Protein 4KK7 (pdb70)

Organism: Mycobacterium tuberculosis (strain ATCC 25618 / H37Rv) (NCBI:txid83332)

Radius of gyration: 29.16 Å; Cα contacts (8 Å, |Δi|>4): 869; chains: 1; bounding box: 42×58×94 Å

Solvent-accessible surface area: 19386 Å² total; per-residue (Å²): 75,8,39,19,6,135,79,90,116,65,6,30,0,49,42,124,45,77,2,26,26,2,115,5,20,1,0,0,29,2,8,45,43,74,61,25,117,43,51,72,26,140,54,81,80,12,96,150,73,78,96,13,149,60,10,9,10,96,45,11,14,129,28,13,77,71,24,113,53,76,43,4,30,2,0,0,1,0,42,7,47,159,12,86,50,139,67,43,72,43,131,18,8,0,0,1,39,79,40,99,78,76,101,41,0,40,54,6,100,94,31,34,0,2,4,0,32,39,153,85,107,27,22,0,0,14,41,138,0,24,9,39,15,96,34,121,76,61,76,82,4,54,29,5,24,0,63,100,112,14,142,45,9,34,7,22,131,8,0,45,67,3,1,52,88,102,23,70,10,80,28,27,108,26,94,59,59,38,35,110,24,93,35,66,11,54,134,95,1,26,10,5,2,3,0,42,10,144,49,158,206,18,78,52,46,18,0,0,17,50,79,0,0,0,90,10,41,62,33,0,5,62,0,13,53,73,80,96,35,40,82,24,151,54,21,34,81,30,96,62,60,63,6,117,185,20,48,103,110,128,18,94,30,42,13,23,114,102,102,25,118,33,18,57,8,75,117,32,25,0,1,0,18,12,22,78,57,38,84,87,64,170,64,55,150,59,41,0,4,13,2,151,67,22,0,6,27,108,85,8,70,133,138,31,57,107,12,134,176,24,97,0,33,0,22,26,70,24,1,16,6,0,16,0,56,0,84,72,104,192,163,54,138,28,35,34,0,0,12,49,100,0,33,29,12,10,4,72,70,59,149,15,3,142,8,4,42,8,94,104,46,34,51,4,6,61,36,0,0,73,41,2,48,93,24,52,83,0,22,100,119,36,0,80,161

InterPro domains:
  IPR007795 Type VII secretion system EccB [PF05108] (4-464)
  IPR007795 Type VII secretion system EccB [PTHR40765] (1-475)
  IPR007795 Type VII secretion system EccB [TIGR03919] (6-452)
  IPR042485 Type VII secretion system EccB, repeat 3 domain [G3DSA:2.40.50.910] (244-326)
  IPR044857 Type VII secretion system EccB, repeat 1 domain [G3DSA:3.30.2390.20] (66-141)

GO terms:
  GO:0052167 symbiont-mediated perturbation of host innate immune response (P, IDA)
  GO:0005576 extracellular region (C, HDA)

CATH classification: 3.30.2390.20 (+1 more: 2.40.50.910)

B-factor: mean 30.01, std 9.56, range [15.1, 77.65]

Nearest PDB structures (foldseek):
  4kk7-assembly1_A  TM=1.003E+00  e=5.514E-88  Mycobacterium tuberculosis H37Rv
  3x3n-assembly1_A  TM=9.485E-01  e=4.336E-75  Mycobacterium tuberculosis H37Rv
  5cyu-assembly1_A  TM=9.111E-01  e=7.184E-58  Mycolicibacterium smegmatis MC2 155
  7nps-assembly1_B3  TM=8.846E-01  e=1.519E-39  Mycobacterium tuberculosis H37Rv
  7npr-assembly1_B1  TM=8.775E-01  e=9.563E-40  Mycobacterium tuberculosis H37Rv

Sequence (385 aa):
SLFTDRATNQLYVLLSGQLHPVYNLTSARLVLGNPANPATVKSSELSKLPMGQTVGIPGAPYATPVSAGSTSIWTLCDTVARADSTSPVVQTAVIAMPLEIDASIDPLQSHEAVLVSYQGETWIVTTKGRHAIDLTDRALTSSMGIPVTARPTPISEGMFNALPDMGPWQLPPIPAAGAPNSLGLPDDLVIGSVFQIHTDKGPQYYVVLPDGIAQVNATTAAALRATQAHGLVAPPAMVPSLVVRIAERVYPSPLPDEPLKIVSRPQDPALCWSWQRSAGDQSPQSTVLSGRHLPISPSAMNMGIKQIHGTATVYLDGGKFVALQSPDPRYTESMYYIDPQGVRYGVPNAETAKSLGLSSPQNAPWEIVRLLVDGPVLSKDAALL

Secondary structure (DSSP, 8-state):
-EEEETTT--EEEEETTEEEEES-HHHHHHHHTS---PEEE-GGGGGGS-B---BS-TTS-S-----S--SEEEEEEEEEESTTSSS-EEEEEEEES----BTTEEEPPTTEEEEEEETTEEEEEETTEEEEE--S-HHHHHHTT--TT---EE--HHHHHHS-B---SSPPP-TTTTSPPSSS--TT--TT-EEEEEETTEEEEEEEETTEEEEE-HHHHHHHHHH--TT-SSPPEE-HHHHTTSPEE-------SSPPEE--TTT--EEEEEEEE-TT-SS-EEEEEEESS-SS-TGGGG--EE-TTSS-EEEESS-EEEEEEEESSSEEEEEEEE-TTS-EEEE-SHHHHHHTT--SPEE--HHHHTTSPB-----HHHHT-

Foldseek 3Di:
DKAAAPVPRWIWAQDPQETATEQAQLLNLQQVLANDDHDYDHNVVNVVTHHDYHFFDNQDDRAFDADDDFKWKWKKKWFWDPQVDPDIDIAMEIETDDFADDPQKFFADLQEWAWADDPHFIWIQHFQFTAGDDCPDVLLVVLLQAHPPDDHGYDDPLRNLLGDHPYHSHFDDAPPALAAEPFPDDRLQRQLAKAWEQDPVGTWIWGGGNQWIETDAPSVNSSSCSVPNSPDPDHHYDYCVSRVVTDYDHGDNSRDNDRHHYDDCVQWRMKMKMWIDGVPDPDIDITIMIRDDGRHDPVQVPVWADDPVARHTYRDDAKAKEWEWQCPPNTDIWIWIAGPNGETATEHDPSSCNSSVHPDHYYDYCSSSVRTHYDYHSHSVNRGD

Structure (mmCIF, N/CA/C/O backbone):
data_4KK7
#
_entry.id   4KK7
#
_cell.length_a   31.700
_cell.length_b   110.630
_cell.length_c   110.510
_cell.angle_alpha   90.000
_cell.angle_beta   90.000
_cell.angle_gamma   90.000
#
_symmetry.space_group_name_H-M   'P 21 21 21'
#
loop_
_entity.id
_entity.type
_entity.pdbx_description
1 polymer 'ESX-1 secretion system protein eccB1'
2 non-polymer 'NICKEL (II) ION'
3 non-polymer 2-AMINO-2-HYDROXYMETHYL-PROPANE-1,3-DIOL
4 non-polymer GLYCEROL
5 water water
#
loop_
_atom_site.group_PDB
_atom_site.id
_atom_site.type_symbol
_atom_site.label_atom_id
_atom_site.label_alt_id
_atom_site.label_comp_id
_atom_site.label_asym_id
_atom_site.label_entity_id
_atom_site.label_seq_id
_atom_site.pdbx_PDB_ins_code
_atom_site.Cartn_x
_atom_site.Cartn_y
_atom_site.Cartn_z
_atom_site.occupancy
_atom_site.B_iso_or_equiv
_atom_site.auth_seq_id
_atom_site.auth_comp_id
_atom_site.auth_asym_id
_atom_site.auth_atom_id
_atom_site.pdbx_PDB_model_num
ATOM 1 N N . SER A 1 6 ? 26.669 -2.235 111.858 1.00 38.67 74 SER A N 1
ATOM 2 C CA . SER A 1 6 ? 25.334 -1.973 112.470 1.00 36.38 74 SER A CA 1
ATOM 3 C C . SER A 1 6 ? 25.146 -0.500 112.825 1.00 33.25 74 SER A C 1
ATOM 4 O O . SER A 1 6 ? 26.110 0.244 112.981 1.00 32.37 74 SER A O 1
ATOM 7 N N . LEU A 1 7 ? 23.883 -0.122 112.977 1.00 31.44 75 LEU A N 1
ATOM 8 C CA . LEU A 1 7 ? 23.476 1.244 113.228 1.00 30.17 75 LEU A CA 1
ATOM 9 C C . LEU A 1 7 ? 22.437 1.228 114.340 1.00 29.94 75 LEU A C 1
ATOM 10 O O . LEU A 1 7 ? 21.428 0.528 114.238 1.00 29.03 75 LEU A O 1
ATOM 15 N N . PHE A 1 8 ? 22.698 1.997 115.395 1.00 29.44 76 PHE A N 1
ATOM 16 C CA . PHE A 1 8 ? 21.852 2.027 116.578 1.00 29.24 76 PHE A CA 1
ATOM 17 C C . PHE A 1 8 ? 21.348 3.420 116.887 1.00 30.42 76 PHE A C 1
ATOM 18 O O . PHE A 1 8 ? 22.003 4.410 116.584 1.00 28.60 76 PHE A O 1
ATOM 26 N N . THR A 1 9 ? 20.166 3.491 117.483 1.00 31.75 77 THR A N 1
ATOM 27 C CA . THR A 1 9 ? 19.643 4.754 117.994 1.00 32.40 77 THR A CA 1
ATOM 28 C C . THR A 1 9 ? 19.358 4.570 119.484 1.00 32.76 77 THR A C 1
ATOM 29 O O . THR A 1 9 ? 18.769 3.559 119.895 1.00 31.96 77 THR A O 1
ATOM 33 N N . ASP A 1 10 ? 19.840 5.520 120.286 1.00 32.78 78 ASP A N 1
ATOM 34 C CA . ASP A 1 10 ? 19.636 5.528 121.720 1.00 34.20 78 ASP A CA 1
ATOM 35 C C . ASP A 1 10 ? 18.197 5.953 121.988 1.00 36.50 78 ASP A C 1
ATOM 36 O O . ASP A 1 10 ? 17.797 7.057 121.607 1.00 36.40 78 ASP A O 1
ATOM 41 N N . ARG A 1 11 ? 17.428 5.075 122.631 1.00 39.21 79 ARG A N 1
ATOM 42 C CA . ARG A 1 11 ? 16.017 5.337 122.924 1.00 42.87 79 ARG A CA 1
ATOM 43 C C . ARG A 1 11 ? 15.833 6.596 123.782 1.00 43.67 79 ARG A C 1
ATOM 44 O O . ARG A 1 11 ? 14.853 7.318 123.620 1.00 44.84 79 ARG A O 1
ATOM 52 N N . ALA A 1 12 ? 16.770 6.849 124.687 1.00 42.31 80 ALA A N 1
ATOM 53 C CA . ALA A 1 12 ? 16.655 7.990 125.603 1.00 43.52 80 ALA A CA 1
ATOM 54 C C . ALA A 1 12 ? 16.917 9.343 124.953 1.00 43.04 80 ALA A C 1
ATOM 55 O O . ALA A 1 12 ? 16.399 10.342 125.432 1.00 44.61 80 ALA A O 1
ATOM 57 N N . THR A 1 13 ? 17.715 9.379 123.886 1.00 41.93 81 THR A N 1
ATOM 58 C CA . THR A 1 13 ? 18.210 10.642 123.321 1.00 41.42 81 THR A CA 1
ATOM 59 C C . THR A 1 13 ? 17.993 10.822 121.821 1.00 41.77 81 THR A C 1
ATOM 60 O O . THR A 1 13 ? 18.185 11.930 121.292 1.00 40.22 81 THR A O 1
ATOM 64 N N . ASN A 1 14 ? 17.632 9.733 121.140 1.00 39.44 82 ASN A N 1
ATOM 65 C CA . ASN A 1 14 ? 17.539 9.682 119.690 1.00 38.46 82 ASN A CA 1
ATOM 66 C C . ASN A 1 14 ? 18.875 9.922 118.970 1.00 36.15 82 ASN A C 1
ATOM 67 O O . ASN A 1 14 ? 18.903 10.196 117.776 1.00 36.80 82 ASN A O 1
ATOM 72 N N . GLN A 1 15 ? 19.983 9.786 119.689 1.00 33.64 83 GLN A N 1
ATOM 73 C CA . GLN A 1 15 ? 21.302 9.915 119.075 1.00 33.13 83 GLN A CA 1
ATOM 74 C C . GLN A 1 15 ? 21.668 8.632 118.319 1.00 31.85 83 GLN A C 1
ATOM 75 O O . GLN A 1 15 ? 21.361 7.530 118.778 1.00 30.68 83 GLN A O 1
ATOM 81 N N . LEU A 1 16 ? 22.330 8.784 117.169 1.00 29.12 84 LEU A N 1
ATOM 82 C CA . LEU A 1 16 ? 22.780 7.643 116.346 1.00 28.17 84 LEU A CA 1
ATOM 83 C C . LEU A 1 16 ? 24.211 7.219 116.643 1.00 27.97 84 LEU A C 1
ATOM 84 O O . LEU A 1 16 ? 25.074 8.057 116.902 1.00 28.92 84 LEU A O 1
ATOM 89 N N . TYR A 1 17 ? 24.449 5.911 116.564 1.00 28.12 85 TYR A N 1
ATOM 90 C CA . TYR A 1 17 ? 25.782 5.341 116.714 1.00 28.59 85 TYR A CA 1
ATOM 91 C C . TYR A 1 17 ? 25.968 4.274 115.648 1.00 29.80 85 TYR A C 1
ATOM 92 O O . TYR A 1 17 ? 25.069 3.457 115.421 1.00 31.72 85 TYR A O 1
ATOM 101 N N . VAL A 1 18 ? 27.124 4.283 114.996 1.00 29.74 86 VAL A N 1
ATOM 102 C CA . VAL A 1 18 ? 27.445 3.279 113.998 1.00 31.90 86 VAL A CA 1
ATOM 103 C C . VAL A 1 18 ? 28.603 2.412 114.520 1.00 32.78 86 VAL A C 1
ATOM 104 O O . VAL A 1 18 ? 29.588 2.926 115.073 1.00 31.43 86 VAL A O 1
ATOM 108 N N . LEU A 1 19 ? 28.454 1.093 114.379 1.00 33.92 87 LEU A N 1
ATOM 109 C CA . LEU A 1 19 ? 29.470 0.147 114.815 1.00 37.22 87 LEU A CA 1
ATOM 110 C C . LEU A 1 19 ? 30.456 -0.052 113.676 1.00 39.74 87 LEU A C 1
ATOM 111 O O . LEU A 1 19 ? 30.075 -0.535 112.606 1.00 41.05 87 LEU A O 1
ATOM 116 N N . LEU A 1 20 ? 31.707 0.340 113.900 1.00 41.75 88 LEU A N 1
ATOM 117 C CA . LEU A 1 20 ? 32.770 0.216 112.901 1.00 44.94 88 LEU A CA 1
ATOM 118 C C . LEU A 1 20 ? 33.999 -0.422 113.524 1.00 48.01 88 LEU A C 1
ATOM 119 O O . LEU A 1 20 ? 34.626 0.164 114.409 1.00 47.58 88 LEU A O 1
ATOM 124 N N . SER A 1 21 ? 34.327 -1.624 113.056 1.00 50.18 89 SER A N 1
ATOM 125 C CA . SER A 1 21 ? 35.506 -2.355 113.507 1.00 53.33 89 SER A CA 1
ATOM 126 C C . SER A 1 21 ? 35.500 -2.517 115.023 1.00 51.44 89 SER A C 1
ATOM 127 O O . SER A 1 21 ? 36.495 -2.254 115.688 1.00 55.45 89 SER A O 1
ATOM 130 N N . GLY A 1 22 ? 34.360 -2.933 115.564 1.00 48.93 90 GLY A N 1
ATOM 131 C CA . GLY A 1 22 ? 34.237 -3.221 116.986 1.00 46.94 90 GLY A CA 1
ATOM 132 C C . GLY A 1 22 ? 34.067 -2.015 117.892 1.00 45.33 90 GLY A C 1
ATOM 133 O O . GLY A 1 22 ? 33.924 -2.177 119.102 1.00 44.61 90 GLY A O 1
ATOM 134 N N . GLN A 1 23 ? 34.079 -0.810 117.325 1.00 43.21 91 GLN A N 1
ATOM 135 C CA . GLN A 1 23 ? 33.870 0.397 118.107 1.00 41.63 91 GLN A CA 1
ATOM 136 C C . GLN A 1 23 ? 32.578 1.089 117.675 1.00 38.21 91 GLN A C 1
ATOM 137 O O . GLN A 1 23 ? 32.271 1.163 116.482 1.00 36.97 91 GLN A O 1
ATOM 143 N N . LEU A 1 24 ? 31.844 1.593 118.660 1.00 35.61 92 LEU A N 1
ATOM 144 C CA . LEU A 1 24 ? 30.679 2.429 118.430 1.00 33.89 92 LEU A CA 1
ATOM 145 C C . LEU A 1 24 ? 31.147 3.861 118.204 1.00 33.14 92 LEU A C 1
ATOM 146 O O . LEU A 1 24 ? 31.867 4.422 119.038 1.00 33.99 92 LEU A O 1
ATOM 151 N N . HIS A 1 25 ? 30.738 4.449 117.086 1.00 31.43 93 HIS A N 1
ATOM 152 C CA . HIS A 1 25 ? 31.053 5.831 116.775 1.00 30.99 93 HIS A CA 1
ATOM 153 C C . HIS A 1 25 ? 29.769 6.647 116.791 1.00 29.64 93 HIS A C 1
ATOM 154 O O . HIS A 1 25 ? 28.808 6.299 116.087 1.00 30.29 93 HIS A O 1
ATOM 161 N N . PRO A 1 26 ? 29.733 7.739 117.577 1.00 29.38 94 PRO A N 1
ATOM 162 C CA . PRO A 1 26 ? 28.596 8.633 117.383 1.00 29.22 94 PRO A CA 1
ATOM 163 C C . PRO A 1 26 ? 28.617 9.141 115.928 1.00 28.66 94 PRO A C 1
ATOM 164 O O . PRO A 1 26 ? 29.694 9.401 115.382 1.00 28.90 94 PRO A O 1
ATOM 168 N N . VAL A 1 27 ? 27.451 9.274 115.306 1.00 28.18 95 VAL A N 1
ATOM 169 C CA . VAL A 1 27 ? 27.373 9.823 113.934 1.00 28.08 95 VAL A CA 1
ATOM 170 C C . VAL A 1 27 ? 26.309 10.932 113.830 1.00 28.69 95 VAL A C 1
ATOM 171 O O . VAL A 1 27 ? 25.203 10.803 114.365 1.00 27.61 95 VAL A O 1
ATOM 175 N N . TYR A 1 28 ? 26.645 12.005 113.111 1.00 28.12 96 TYR A N 1
ATOM 176 C CA . TYR A 1 28 ? 25.834 13.225 113.113 1.00 28.56 96 TYR A CA 1
ATOM 177 C C . TYR A 1 28 ? 24.435 13.042 112.548 1.00 27.75 96 TYR A C 1
ATOM 178 O O . TYR A 1 28 ? 23.492 13.699 112.996 1.00 29.22 96 TYR A O 1
ATOM 187 N N . ASN A 1 29 ? 24.293 12.171 111.555 1.00 25.70 97 ASN A N 1
ATOM 188 C CA . ASN A 1 29 ? 23.019 12.048 110.888 1.00 24.51 97 ASN A CA 1
ATOM 189 C C . ASN A 1 29 ? 22.895 10.719 110.174 1.00 23.60 97 ASN A C 1
ATOM 190 O O . ASN A 1 29 ? 23.875 9.990 110.000 1.00 22.96 97 ASN A O 1
ATOM 195 N N . LEU A 1 30 ? 21.671 10.418 109.763 1.00 23.46 98 LEU A N 1
ATOM 196 C CA . LEU A 1 30 ? 21.364 9.169 109.107 1.00 23.86 98 LEU A CA 1
ATOM 197 C C . LEU A 1 30 ? 22.014 9.117 107.725 1.00 23.43 98 LEU A C 1
ATOM 198 O O . LEU A 1 30 ? 22.600 8.119 107.356 1.00 23.53 98 LEU A O 1
ATOM 203 N N . THR A 1 31 ? 21.944 10.217 106.981 1.00 22.95 99 THR A N 1
ATOM 204 C CA . THR A 1 31 ? 22.708 10.358 105.730 1.00 22.00 99 THR A CA 1
ATOM 205 C C . THR A 1 31 ? 24.169 9.897 105.886 1.00 21.80 99 THR A C 1
ATOM 206 O O . THR A 1 31 ? 24.652 9.036 105.134 1.00 23.29 99 THR A O 1
ATOM 210 N N . SER A 1 32 ? 24.863 10.422 106.883 1.00 21.44 100 SER A N 1
ATOM 211 C CA . SER A 1 32 ? 26.259 10.036 107.100 1.00 22.63 100 SER A CA 1
ATOM 212 C C . SER A 1 32 ? 26.436 8.562 107.442 1.00 23.16 100 SER A C 1
ATOM 213 O O . SER A 1 32 ? 27.353 7.919 106.951 1.00 25.26 100 SER A O 1
ATOM 216 N N . ALA A 1 33 ? 25.561 8.048 108.298 1.00 23.89 101 ALA A N 1
ATOM 217 C CA . ALA A 1 33 ? 25.563 6.628 108.673 1.00 24.24 101 ALA A CA 1
ATOM 218 C C . ALA A 1 33 ? 25.448 5.723 107.443 1.00 24.05 101 ALA A C 1
ATOM 219 O O . ALA A 1 33 ? 26.176 4.735 107.313 1.00 24.04 101 ALA A O 1
ATOM 221 N N . ARG A 1 34 ? 24.551 6.071 106.523 1.00 23.36 102 ARG A N 1
ATOM 222 C CA . ARG A 1 34 ? 24.344 5.269 105.335 1.00 24.00 102 ARG A CA 1
ATOM 223 C C . ARG A 1 34 ? 25.532 5.337 104.382 1.00 24.87 102 ARG A C 1
ATOM 224 O O . ARG A 1 34 ? 25.859 4.344 103.727 1.00 25.07 102 ARG A O 1
ATOM 232 N N . LEU A 1 35 ? 26.169 6.500 104.301 1.00 25.27 103 LEU A N 1
ATOM 233 C CA . LEU A 1 35 ? 27.404 6.645 103.520 1.00 25.77 103 LEU A CA 1
ATOM 234 C C . LEU A 1 35 ? 28.511 5.725 104.040 1.00 26.75 103 LEU A C 1
ATOM 235 O O . LEU A 1 35 ? 29.207 5.093 103.265 1.00 26.53 103 LEU A O 1
ATOM 240 N N . VAL A 1 36 ? 28.673 5.666 105.355 1.00 26.58 104 VAL A N 1
ATOM 241 C CA . VAL A 1 36 ? 29.716 4.809 105.940 1.00 28.49 104 VAL A CA 1
ATOM 242 C C . VAL A 1 36 ? 29.373 3.306 105.874 1.00 29.38 104 VAL A C 1
ATOM 243 O O . VAL A 1 36 ? 30.268 2.484 105.687 1.00 30.44 104 VAL A O 1
ATOM 247 N N . LEU A 1 37 ? 28.093 2.953 105.986 1.00 28.16 105 LEU A N 1
ATOM 248 C CA . LEU A 1 37 ? 27.672 1.541 105.921 1.00 29.59 105 LEU A CA 1
ATOM 249 C C . LEU A 1 37 ? 27.552 0.998 104.498 1.00 29.56 105 LEU A C 1
ATOM 250 O O . LEU A 1 37 ? 27.629 -0.226 104.296 1.00 30.04 105 LEU A O 1
ATOM 255 N N . GLY A 1 38 ? 27.341 1.888 103.530 1.00 27.73 106 GLY A N 1
ATOM 256 C CA . GLY A 1 38 ? 27.196 1.514 102.130 1.00 28.19 106 GLY A CA 1
ATOM 257 C C . GLY A 1 38 ? 25.808 1.008 101.730 1.00 28.09 106 GLY A C 1
ATOM 258 O O . GLY A 1 38 ? 25.640 0.456 100.632 1.00 28.86 106 GLY A O 1
ATOM 259 N N . ASN A 1 39 ? 24.815 1.176 102.597 1.00 26.87 107 ASN A N 1
ATOM 260 C CA . ASN A 1 39 ? 23.434 0.798 102.258 1.00 27.17 107 ASN A CA 1
ATOM 261 C C . ASN A 1 39 ? 22.456 1.610 103.102 1.00 25.70 107 ASN A C 1
ATOM 262 O O . ASN A 1 39 ? 22.862 2.155 104.130 1.00 24.66 107 ASN A O 1
ATOM 267 N N . PRO A 1 40 ? 21.189 1.742 102.652 1.00 25.52 108 PRO A N 1
ATOM 268 C CA . PRO A 1 40 ? 20.261 2.704 103.302 1.00 25.51 108 PRO A CA 1
ATOM 269 C C . PRO A 1 40 ? 19.623 2.158 104.584 1.00 26.04 108 PRO A C 1
ATOM 270 O O . PRO A 1 40 ? 18.407 2.031 104.693 1.00 27.01 108 PRO A O 1
ATOM 274 N N . ALA A 1 41 ? 20.464 1.849 105.558 1.00 27.31 109 ALA A N 1
ATOM 275 C CA . ALA A 1 41 ? 20.015 1.204 106.775 1.00 27.92 109 ALA A CA 1
ATOM 276 C C . ALA A 1 41 ? 19.090 2.092 107.593 1.00 28.01 109 ALA A C 1
ATOM 277 O O . ALA A 1 41 ? 19.159 3.327 107.519 1.00 25.16 109 ALA A O 1
ATOM 279 N N . ASN A 1 42 ? 18.213 1.455 108.363 1.00 29.91 110 ASN A N 1
ATOM 280 C CA . ASN A 1 42 ? 17.461 2.140 109.408 1.00 31.07 110 ASN A CA 1
ATOM 281 C C . ASN A 1 42 ? 17.998 1.723 110.785 1.00 29.92 110 ASN A C 1
ATOM 282 O O . ASN A 1 42 ? 18.380 0.578 110.971 1.00 29.63 110 ASN A O 1
ATOM 287 N N . PRO A 1 43 ? 18.034 2.653 111.751 1.00 29.74 111 PRO A N 1
ATOM 288 C CA . PRO A 1 43 ? 18.629 2.296 113.056 1.00 29.73 111 PRO A CA 1
ATOM 289 C C . PRO A 1 43 ? 17.858 1.276 113.895 1.00 31.22 111 PRO A C 1
ATOM 290 O O . PRO A 1 43 ? 16.627 1.239 113.862 1.00 33.23 111 PRO A O 1
ATOM 294 N N . ALA A 1 44 ? 18.596 0.449 114.628 1.00 30.36 112 ALA A N 1
ATOM 295 C CA . ALA A 1 44 ? 18.020 -0.419 115.643 1.00 32.00 112 ALA A CA 1
ATOM 296 C C . ALA A 1 44 ? 17.959 0.355 116.953 1.00 31.29 112 ALA A C 1
ATOM 297 O O . ALA A 1 44 ? 18.976 0.853 117.426 1.00 30.34 112 ALA A O 1
ATOM 299 N N . THR A 1 45 ? 16.767 0.459 117.531 1.00 32.38 113 THR A N 1
ATOM 300 C CA . THR A 1 45 ? 16.597 1.122 118.824 1.00 32.23 113 THR A CA 1
ATOM 301 C C . THR A 1 45 ? 17.092 0.239 119.969 1.00 32.22 113 THR A C 1
ATOM 302 O O . THR A 1 45 ? 16.738 -0.934 120.053 1.00 32.36 113 THR A O 1
ATOM 306 N N . VAL A 1 46 ? 17.923 0.804 120.837 1.00 31.32 114 VAL A N 1
ATOM 307 C CA . VAL A 1 46 ? 18.388 0.096 122.031 1.00 32.23 114 VAL A CA 1
ATOM 308 C C . VAL A 1 46 ? 18.299 1.034 123.229 1.00 32.88 114 VAL A C 1
ATOM 309 O O . VAL A 1 46 ? 18.316 2.259 123.072 1.00 32.86 114 VAL A O 1
ATOM 313 N N . LYS A 1 47 ? 18.187 0.453 124.418 1.00 34.76 115 LYS A N 1
ATOM 314 C CA . LYS A 1 47 ? 18.219 1.230 125.653 1.00 36.31 115 LYS A CA 1
ATOM 315 C C . LYS A 1 47 ? 19.589 1.871 125.789 1.00 35.11 115 LYS A C 1
ATOM 316 O O . LYS A 1 47 ? 20.582 1.321 125.325 1.00 33.01 115 LYS A O 1
ATOM 322 N N . SER A 1 48 ? 19.633 3.031 126.438 1.00 35.11 116 SER A N 1
ATOM 323 C CA . SER A 1 48 ? 20.853 3.805 126.541 1.00 34.53 116 SER A CA 1
ATOM 324 C C . SER A 1 48 ? 21.996 3.002 127.151 1.00 34.46 116 SER A C 1
ATOM 325 O O . SER A 1 48 ? 23.107 3.006 126.639 1.00 33.93 116 SER A O 1
ATOM 328 N N . SER A 1 49 ? 21.709 2.265 128.218 1.00 35.59 117 SER A N 1
ATOM 329 C CA . SER A 1 49 ? 22.737 1.484 128.905 1.00 36.64 117 SER A CA 1
ATOM 330 C C . SER A 1 49 ? 23.351 0.363 128.048 1.00 36.40 117 SER A C 1
ATOM 331 O O . SER A 1 49 ? 24.495 -0.024 128.275 1.00 35.83 117 SER A O 1
ATOM 334 N N . GLU A 1 50 ? 22.595 -0.165 127.082 1.00 34.43 118 GLU A N 1
ATOM 335 C CA . GLU A 1 50 ? 23.114 -1.213 126.192 1.00 34.03 118 GLU A CA 1
ATOM 336 C C . GLU A 1 50 ? 24.359 -0.730 125.439 1.00 32.22 118 GLU A C 1
ATOM 337 O O . GLU A 1 50 ? 25.269 -1.511 125.169 1.00 31.79 118 GLU A O 1
ATOM 343 N N . LEU A 1 51 ? 24.407 0.566 125.128 1.00 31.02 119 LEU A N 1
ATOM 344 C CA . LEU A 1 51 ? 25.522 1.133 124.367 1.00 31.08 119 LEU A CA 1
ATOM 345 C C . LEU A 1 51 ? 26.844 1.132 125.167 1.00 32.33 119 LEU A C 1
ATOM 346 O O . LEU A 1 51 ? 27.914 1.218 124.584 1.00 32.40 119 LEU A O 1
ATOM 351 N N . SER A 1 52 ? 26.762 0.978 126.492 1.00 32.95 120 SER A N 1
ATOM 352 C CA . SER A 1 52 ? 27.956 0.866 127.342 1.00 34.92 120 SER A CA 1
ATOM 353 C C . SER A 1 52 ? 28.711 -0.453 127.142 1.00 35.32 120 SER A C 1
ATOM 354 O O . SER A 1 52 ? 29.866 -0.573 127.559 1.00 36.90 120 SER A O 1
ATOM 357 N N . LYS A 1 53 ? 28.071 -1.429 126.493 1.00 34.52 121 LYS A N 1
ATOM 358 C CA . LYS A 1 53 ? 28.660 -2.768 126.325 1.00 35.79 121 LYS A CA 1
ATOM 359 C C . LYS A 1 53 ? 29.738 -2.873 125.245 1.00 35.78 121 LYS A C 1
ATOM 360 O O . LYS A 1 53 ? 30.387 -3.909 125.128 1.00 37.32 121 LYS A O 1
ATOM 366 N N . LEU A 1 54 ? 29.920 -1.825 124.446 1.00 34.98 122 LEU A N 1
ATOM 367 C CA . LEU A 1 54 ? 30.984 -1.802 123.441 1.00 35.90 122 LEU A CA 1
ATOM 368 C C . LEU A 1 54 ? 31.816 -0.539 123.656 1.00 36.44 122 LEU A C 1
ATOM 369 O O . LEU A 1 54 ? 31.314 0.432 124.230 1.00 35.21 122 LEU A O 1
ATOM 374 N N . PRO A 1 55 ? 33.082 -0.544 123.202 1.00 37.43 123 PRO A N 1
ATOM 375 C CA . PRO A 1 55 ? 33.906 0.663 123.368 1.00 37.76 123 PRO A CA 1
ATOM 376 C C . PRO A 1 55 ? 33.463 1.790 122.437 1.00 37.18 123 PRO A C 1
ATOM 377 O O . PRO A 1 55 ? 33.110 1.532 121.279 1.00 35.50 123 PRO A O 1
ATOM 381 N N . MET A 1 56 ? 33.469 3.018 122.957 1.00 37.10 124 MET A N 1
ATOM 382 C CA . MET A 1 56 ? 33.020 4.193 122.217 1.00 37.77 124 MET A CA 1
ATOM 383 C C . MET A 1 56 ? 34.204 4.849 121.517 1.00 38.70 124 MET A C 1
ATOM 384 O O . MET A 1 56 ? 35.213 5.148 122.151 1.00 40.22 124 MET A O 1
ATOM 389 N N . GLY A 1 57 ? 34.077 5.056 120.211 1.00 37.28 125 GLY A N 1
ATOM 390 C CA . GLY A 1 57 ? 35.092 5.736 119.416 1.00 38.77 125 GLY A CA 1
ATOM 391 C C . GLY A 1 57 ? 34.716 7.172 119.113 1.00 38.24 125 GLY A C 1
ATOM 392 O O . GLY A 1 57 ? 33.764 7.705 119.677 1.00 38.22 125 GLY A O 1
ATOM 393 N N . GLN A 1 58 ? 35.455 7.797 118.202 1.00 39.18 126 GLN A N 1
ATOM 394 C CA . GLN A 1 58 ? 35.264 9.208 117.886 1.00 39.43 126 GLN A CA 1
ATOM 395 C C . GLN A 1 58 ? 34.024 9.431 117.025 1.00 36.75 126 GLN A C 1
ATOM 396 O O . GLN A 1 58 ? 33.518 8.506 116.398 1.00 34.20 126 GLN A O 1
ATOM 402 N N . THR A 1 59 ? 33.537 10.665 117.019 1.00 35.83 127 THR A N 1
ATOM 403 C CA . THR A 1 59 ? 32.372 11.027 116.221 1.00 34.61 127 THR A CA 1
ATOM 404 C C . THR A 1 59 ? 32.733 10.988 114.737 1.00 33.85 127 THR A C 1
ATOM 405 O O . THR A 1 59 ? 33.840 11.362 114.354 1.00 35.32 127 THR A O 1
ATOM 409 N N . VAL A 1 60 ? 31.801 10.517 113.913 1.00 31.70 128 VAL A N 1
ATOM 410 C CA . VAL A 1 60 ? 32.004 10.499 112.481 1.00 31.39 128 VAL A CA 1
ATOM 411 C C . VAL A 1 60 ? 30.839 11.170 111.754 1.00 30.02 128 VAL A C 1
ATOM 412 O O . VAL A 1 60 ? 29.750 11.387 112.314 1.00 27.28 128 VAL A O 1
ATOM 416 N N . GLY A 1 61 ? 31.103 11.497 110.499 1.00 29.52 129 GLY A N 1
ATOM 417 C CA . GLY A 1 61 ? 30.074 11.947 109.575 1.00 28.49 129 GLY A CA 1
ATOM 418 C C . GLY A 1 61 ? 30.304 13.364 109.094 1.00 29.21 129 GLY A C 1
ATOM 419 O O . GLY A 1 61 ? 31.343 14.001 109.382 1.00 29.30 129 GLY A O 1
ATOM 420 N N . ILE A 1 62 ? 29.310 13.839 108.357 1.00 28.22 130 ILE A N 1
ATOM 421 C CA . ILE A 1 62 ? 29.298 15.145 107.722 1.00 28.46 130 ILE A CA 1
ATOM 422 C C . ILE A 1 62 ? 28.234 15.986 108.443 1.00 29.57 130 ILE A C 1
ATOM 423 O O . ILE A 1 62 ? 27.043 15.796 108.213 1.00 26.81 130 ILE A O 1
ATOM 428 N N . PRO A 1 63 ? 28.664 16.931 109.299 1.00 32.79 131 PRO A N 1
ATOM 429 C CA 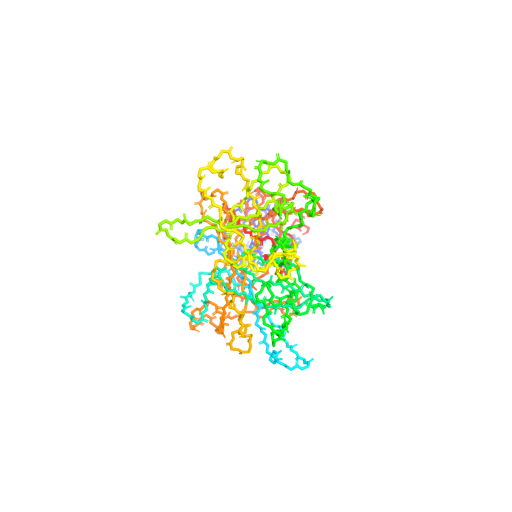. PRO A 1 63 ? 27.721 17.701 110.130 1.00 33.53 131 PRO A CA 1
ATOM 430 C C . PRO A 1 63 ? 26.673 18.524 109.355 1.00 32.80 131 PRO A C 1
ATOM 431 O O . PRO A 1 63 ? 25.523 18.646 109.812 1.00 32.68 131 PRO A O 1
ATOM 435 N N . GLY A 1 64 ? 27.069 19.072 108.208 1.00 31.09 132 GLY A N 1
ATOM 436 C CA . GLY A 1 64 ? 26.187 19.893 107.392 1.00 29.84 132 GLY A CA 1
ATOM 437 C C . GLY A 1 64 ? 25.346 19.126 106.377 1.00 28.44 132 GLY A C 1
ATOM 438 O O . GLY A 1 64 ? 24.609 19.731 105.610 1.00 27.41 132 GLY A O 1
ATOM 439 N N . ALA A 1 65 ? 25.447 17.799 106.360 1.00 26.55 133 ALA A N 1
ATOM 440 C CA . ALA A 1 65 ? 24.541 16.988 105.538 1.00 25.24 133 ALA A CA 1
ATOM 441 C C . ALA A 1 65 ? 23.096 17.111 106.035 1.00 25.93 133 ALA A C 1
ATOM 442 O O . ALA A 1 65 ? 22.857 17.407 107.215 1.00 27.92 133 ALA A O 1
ATOM 444 N N . PRO A 1 66 ? 22.116 16.872 105.144 1.00 25.94 134 PRO A N 1
ATOM 445 C CA . PRO A 1 66 ? 20.733 16.759 105.619 1.00 26.34 134 PRO A CA 1
ATOM 446 C C . PRO A 1 66 ? 20.571 15.548 106.555 1.00 26.05 134 PRO A C 1
ATOM 447 O O . PRO A 1 66 ? 21.333 14.581 106.465 1.00 25.91 134 PRO A O 1
ATOM 451 N N . TYR A 1 67 ? 19.585 15.579 107.440 1.00 26.64 135 TYR A N 1
ATOM 452 C CA . TYR A 1 67 ? 19.429 14.450 108.363 1.00 26.78 135 TYR A CA 1
ATOM 453 C C . TYR A 1 67 ? 19.250 13.137 107.629 1.00 24.94 135 TYR A C 1
ATOM 454 O O . TYR A 1 67 ? 19.908 12.157 107.944 1.00 24.91 135 TYR A O 1
ATOM 463 N N . ALA A 1 68 ? 18.340 13.134 106.661 1.00 24.37 136 ALA A N 1
ATOM 464 C CA . ALA A 1 68 ? 18.132 12.008 105.764 1.00 24.19 136 ALA A CA 1
ATOM 465 C C . ALA A 1 68 ? 17.937 12.549 104.350 1.00 23.18 136 ALA A C 1
ATOM 466 O O . ALA A 1 68 ? 18.096 13.752 104.124 1.00 24.34 136 ALA A O 1
ATOM 468 N N . THR A 1 69 ? 17.603 11.682 103.403 1.00 23.08 137 THR A N 1
ATOM 469 C CA . THR A 1 69 ? 17.434 12.112 102.017 1.00 23.12 137 THR A CA 1
ATOM 470 C C . THR A 1 69 ? 16.068 11.700 101.413 1.00 23.34 137 THR A C 1
ATOM 471 O O . THR A 1 69 ? 16.019 11.041 100.394 1.00 23.83 137 THR A O 1
ATOM 475 N N . PRO A 1 70 ? 14.948 12.135 102.020 1.00 23.28 138 PRO A N 1
ATOM 476 C CA . PRO A 1 70 ? 13.640 11.857 101.423 1.00 24.34 138 PRO A CA 1
ATOM 477 C C . PRO A 1 70 ? 13.460 12.530 100.055 1.00 24.28 138 PRO A C 1
ATOM 478 O O . PRO A 1 70 ? 14.019 13.596 99.814 1.00 23.06 138 PRO A O 1
ATOM 482 N N . VAL A 1 71 ? 12.696 11.896 99.170 1.00 25.72 139 VAL A N 1
ATOM 483 C CA . VAL A 1 71 ? 12.406 12.423 97.849 1.00 26.93 139 VAL A CA 1
ATOM 484 C C . VAL A 1 71 ? 10.907 12.331 97.558 1.00 29.73 139 VAL A C 1
ATOM 485 O O . VAL A 1 71 ? 10.269 11.350 97.924 1.00 30.49 139 VAL A O 1
ATOM 489 N N . SER A 1 72 ? 10.365 13.338 96.881 1.00 31.91 140 SER A N 1
ATOM 490 C CA . SER A 1 72 ? 8.944 13.395 96.538 1.00 36.18 140 SER A CA 1
ATOM 491 C C . SER A 1 72 ? 8.550 12.476 95.385 1.00 39.86 140 SER A C 1
ATOM 492 O O . SER A 1 72 ? 9.193 12.475 94.342 1.00 37.25 140 SER A O 1
ATOM 495 N N . ALA A 1 73 ? 7.406 11.802 95.541 1.00 46.20 141 ALA A N 1
ATOM 496 C CA . ALA A 1 73 ? 6.955 10.734 94.625 1.00 50.74 141 ALA A CA 1
ATOM 497 C C . ALA A 1 73 ? 6.963 11.041 93.120 1.00 54.12 141 ALA A C 1
ATOM 498 O O . ALA A 1 73 ? 7.239 10.145 92.320 1.00 58.85 141 ALA A O 1
ATOM 500 N N . GLY A 1 74 ? 6.649 12.278 92.736 1.00 54.86 142 GLY A N 1
ATOM 501 C CA . GLY A 1 74 ? 6.414 12.625 91.321 1.00 57.20 142 GLY A CA 1
ATOM 502 C C . GLY A 1 74 ? 7.544 12.228 90.388 1.00 56.38 142 GLY A C 1
ATOM 503 O O . GLY A 1 74 ? 8.709 12.479 90.698 1.00 59.01 142 GLY A O 1
ATOM 504 N N . SER A 1 75 ? 7.197 11.621 89.249 1.00 54.55 143 SER A N 1
ATOM 505 C CA . SER A 1 75 ? 8.182 11.092 88.287 1.00 51.54 143 SER A CA 1
ATOM 506 C C . SER A 1 75 ? 8.581 12.086 87.187 1.00 47.77 143 SER A C 1
ATOM 507 O O . SER A 1 75 ? 9.779 12.158 86.831 1.00 47.66 143 SER A O 1
ATOM 510 N N . THR A 1 76 ? 7.596 12.813 86.630 1.00 43.48 144 THR A N 1
ATOM 511 C CA . THR A 1 76 ? 7.875 13.926 85.700 1.00 38.64 144 THR A CA 1
ATOM 512 C C . THR A 1 76 ? 8.800 14.937 86.400 1.00 33.41 144 THR A C 1
ATOM 513 O O . THR A 1 76 ? 8.607 15.276 87.556 1.00 31.92 144 THR A O 1
ATOM 517 N N . SER A 1 77 ? 9.835 15.373 85.701 1.00 24.40 145 SER A N 1
ATOM 518 C CA . SER A 1 77 ? 10.783 16.321 86.273 1.00 22.26 145 SER A CA 1
ATOM 519 C C . SER A 1 77 ? 10.373 17.715 85.803 1.00 21.19 145 SER A C 1
ATOM 520 O O . SER A 1 77 ? 10.387 17.989 84.598 1.00 20.78 145 SER A O 1
ATOM 523 N N . ILE A 1 78 ? 9.997 18.593 86.736 1.00 20.52 146 ILE A N 1
ATOM 524 C CA . ILE A 1 78 ? 9.516 19.931 86.384 1.00 20.79 146 ILE A CA 1
ATOM 525 C C . ILE A 1 78 ? 10.297 20.994 87.155 1.00 18.92 146 ILE A C 1
ATOM 526 O O . ILE A 1 78 ? 10.289 21.006 88.386 1.00 19.83 146 ILE A O 1
ATOM 531 N N . TRP A 1 79 ? 10.958 21.894 86.425 1.00 18.53 147 TRP A N 1
ATOM 532 C CA . TRP A 1 79 ? 11.778 22.969 87.035 1.00 18.27 147 TRP A CA 1
ATOM 533 C C . TRP A 1 79 ? 11.468 24.286 86.333 1.00 17.91 147 TRP A C 1
ATOM 534 O O . TRP A 1 79 ? 11.568 24.373 85.107 1.00 17.82 147 TRP A O 1
ATOM 545 N N . THR A 1 80 ? 11.122 25.310 87.107 1.00 17.57 148 THR A N 1
ATOM 546 C CA . THR A 1 80 ? 10.726 26.584 86.539 1.00 17.16 148 THR A CA 1
ATOM 547 C C . THR A 1 80 ? 11.449 27.692 87.289 1.00 18.22 148 THR A C 1
ATOM 548 O O . THR A 1 80 ? 11.535 27.668 88.527 1.00 19.52 148 THR A O 1
ATOM 552 N N . LEU A 1 81 ? 11.957 28.655 86.532 1.00 17.95 149 LEU A N 1
ATOM 553 C CA . LEU A 1 81 ? 12.581 29.842 87.073 1.00 18.11 149 LEU A CA 1
ATOM 554 C C . LEU A 1 81 ? 11.730 31.044 86.702 1.00 18.82 149 LEU A C 1
ATOM 555 O O . LEU A 1 81 ? 11.396 31.223 85.524 1.00 19.15 149 LEU A O 1
ATOM 560 N N . CYS A 1 82 ? 11.397 31.870 87.690 1.00 19.37 150 CYS A N 1
ATOM 561 C CA . CYS A 1 82 ? 10.562 33.050 87.458 1.00 20.12 150 CYS A CA 1
ATOM 562 C C . CYS A 1 82 ? 11.194 34.310 87.999 1.00 19.93 150 CYS A C 1
ATOM 563 O O . CYS A 1 82 ? 11.607 34.366 89.160 1.00 22.41 150 CYS A O 1
ATOM 566 N N . ASP A 1 83 ? 11.215 35.325 87.152 1.00 19.68 151 ASP A N 1
ATOM 567 C CA . ASP A 1 83 ? 11.528 36.692 87.557 1.00 20.42 151 ASP A CA 1
ATOM 568 C C . ASP A 1 83 ? 10.246 37.454 87.796 1.00 21.11 151 ASP A C 1
ATOM 569 O O . ASP A 1 83 ? 9.340 37.384 86.975 1.00 22.18 151 ASP A O 1
ATOM 574 N N . THR A 1 84 ? 10.179 38.222 88.881 1.00 21.27 152 THR A N 1
ATOM 575 C CA . THR A 1 84 ? 9.098 39.185 89.063 1.00 22.73 152 THR A CA 1
ATOM 576 C C . THR A 1 84 ? 9.715 40.563 89.276 1.00 23.40 152 THR A C 1
ATOM 577 O O . THR A 1 84 ? 10.618 40.718 90.106 1.00 24.55 152 THR A O 1
ATOM 581 N N . VAL A 1 85 ? 9.253 41.547 88.522 1.00 24.01 153 VAL A N 1
ATOM 582 C CA . VAL A 1 85 ? 9.775 42.905 88.639 1.00 25.19 153 VAL A CA 1
ATOM 583 C C . VAL A 1 85 ? 8.760 43.842 89.314 1.00 26.56 153 VAL A C 1
ATOM 584 O O . VAL A 1 85 ? 7.572 43.816 89.016 1.00 24.23 153 VAL A O 1
ATOM 588 N N . ALA A 1 86 ? 9.252 44.658 90.241 1.00 27.04 154 ALA A N 1
ATOM 589 C CA . ALA A 1 86 ? 8.435 45.697 90.870 1.00 28.28 154 ALA A CA 1
ATOM 590 C C . ALA A 1 86 ? 8.977 47.044 90.415 1.00 29.42 154 ALA A C 1
ATOM 591 O O . ALA A 1 86 ? 10.182 47.181 90.145 1.00 27.64 154 ALA A O 1
ATOM 593 N N . ARG A 1 87 ? 8.099 48.044 90.341 1.00 30.73 155 ARG A N 1
ATOM 594 C CA . ARG A 1 87 ? 8.473 49.402 89.920 1.00 32.78 155 ARG A CA 1
ATOM 595 C C . ARG A 1 87 ? 9.104 49.411 88.536 1.00 33.07 155 ARG A C 1
ATOM 596 O O . ARG A 1 87 ? 10.123 50.067 88.315 1.00 32.35 155 ARG A O 1
ATOM 604 N N . ALA A 1 88 ? 8.473 48.684 87.613 1.00 34.88 156 ALA A N 1
ATOM 605 C CA . ALA A 1 88 ? 9.036 48.430 86.282 1.00 37.42 156 ALA A CA 1
ATOM 606 C C . ALA A 1 88 ? 9.224 49.701 85.457 1.00 41.07 156 ALA A C 1
ATOM 607 O O . ALA A 1 88 ? 10.200 49.811 84.726 1.00 46.65 156 ALA A O 1
ATOM 609 N N . ASP A 1 89 ? 8.308 50.655 85.583 1.00 44.90 157 ASP A N 1
ATOM 610 C CA . ASP A 1 89 ? 8.425 51.934 84.863 1.00 47.94 157 ASP A CA 1
ATOM 611 C C . ASP A 1 89 ? 9.418 52.909 85.507 1.00 48.21 157 ASP A C 1
ATOM 612 O O . ASP A 1 89 ? 9.842 53.875 84.865 1.00 50.10 157 ASP A O 1
ATOM 617 N N . SER A 1 90 ? 9.782 52.669 86.767 1.00 46.20 158 SER A N 1
ATOM 618 C CA . SER A 1 90 ? 10.585 53.626 87.531 1.00 45.63 158 SER A CA 1
ATOM 619 C C . SER A 1 90 ? 12.055 53.585 87.152 1.00 44.97 158 SER A C 1
ATOM 620 O O . SER A 1 90 ? 12.512 52.687 86.433 1.00 44.43 158 SER A O 1
ATOM 623 N N . THR A 1 91 ? 12.777 54.572 87.673 1.00 45.26 159 THR A N 1
ATOM 624 C CA . THR A 1 91 ? 14.235 54.631 87.614 1.00 45.78 159 THR A CA 1
ATOM 625 C C . THR A 1 91 ? 14.944 53.504 88.374 1.00 43.27 159 THR A C 1
ATOM 626 O O . THR A 1 91 ? 16.135 53.288 88.175 1.00 43.07 159 THR A O 1
ATOM 630 N N . SER A 1 92 ? 14.227 52.821 89.266 1.00 40.24 160 SER A N 1
ATOM 631 C CA . SER A 1 92 ? 14.823 51.779 90.106 1.00 38.82 160 SER A CA 1
ATOM 632 C C . SER A 1 92 ? 13.941 50.544 90.211 1.00 35.42 160 SER A C 1
ATOM 633 O O . SER A 1 92 ? 13.414 50.247 91.277 1.00 34.02 160 SER A O 1
ATOM 636 N N . PRO A 1 93 ? 13.804 49.792 89.112 1.00 34.59 161 PRO A N 1
ATOM 637 C CA . PRO A 1 93 ? 13.053 48.551 89.228 1.00 33.11 161 PRO A CA 1
ATOM 638 C C . PRO A 1 93 ? 13.796 47.548 90.097 1.00 32.00 161 PRO A C 1
ATOM 639 O O . PRO A 1 93 ? 15.019 47.584 90.160 1.00 33.52 161 PRO A O 1
ATOM 643 N N . VAL A 1 94 ? 13.055 46.668 90.762 1.00 29.63 162 VAL A N 1
ATOM 644 C CA . VAL A 1 94 ? 13.638 45.643 91.604 1.00 29.10 162 VAL A CA 1
ATOM 645 C C . VAL A 1 94 ? 13.178 44.285 91.099 1.00 27.49 162 VAL A C 1
ATOM 646 O O . VAL A 1 94 ? 11.978 44.078 90.901 1.00 26.75 162 VAL A O 1
ATOM 650 N N . VAL A 1 95 ? 14.118 43.369 90.887 1.00 25.66 163 VAL A N 1
ATOM 651 C CA . VAL A 1 95 ? 13.772 42.040 90.427 1.00 25.63 163 VAL A CA 1
ATOM 652 C C . VAL A 1 95 ? 13.968 41.005 91.520 1.00 26.53 163 VAL A C 1
ATOM 653 O O . VAL A 1 95 ? 14.993 41.020 92.214 1.00 25.70 163 VAL A O 1
ATOM 657 N N . GLN A 1 96 ? 12.976 40.128 91.649 1.00 26.68 164 GLN A N 1
ATOM 658 C CA . GLN A 1 96 ? 13.003 38.983 92.562 1.00 27.33 164 GLN A CA 1
ATOM 659 C C . GLN A 1 96 ? 12.946 37.721 91.716 1.00 25.55 164 GLN A C 1
ATOM 660 O O . GLN A 1 96 ? 12.318 37.714 90.667 1.00 24.12 164 GLN A O 1
ATOM 666 N N . THR A 1 97 ? 13.570 36.645 92.188 1.00 24.28 165 THR A N 1
ATOM 667 C CA . THR A 1 97 ? 13.651 35.407 91.411 1.00 22.85 165 THR A CA 1
ATOM 668 C C . THR A 1 97 ? 13.158 34.232 92.248 1.00 21.61 165 THR A C 1
ATOM 669 O O . THR A 1 97 ? 13.416 34.186 93.440 1.00 21.05 165 THR A O 1
ATOM 673 N N . ALA A 1 98 ? 12.383 33.345 91.619 1.00 20.12 166 ALA A N 1
ATOM 674 C CA . ALA A 1 98 ? 11.801 32.158 92.246 1.00 19.64 166 ALA A CA 1
ATOM 675 C C . ALA A 1 98 ? 12.237 30.900 91.503 1.00 18.58 166 ALA A C 1
ATOM 676 O O . ALA A 1 98 ? 12.213 30.860 90.281 1.00 17.88 166 ALA A O 1
ATOM 678 N N . VAL A 1 99 ? 12.587 29.862 92.250 1.00 18.22 167 VAL A N 1
ATOM 679 C CA . VAL A 1 99 ? 12.845 28.547 91.688 1.00 17.98 167 VAL A CA 1
ATOM 680 C C . VAL A 1 99 ? 11.670 27.671 92.143 1.00 17.97 167 VAL A C 1
ATOM 681 O O . VAL A 1 99 ? 11.392 27.563 93.345 1.00 18.17 167 VAL A O 1
ATOM 685 N N . ILE A 1 100 ? 10.992 27.051 91.177 1.00 17.79 168 ILE A N 1
ATOM 686 C CA . ILE A 1 100 ? 9.798 26.255 91.430 1.00 17.90 168 ILE A CA 1
ATOM 687 C C . ILE A 1 100 ? 10.032 24.832 90.927 1.00 18.58 168 ILE A C 1
ATOM 688 O O . ILE A 1 100 ? 10.277 24.619 89.747 1.00 18.40 168 ILE A O 1
ATOM 693 N N . ALA A 1 101 ? 9.980 23.865 91.830 1.00 19.28 169 ALA A N 1
ATOM 694 C CA . ALA A 1 101 ? 10.192 22.455 91.483 1.00 20.62 169 ALA A CA 1
ATOM 695 C C . ALA A 1 101 ? 8.990 21.658 91.982 1.00 21.80 169 ALA A C 1
ATOM 696 O O . ALA A 1 101 ? 9.051 20.934 92.977 1.00 21.83 169 ALA A O 1
ATOM 698 N N . MET A 1 102 ? 7.891 21.816 91.262 1.00 21.95 170 MET A N 1
ATOM 699 C CA . MET A 1 102 ? 6.605 21.266 91.626 1.00 23.10 170 MET A CA 1
ATOM 700 C C . MET A 1 102 ? 5.693 21.558 90.441 1.00 21.91 170 MET A C 1
ATOM 701 O O . MET A 1 102 ? 6.023 22.406 89.598 1.00 20.85 170 MET A O 1
ATOM 706 N N . PRO A 1 103 ? 4.584 20.830 90.343 1.00 22.62 171 PRO A N 1
ATOM 707 C CA . PRO A 1 103 ? 3.658 21.075 89.236 1.00 21.84 171 PRO A CA 1
ATOM 708 C C . PRO A 1 103 ? 3.102 22.505 89.273 1.00 20.60 171 PRO A C 1
ATOM 709 O O . PRO A 1 103 ? 2.898 23.079 90.364 1.00 20.55 171 PRO A O 1
ATOM 713 N N . LEU A 1 104 ? 2.869 23.063 88.098 1.00 18.46 172 LEU A N 1
ATOM 714 C CA . LEU A 1 104 ? 2.373 24.432 87.981 1.00 17.84 172 LEU A CA 1
ATOM 715 C C . LEU A 1 104 ? 0.868 24.427 87.811 1.00 18.17 172 LEU A C 1
ATOM 716 O O . LEU A 1 104 ? 0.276 23.399 87.455 1.00 19.53 172 LEU A O 1
ATOM 721 N N . GLU A 1 105 ? 0.258 25.584 88.059 1.00 17.15 173 GLU A N 1
ATOM 722 C CA . GLU A 1 105 ? -1.136 25.837 87.684 1.00 17.85 173 GLU A CA 1
ATOM 723 C C . GLU A 1 105 ? -1.131 27.046 86.770 1.00 17.95 173 GLU A C 1
ATOM 724 O O . GLU A 1 105 ? -0.981 28.196 87.205 1.00 18.58 173 GLU A O 1
ATOM 730 N N . ILE A 1 106 ? -1.219 26.752 85.484 1.00 17.74 174 ILE A N 1
ATOM 731 C CA . ILE A 1 106 ? -1.233 27.739 84.412 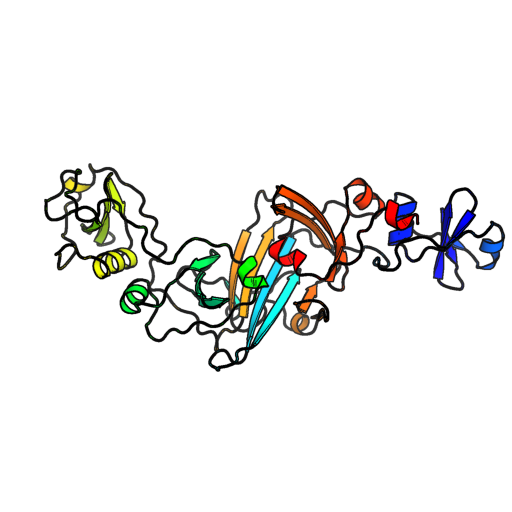1.00 17.76 174 ILE A CA 1
ATOM 732 C C . ILE A 1 106 ? -2.673 28.161 84.123 1.00 17.94 174 ILE A C 1
ATOM 733 O O . ILE A 1 106 ? -3.610 27.333 84.160 1.00 18.62 174 ILE A O 1
ATOM 738 N N . ASP A 1 107 ? -2.864 29.451 83.844 1.00 17.67 175 ASP A N 1
ATOM 739 C CA . ASP A 1 107 ? -4.202 29.965 83.485 1.00 18.20 175 ASP A CA 1
ATOM 740 C C . ASP A 1 107 ? -4.012 31.224 82.642 1.00 17.84 175 ASP A C 1
ATOM 741 O O . ASP A 1 107 ? -2.880 31.582 82.359 1.00 17.77 175 ASP A O 1
ATOM 746 N N . ALA A 1 108 ? -5.085 31.870 82.196 1.00 18.61 176 ALA A N 1
ATOM 747 C CA . ALA A 1 108 ? -4.925 33.032 81.281 1.00 19.17 176 ALA A CA 1
ATOM 748 C C . ALA A 1 108 ? -4.105 34.188 81.871 1.00 19.26 176 ALA A C 1
ATOM 749 O O . ALA A 1 108 ? -3.589 35.028 81.113 1.00 19.83 176 ALA A O 1
ATOM 751 N N . SER A 1 109 ? -3.974 34.222 83.191 1.00 18.82 177 SER A N 1
ATOM 752 C CA . SER A 1 109 ? -3.220 35.278 83.867 1.00 18.70 177 SER A CA 1
ATOM 753 C C . SER A 1 109 ? -1.733 34.985 83.971 1.00 18.05 177 SER A C 1
ATOM 754 O O . SER A 1 109 ? -0.943 35.883 84.239 1.00 19.26 177 SER A O 1
ATOM 757 N N . ILE A 1 110 ? -1.353 33.730 83.750 1.00 17.33 178 ILE A N 1
ATOM 758 C CA . ILE A 1 110 ? 0.080 33.335 83.727 1.00 16.96 178 ILE A CA 1
ATOM 759 C C . ILE A 1 110 ? 0.258 32.103 82.851 1.00 16.35 178 ILE A C 1
ATOM 760 O O . ILE A 1 110 ? -0.047 30.982 83.245 1.00 16.62 178 ILE A O 1
ATOM 765 N N . ASP A 1 111 ? 0.691 32.325 81.621 1.00 17.04 179 ASP A N 1
ATOM 766 C CA . ASP A 1 111 ? 0.726 31.256 80.626 1.00 17.34 179 ASP A CA 1
ATOM 767 C C . ASP A 1 111 ? 1.870 31.434 79.605 1.00 17.13 179 ASP A C 1
ATOM 768 O O . ASP A 1 111 ? 2.566 32.458 79.592 1.00 16.17 179 ASP A O 1
ATOM 773 N N . PRO A 1 112 ? 2.087 30.429 78.758 1.00 17.68 180 PRO A N 1
ATOM 774 C CA . PRO A 1 112 ? 3.154 30.620 77.768 1.00 16.75 180 PRO A CA 1
ATOM 775 C C . PRO A 1 112 ? 2.916 31.795 76.834 1.00 17.54 180 PRO A C 1
ATOM 776 O O . PRO A 1 112 ? 1.789 32.007 76.384 1.00 16.85 180 PRO A O 1
ATOM 780 N N . LEU A 1 113 ? 3.981 32.519 76.507 1.00 17.85 181 LEU A N 1
ATOM 781 C CA . LEU A 1 113 ? 3.937 33.514 75.448 1.00 19.32 181 LEU A CA 1
ATOM 782 C C . LEU A 1 113 ? 3.418 32.857 74.177 1.00 20.74 181 LEU A C 1
ATOM 783 O O . LEU A 1 113 ? 3.836 31.758 73.833 1.00 21.32 181 LEU A O 1
ATOM 788 N N . GLN A 1 114 ? 2.520 33.532 73.468 1.00 22.33 182 GLN A N 1
ATOM 789 C CA . GLN A 1 114 ? 2.060 33.026 72.192 1.00 24.98 182 GLN A CA 1
ATOM 790 C C . GLN A 1 114 ? 3.111 33.355 71.150 1.00 24.85 182 GLN A C 1
ATOM 791 O O . GLN A 1 114 ? 4.044 34.101 71.425 1.00 22.54 182 GLN A O 1
ATOM 797 N N . SER A 1 115 ? 2.962 32.803 69.951 1.00 26.20 183 SER A N 1
ATOM 798 C CA . SER A 1 115 ? 4.040 32.862 68.961 1.00 28.34 183 SER A CA 1
ATOM 799 C C . SER A 1 115 ? 4.330 34.272 68.450 1.00 29.10 183 SER A C 1
ATOM 800 O O . SER A 1 115 ? 5.421 34.509 67.937 1.00 30.47 183 SER A O 1
ATOM 803 N N . HIS A 1 116 ? 3.386 35.200 68.635 1.00 28.81 184 HIS A N 1
ATOM 804 C CA . HIS A 1 116 ? 3.544 36.597 68.241 1.00 29.96 184 HIS A CA 1
ATOM 805 C C . HIS A 1 116 ? 3.719 37.543 69.440 1.00 27.25 184 HIS A C 1
ATOM 806 O O . HIS A 1 116 ? 3.718 38.751 69.261 1.00 27.31 184 HIS A O 1
ATOM 813 N N . GLU A 1 117 ? 3.872 37.010 70.655 1.00 25.20 185 GLU A N 1
ATOM 814 C CA . GLU A 1 117 ? 4.078 37.853 71.826 1.00 24.02 185 GLU A CA 1
ATOM 815 C C . GLU A 1 117 ? 5.541 37.903 72.177 1.00 23.99 185 GLU A C 1
ATOM 816 O O . GLU A 1 117 ? 6.258 36.910 72.032 1.00 24.11 185 GLU A O 1
ATOM 822 N N . ALA A 1 118 ? 5.994 39.045 72.668 1.00 22.34 186 ALA A N 1
ATOM 823 C CA . ALA A 1 118 ? 7.395 39.147 73.070 1.00 21.68 186 ALA A CA 1
ATOM 824 C C . ALA A 1 118 ? 7.578 40.147 74.170 1.00 21.75 186 ALA A C 1
ATOM 825 O O . ALA A 1 118 ? 6.720 41.001 74.389 1.00 22.40 186 ALA A O 1
ATOM 827 N N . VAL A 1 119 ? 8.690 40.013 74.888 1.00 21.84 187 VAL A N 1
ATOM 828 C CA . VAL A 1 119 ? 9.005 40.890 75.988 1.00 21.11 187 VAL A CA 1
ATOM 829 C C . VAL A 1 119 ? 10.359 41.570 75.728 1.00 20.89 187 VAL A C 1
ATOM 830 O O . VAL A 1 119 ? 11.336 40.919 75.374 1.00 20.82 187 VAL A O 1
ATOM 834 N N . LEU A 1 120 ? 10.420 42.885 75.917 1.00 20.57 188 LEU A N 1
ATOM 835 C CA . LEU A 1 120 ? 11.675 43.624 75.704 1.00 20.45 188 LEU A CA 1
ATOM 836 C C . LEU A 1 120 ? 12.351 43.802 77.056 1.00 19.79 188 LEU A C 1
ATOM 837 O O . LEU A 1 120 ? 11.774 44.411 77.952 1.00 20.29 188 LEU A O 1
ATOM 842 N N . VAL A 1 121 ? 13.585 43.314 77.192 1.00 18.62 189 VAL A N 1
ATOM 843 C CA . VAL A 1 121 ? 14.273 43.333 78.481 1.00 18.58 189 VAL A CA 1
ATOM 844 C C . VAL A 1 121 ? 15.682 43.887 78.364 1.00 19.13 189 VAL A C 1
ATOM 845 O O . VAL A 1 121 ? 16.227 44.020 77.265 1.00 19.38 189 VAL A O 1
ATOM 849 N N . SER A 1 122 ? 16.255 44.211 79.520 1.00 19.36 190 SER A N 1
ATOM 850 C CA . SER A 1 122 ? 17.617 44.700 79.615 1.00 21.04 190 SER A CA 1
ATOM 851 C C . SER A 1 122 ? 18.427 43.850 80.585 1.00 21.11 190 SER A C 1
ATOM 852 O O . SER A 1 122 ? 17.885 43.289 81.534 1.00 20.40 190 SER A O 1
ATOM 855 N N . TYR A 1 123 ? 19.729 43.733 80.309 1.00 21.85 191 TYR A N 1
ATOM 856 C CA . TYR A 1 123 ? 20.654 43.049 81.192 1.00 22.64 191 TYR A CA 1
ATOM 857 C C . TYR A 1 123 ? 22.063 43.627 80.945 1.00 24.49 191 TYR A C 1
ATOM 858 O O . TYR A 1 123 ? 22.532 43.595 79.832 1.00 23.65 191 TYR A O 1
ATOM 867 N N . GLN A 1 124 ? 22.721 44.150 81.977 1.00 26.04 192 GLN A N 1
ATOM 868 C CA . GLN A 1 124 ? 24.100 44.647 81.854 1.00 29.94 192 GLN A CA 1
ATOM 869 C C . GLN A 1 124 ? 24.311 45.632 80.690 1.00 30.39 192 GLN A C 1
ATOM 870 O O . GLN A 1 124 ? 25.322 45.566 79.946 1.00 29.94 192 GLN A O 1
ATOM 876 N N . GLY A 1 125 ? 23.365 46.557 80.566 1.00 28.61 193 GLY A N 1
ATOM 877 C CA . GLY A 1 125 ? 23.434 47.647 79.601 1.00 29.83 193 GLY A CA 1
ATOM 878 C C . GLY A 1 125 ? 23.034 47.316 78.169 1.00 29.58 193 GLY A C 1
ATOM 879 O O . GLY A 1 125 ? 23.152 48.176 77.297 1.00 29.75 193 GLY A O 1
ATOM 880 N N . GLU A 1 126 ? 22.592 46.088 77.912 1.00 28.17 194 GLU A N 1
ATOM 881 C CA . GLU A 1 126 ? 22.200 45.677 76.572 1.00 28.22 194 GLU A CA 1
ATOM 882 C C . GLU A 1 126 ? 20.744 45.212 76.574 1.00 25.89 194 GLU A C 1
ATOM 883 O O . GLU A 1 126 ? 20.194 44.844 77.625 1.00 24.17 194 GLU A O 1
ATOM 889 N N . THR A 1 127 ? 20.155 45.193 75.388 1.00 24.15 195 THR A N 1
ATOM 890 C CA . THR A 1 127 ? 18.738 44.863 75.236 1.00 23.27 195 THR A CA 1
ATOM 891 C C . THR A 1 127 ? 18.533 43.579 74.426 1.00 22.60 195 THR A C 1
ATOM 892 O O . THR A 1 127 ? 19.345 43.225 73.531 1.00 22.33 195 THR A O 1
ATOM 896 N N . TRP A 1 128 ? 17.478 42.868 74.815 1.00 22.35 196 TRP A N 1
ATOM 897 C CA . TRP A 1 128 ? 17.104 41.565 74.281 1.00 21.98 196 TRP A CA 1
ATOM 898 C C . TRP A 1 128 ? 15.590 41.503 74.093 1.00 21.40 196 TRP A C 1
ATOM 899 O O . TRP A 1 128 ? 14.831 42.070 74.894 1.00 21.24 196 TRP A O 1
ATOM 910 N N . ILE A 1 129 ? 15.169 40.765 73.075 1.00 20.73 197 ILE A N 1
ATOM 911 C CA . ILE A 1 129 ? 13.772 40.412 72.866 1.00 21.64 197 ILE A CA 1
ATOM 912 C C . ILE A 1 129 ? 13.620 38.994 73.356 1.00 19.82 197 ILE A C 1
ATOM 913 O O . ILE A 1 129 ? 14.405 38.134 72.980 1.00 19.93 197 ILE A O 1
ATOM 918 N N . VAL A 1 130 ? 12.640 38.764 74.220 1.00 19.40 198 VAL A N 1
ATOM 919 C CA . VAL A 1 130 ? 12.324 37.414 74.713 1.00 19.28 198 VAL A CA 1
ATOM 920 C C . VAL A 1 130 ? 11.039 36.879 74.068 1.00 20.10 198 VAL A C 1
ATOM 921 O O . VAL A 1 130 ? 9.985 37.534 74.116 1.00 20.18 198 VAL A O 1
ATOM 925 N N . THR A 1 131 ? 11.138 35.691 73.476 1.00 21.80 199 THR A N 1
ATOM 926 C CA . THR A 1 131 ? 10.019 34.984 72.836 1.00 23.63 199 THR A CA 1
ATOM 927 C C . THR A 1 131 ? 9.914 33.609 73.474 1.00 25.50 199 THR A C 1
ATOM 928 O O . THR A 1 131 ? 10.710 33.295 74.354 1.00 24.54 199 THR A O 1
ATOM 932 N N . THR A 1 132 ? 8.973 32.780 72.994 1.00 29.11 200 THR A N 1
ATOM 933 C CA . THR A 1 132 ? 8.834 31.383 73.470 1.00 32.52 200 THR A CA 1
ATOM 934 C C . THR A 1 132 ? 10.152 30.616 73.412 1.00 32.34 200 THR A C 1
ATOM 935 O O . THR A 1 132 ? 10.409 29.740 74.234 1.00 34.91 200 THR A O 1
ATOM 939 N N . LYS A 1 133 ? 10.996 30.955 72.444 1.00 31.84 201 LYS A N 1
ATOM 940 C CA . LYS A 1 133 ? 12.216 30.174 72.191 1.00 32.50 201 LYS A CA 1
ATOM 941 C C . LYS A 1 133 ? 13.403 30.549 73.057 1.00 29.17 201 LYS A C 1
ATOM 942 O O . LYS A 1 133 ? 14.329 29.746 73.208 1.00 30.02 201 LYS A O 1
ATOM 948 N N . GLY A 1 134 ? 13.394 31.760 73.607 1.00 25.50 202 GLY A N 1
ATOM 949 C CA . GLY A 1 134 ? 14.521 32.266 74.348 1.00 22.97 202 GLY A CA 1
ATOM 950 C C . GLY A 1 134 ? 14.727 33.751 74.093 1.00 21.64 202 GLY A C 1
ATOM 951 O O . GLY A 1 134 ? 13.764 34.480 73.835 1.00 21.38 202 GLY A O 1
ATOM 952 N N . ARG A 1 135 ? 15.981 34.183 74.135 1.00 20.25 203 ARG A N 1
ATOM 953 C CA . ARG A 1 135 ? 16.317 35.592 74.040 1.00 20.30 203 ARG A CA 1
ATOM 954 C C . ARG A 1 135 ? 17.089 35.876 72.764 1.00 21.16 203 ARG A C 1
ATOM 955 O O . ARG A 1 135 ? 17.847 35.033 72.275 1.00 22.76 203 ARG A O 1
ATOM 963 N N . HIS A 1 136 ? 16.899 37.086 72.257 1.00 20.74 204 HIS A N 1
ATOM 964 C CA . HIS A 1 136 ? 17.393 37.517 70.952 1.00 21.38 204 HIS A CA 1
ATOM 965 C C . HIS A 1 136 ? 17.955 38.930 71.067 1.00 21.11 204 HIS A C 1
ATOM 966 O O . HIS A 1 136 ? 17.235 39.845 71.459 1.00 21.08 204 HIS A O 1
ATOM 973 N N . ALA A 1 137 ? 19.228 39.135 70.718 1.00 22.21 205 ALA A N 1
ATOM 974 C CA . ALA A 1 137 ? 19.822 40.464 70.890 1.00 22.44 205 ALA A CA 1
ATOM 975 C C . ALA A 1 137 ? 19.149 41.497 70.011 1.00 23.54 205 ALA A C 1
ATOM 976 O O . ALA A 1 137 ? 18.802 41.217 68.865 1.00 23.23 205 ALA A O 1
ATOM 978 N N . ILE A 1 138 ? 18.972 42.694 70.549 1.00 23.68 206 ILE A N 1
ATOM 979 C CA . ILE A 1 138 ? 18.432 43.778 69.759 1.00 24.63 206 ILE A CA 1
ATOM 980 C C . ILE A 1 138 ? 19.095 45.102 70.094 1.00 26.14 206 ILE A C 1
ATOM 981 O O . ILE A 1 138 ? 19.425 45.387 71.243 1.00 25.83 206 ILE A O 1
ATOM 986 N N . ASP A 1 139 ? 19.286 45.912 69.068 1.00 28.92 207 ASP A N 1
ATOM 987 C CA . ASP A 1 139 ? 19.949 47.188 69.205 1.00 30.94 207 ASP A CA 1
ATOM 988 C C . ASP A 1 139 ? 18.880 48.237 68.936 1.00 30.86 207 ASP A C 1
ATOM 989 O O . ASP A 1 139 ? 18.325 48.300 67.830 1.00 30.98 207 ASP A O 1
ATOM 994 N N . LEU A 1 140 ? 18.566 49.032 69.955 1.00 31.30 208 LEU A N 1
ATOM 995 C CA . LEU A 1 140 ? 17.487 50.014 69.862 1.00 31.38 208 LEU A CA 1
ATOM 996 C C . LEU A 1 140 ? 17.967 51.358 69.314 1.00 33.35 208 LEU A C 1
ATOM 997 O O . LEU A 1 140 ? 17.234 52.342 69.332 1.00 33.25 208 LEU A O 1
ATOM 1002 N N . THR A 1 141 ? 19.193 51.396 68.806 1.00 34.34 209 THR A N 1
ATOM 1003 C CA . THR A 1 141 ? 19.745 52.631 68.263 1.00 36.01 209 THR A CA 1
ATOM 1004 C C . THR A 1 141 ? 18.850 53.271 67.211 1.00 36.39 209 THR A C 1
ATOM 1005 O O . THR A 1 141 ? 18.551 54.465 67.315 1.00 36.76 209 THR A O 1
ATOM 1009 N N . ASP A 1 142 ? 18.446 52.497 66.202 1.00 35.49 210 ASP A N 1
ATOM 1010 C CA . ASP A 1 142 ? 17.571 52.989 65.131 1.00 35.84 210 ASP A CA 1
ATOM 1011 C C . ASP A 1 142 ? 16.172 52.434 65.332 1.00 33.59 210 ASP A C 1
ATOM 1012 O O . ASP A 1 142 ? 15.910 51.265 65.009 1.00 30.74 210 ASP A O 1
ATOM 1017 N N . ARG A 1 143 ? 15.267 53.272 65.841 1.00 32.09 211 ARG A N 1
ATOM 1018 C CA . ARG A 1 143 ? 13.924 52.798 66.189 1.00 30.51 211 ARG A CA 1
ATOM 1019 C C . ARG A 1 143 ? 12.984 52.699 64.995 1.00 29.68 211 ARG A C 1
ATOM 1020 O O . ARG A 1 143 ? 11.892 52.141 65.112 1.00 28.08 211 ARG A O 1
ATOM 1028 N N . ALA A 1 144 ? 13.382 53.251 63.858 1.00 30.76 212 ALA A N 1
ATOM 1029 C CA . ALA A 1 144 ? 12.645 53.001 62.622 1.00 31.66 212 ALA A CA 1
ATOM 1030 C C . ALA A 1 144 ? 12.897 51.554 62.178 1.00 31.78 212 ALA A C 1
ATOM 1031 O O . ALA A 1 144 ? 11.957 50.854 61.794 1.00 32.52 212 ALA A O 1
ATOM 1033 N N . LEU A 1 145 ? 14.158 51.122 62.263 1.00 32.36 213 LEU A N 1
ATOM 1034 C CA . LEU A 1 145 ? 14.552 49.736 61.984 1.00 32.40 213 LEU A CA 1
ATOM 1035 C C . LEU A 1 145 ? 13.855 48.761 62.949 1.00 30.00 213 LEU A C 1
ATOM 1036 O O . LEU A 1 145 ? 13.301 47.752 62.536 1.00 28.68 213 LEU A O 1
ATOM 1041 N N . THR A 1 146 ? 13.893 49.055 64.239 1.00 28.58 214 THR A N 1
ATOM 1042 C CA . THR A 1 146 ? 13.265 48.151 65.199 1.00 27.13 214 THR A CA 1
ATOM 1043 C C . THR A 1 146 ? 11.741 48.187 65.036 1.00 26.55 214 THR A C 1
ATOM 1044 O O . THR A 1 146 ? 11.085 47.173 65.234 1.00 26.15 214 THR A O 1
ATOM 1048 N N . SER A 1 147 ? 11.176 49.320 64.615 1.00 27.27 215 SER A N 1
ATOM 1049 C CA . SER A 1 147 ? 9.737 49.361 64.301 1.00 27.82 215 SER A CA 1
ATOM 1050 C C . SER A 1 147 ? 9.327 48.383 63.200 1.00 27.93 215 SER A C 1
ATOM 1051 O O . SER A 1 147 ? 8.275 47.731 63.294 1.00 26.53 215 SER A O 1
ATOM 1054 N N . SER A 1 148 ? 10.151 48.283 62.160 1.00 28.25 216 SER A N 1
ATOM 1055 C CA . SER A 1 148 ? 9.846 47.389 61.047 1.00 30.49 216 SER A CA 1
ATOM 1056 C C . SER A 1 148 ? 9.989 45.916 61.483 1.00 30.02 216 SER A C 1
ATOM 1057 O O . SER A 1 148 ? 9.479 45.019 60.816 1.00 30.80 216 SER A O 1
ATOM 1060 N N . MET A 1 149 ? 10.691 45.689 62.599 1.00 28.39 217 MET A N 1
ATOM 1061 C CA . MET A 1 149 ? 10.832 44.364 63.226 1.00 28.64 217 MET A CA 1
ATOM 1062 C C . MET A 1 149 ? 9.804 44.152 64.358 1.00 27.38 217 MET A C 1
ATOM 1063 O O . MET A 1 149 ? 9.920 43.216 65.177 1.00 26.86 217 MET A O 1
ATOM 1068 N N . GLY A 1 150 ? 8.807 45.028 64.414 1.00 27.40 218 GLY A N 1
ATOM 1069 C CA . GLY A 1 150 ? 7.665 44.843 65.295 1.00 26.88 218 GLY A CA 1
ATOM 1070 C C . GLY A 1 150 ? 7.727 45.485 66.662 1.00 26.84 218 GLY A C 1
ATOM 1071 O O . GLY A 1 150 ? 6.822 45.271 67.476 1.00 26.82 218 GLY A O 1
ATOM 1072 N N . ILE A 1 151 ? 8.800 46.223 66.946 1.00 26.11 219 ILE A N 1
ATOM 1073 C CA . ILE A 1 151 ? 8.957 46.875 68.242 1.00 27.06 219 ILE A CA 1
ATOM 1074 C C . ILE A 1 151 ? 8.464 48.310 68.131 1.00 27.47 219 ILE A C 1
ATOM 1075 O O . ILE A 1 151 ? 9.094 49.105 67.443 1.00 28.22 219 ILE A O 1
ATOM 1080 N N . PRO A 1 152 ? 7.346 48.650 68.811 1.00 27.16 220 PRO A N 1
ATOM 1081 C CA . PRO A 1 152 ? 6.846 50.011 68.716 1.00 27.89 220 PRO A CA 1
ATOM 1082 C C . PRO A 1 152 ? 7.849 51.000 69.272 1.00 25.60 220 PRO A C 1
ATOM 1083 O O . PRO A 1 152 ? 8.628 50.652 70.139 1.00 23.88 220 PRO A O 1
ATOM 1087 N N . VAL A 1 153 ? 7.811 52.239 68.801 1.00 25.76 221 VAL A N 1
ATOM 1088 C CA . VAL A 1 153 ? 8.744 53.242 69.310 1.00 25.87 221 VAL A CA 1
ATOM 1089 C C . VAL A 1 153 ? 8.537 53.591 70.787 1.00 26.55 221 VAL A C 1
ATOM 1090 O O . VAL A 1 153 ? 9.446 54.120 71.413 1.00 26.12 221 VAL A O 1
ATOM 1094 N N . THR A 1 154 ? 7.351 53.306 71.320 1.00 26.83 222 THR A N 1
ATOM 1095 C CA . THR A 1 154 ? 7.032 53.570 72.716 1.00 29.03 222 THR A CA 1
ATOM 1096 C C . THR A 1 154 ? 7.452 52.440 73.677 1.00 28.14 222 THR A C 1
ATOM 1097 O O . THR A 1 154 ? 7.425 52.626 74.901 1.00 29.51 222 THR A O 1
ATOM 1101 N N . ALA A 1 155 ? 7.866 51.294 73.139 1.00 27.27 223 ALA A N 1
ATOM 1102 C CA . ALA A 1 155 ? 8.249 50.143 73.980 1.00 26.55 223 ALA A CA 1
ATOM 1103 C C . ALA A 1 155 ? 9.555 50.401 74.724 1.00 26.51 223 ALA A C 1
ATOM 1104 O O . ALA A 1 155 ? 10.542 50.843 74.130 1.00 26.86 223 ALA A O 1
ATOM 1106 N N . ARG A 1 156 ? 9.553 50.106 76.023 1.00 27.03 224 ARG A N 1
ATOM 1107 C CA . ARG A 1 156 ? 10.709 50.305 76.872 1.00 27.19 224 ARG A CA 1
ATOM 1108 C C . ARG A 1 156 ? 11.108 48.980 77.526 1.00 24.87 224 ARG A C 1
ATOM 1109 O O . ARG A 1 156 ? 10.237 48.184 77.884 1.00 22.83 224 ARG A O 1
ATOM 1117 N N . PRO A 1 157 ? 12.425 48.725 77.653 1.00 23.12 225 PRO A N 1
ATOM 1118 C CA . PRO A 1 157 ? 12.870 47.486 78.319 1.00 22.22 225 PRO A CA 1
ATOM 1119 C C . PRO A 1 157 ? 12.739 47.519 79.835 1.00 22.03 225 PRO A C 1
ATOM 1120 O O . PRO A 1 157 ? 12.747 48.586 80.454 1.00 22.75 225 PRO A O 1
ATOM 1124 N N . THR A 1 158 ? 12.571 46.348 80.420 1.00 21.51 226 THR A N 1
ATOM 1125 C CA . THR A 1 158 ? 12.639 46.197 81.866 1.00 22.64 226 THR A CA 1
ATOM 1126 C C . THR A 1 158 ? 13.710 45.152 82.166 1.00 20.81 226 THR A C 1
ATOM 1127 O O . THR A 1 158 ? 13.986 44.280 81.336 1.00 19.98 226 THR A O 1
ATOM 1131 N N . PRO A 1 159 ? 14.324 45.221 83.348 1.00 20.83 227 PRO A N 1
ATOM 1132 C CA . PRO A 1 159 ? 15.437 44.322 83.640 1.00 21.13 227 PRO A CA 1
ATOM 1133 C C . PRO A 1 159 ? 15.047 42.867 83.886 1.00 19.97 227 PRO A C 1
ATOM 1134 O O . PRO A 1 159 ? 13.953 42.572 84.412 1.00 19.19 227 PRO A O 1
ATOM 1138 N N . ILE A 1 160 ? 15.953 41.979 83.513 1.00 20.27 228 ILE A N 1
ATOM 1139 C CA . ILE A 1 160 ? 15.901 40.587 83.948 1.00 20.43 228 ILE A CA 1
ATOM 1140 C C . ILE A 1 160 ? 17.091 40.292 84.854 1.00 20.06 228 ILE A C 1
ATOM 1141 O O . ILE A 1 160 ? 18.099 41.000 84.815 1.00 20.42 228 ILE A O 1
ATOM 1146 N N . SER A 1 161 ? 16.940 39.240 85.657 1.00 19.22 229 SER A N 1
ATOM 1147 C CA . SER A 1 161 ? 17.986 38.784 86.576 1.00 19.66 229 SER A CA 1
ATOM 1148 C C . SER A 1 161 ? 19.090 38.053 85.868 1.00 17.75 229 SER A C 1
ATOM 1149 O O . SER A 1 161 ? 18.922 37.573 84.740 1.00 17.93 229 SER A O 1
ATOM 1152 N N . GLU A 1 162 ? 20.221 37.928 86.553 1.00 18.54 230 GLU A N 1
ATOM 1153 C CA . GLU A 1 162 ? 21.327 37.117 86.051 1.00 17.71 230 GLU A CA 1
ATOM 1154 C C . GLU A 1 162 ? 20.877 35.687 85.784 1.00 17.24 230 GLU A C 1
ATOM 1155 O O . GLU A 1 162 ? 21.220 35.074 84.754 1.00 17.65 230 GLU A O 1
ATOM 1161 N N . GLY A 1 163 ? 20.097 35.139 86.719 1.00 17.09 231 GLY A N 1
ATOM 1162 C CA . GLY A 1 163 ? 19.653 33.760 86.590 1.00 16.86 231 GLY A CA 1
ATOM 1163 C C . GLY A 1 163 ? 18.797 33.551 85.363 1.00 16.56 231 GLY A C 1
ATOM 1164 O O . GLY A 1 163 ? 18.935 32.565 84.655 1.00 16.19 231 GLY A O 1
ATOM 1165 N N . MET A 1 164 ? 17.907 34.503 85.111 1.00 16.96 232 MET A N 1
ATOM 1166 C CA . MET A 1 164 ? 17.020 34.423 83.964 1.00 17.84 232 MET A CA 1
ATOM 1167 C C . MET A 1 164 ? 17.785 34.596 82.660 1.00 17.22 232 MET A C 1
ATOM 1168 O O . MET A 1 164 ? 17.548 33.888 81.707 1.00 18.11 232 MET A O 1
ATOM 1173 N N . PHE A 1 165 ? 18.727 35.520 82.621 1.00 17.48 233 PHE A N 1
ATOM 1174 C CA . PHE A 1 165 ? 19.602 35.686 81.460 1.00 17.73 233 PHE A CA 1
ATOM 1175 C C . PHE A 1 165 ? 20.330 34.394 81.109 1.00 18.18 233 PHE A C 1
ATOM 1176 O O . PHE A 1 165 ? 20.412 34.023 79.929 1.00 18.02 233 PHE A O 1
ATOM 1184 N N . ASN A 1 166 ? 20.874 33.719 82.123 1.00 18.23 234 ASN A N 1
ATOM 1185 C CA . ASN A 1 166 ? 21.593 32.464 81.904 1.00 18.42 234 ASN A CA 1
ATOM 1186 C C . ASN A 1 166 ? 20.670 31.322 81.444 1.00 18.42 234 ASN A C 1
ATOM 1187 O O . ASN A 1 166 ? 21.048 30.485 80.618 1.00 18.80 234 ASN A O 1
ATOM 1192 N N . ALA A 1 167 ? 19.458 31.303 81.971 1.00 18.32 235 ALA A N 1
ATOM 1193 C CA . ALA A 1 167 ? 18.467 30.270 81.638 1.00 18.43 235 ALA A CA 1
ATOM 1194 C C . ALA A 1 167 ? 17.876 30.392 80.229 1.00 19.33 235 ALA A C 1
ATOM 1195 O O . ALA A 1 167 ? 17.611 29.389 79.552 1.00 19.81 235 ALA A O 1
ATOM 1197 N N . LEU A 1 168 ? 17.653 31.618 79.786 1.00 19.90 236 LEU A N 1
ATOM 1198 C CA . LEU A 1 168 ? 17.068 31.843 78.465 1.00 21.00 236 LEU A CA 1
ATOM 1199 C C . LEU A 1 168 ? 18.112 31.587 77.387 1.00 21.86 236 LEU A C 1
ATOM 1200 O O . LEU A 1 168 ? 19.155 32.231 77.361 1.00 23.18 236 LEU A O 1
ATOM 1205 N N . PRO A 1 169 ? 17.869 30.602 76.528 1.00 23.54 237 PRO A N 1
ATOM 1206 C CA . PRO A 1 169 ? 18.853 30.366 75.462 1.00 25.22 237 PRO A CA 1
ATOM 1207 C C . PRO A 1 169 ? 19.006 31.535 74.482 1.00 26.18 237 PRO A C 1
ATOM 1208 O O . PRO A 1 169 ? 18.028 32.190 74.144 1.00 25.46 237 PRO A O 1
ATOM 1212 N N . ASP A 1 170 ? 20.238 31.808 74.051 1.00 27.44 238 ASP A N 1
ATOM 1213 C CA . ASP A 1 170 ? 20.495 32.853 73.066 1.00 29.15 238 ASP A CA 1
ATOM 1214 C C . ASP A 1 170 ? 20.157 32.267 71.698 1.00 31.11 238 ASP A C 1
ATOM 1215 O O . ASP A 1 170 ? 20.915 31.442 71.163 1.00 32.69 238 ASP A O 1
ATOM 1220 N N . MET A 1 171 ? 19.023 32.696 71.139 1.00 30.07 239 MET A N 1
ATOM 1221 C CA . MET A 1 171 ? 18.541 32.151 69.868 1.00 32.02 239 MET A CA 1
ATOM 1222 C C . MET A 1 171 ? 18.955 32.977 68.652 1.00 32.95 239 MET A C 1
ATOM 1223 O O . MET A 1 171 ? 18.472 32.730 67.525 1.00 35.48 239 MET A O 1
ATOM 1228 N N . GLY A 1 172 ? 19.835 33.950 68.859 1.00 30.88 240 GLY A N 1
ATOM 1229 C CA . GLY A 1 172 ? 20.313 34.789 67.772 1.00 31.39 240 GLY A CA 1
ATOM 1230 C C . GLY A 1 172 ? 19.595 36.121 67.693 1.00 30.56 240 GLY A C 1
ATOM 1231 O O . GLY A 1 172 ? 18.502 36.276 68.258 1.00 28.14 240 GLY A O 1
ATOM 1232 N N . PRO A 1 173 ? 20.187 37.092 66.966 1.00 31.13 241 PRO A N 1
ATOM 1233 C CA . PRO A 1 173 ? 19.691 38.473 66.998 1.00 29.66 241 PRO A CA 1
ATOM 1234 C C . PRO A 1 173 ? 18.294 38.671 66.415 1.00 28.92 241 PRO A C 1
ATOM 1235 O O . PRO A 1 173 ? 17.894 37.958 65.501 1.00 28.93 241 PRO A O 1
ATOM 1239 N N . TRP A 1 174 ? 17.565 39.636 66.972 1.00 26.98 242 TRP A N 1
ATOM 1240 C CA . TRP A 1 174 ? 16.254 40.020 66.463 1.00 26.30 242 TRP A CA 1
ATOM 1241 C C . TRP A 1 174 ? 16.492 40.920 65.255 1.00 26.99 242 TRP A C 1
ATOM 1242 O O . TRP A 1 174 ? 16.336 42.152 65.322 1.00 26.16 242 TRP A O 1
ATOM 1253 N N . GLN A 1 175 ? 16.871 40.291 64.154 1.00 34.58 243 GLN A N 1
ATOM 1254 C CA . GLN A 1 175 ? 17.159 41.003 62.935 1.00 34.18 243 GLN A CA 1
ATOM 1255 C C . GLN A 1 175 ? 16.894 40.098 61.736 1.00 33.00 243 GLN A C 1
ATOM 1256 O O . GLN A 1 175 ? 16.774 38.878 61.874 1.00 34.24 243 GLN A O 1
ATOM 1262 N N . LEU A 1 176 ? 16.822 40.715 60.566 1.00 31.02 244 LEU A N 1
ATOM 1263 C CA . LEU A 1 176 ? 16.731 39.991 59.307 1.00 30.47 244 LEU A CA 1
ATOM 1264 C C . LEU A 1 176 ? 18.070 39.346 59.016 1.00 30.87 244 LEU A C 1
ATOM 1265 O O . LEU A 1 176 ? 19.106 39.992 59.167 1.00 31.37 244 LEU A O 1
ATOM 1270 N N . PRO A 1 177 ? 18.059 38.061 58.635 1.00 31.31 245 PRO A N 1
ATOM 1271 C CA . PRO A 1 177 ? 19.318 37.421 58.270 1.00 32.71 245 PRO A CA 1
ATOM 1272 C C . PRO A 1 177 ? 19.987 38.212 57.145 1.00 32.61 245 PRO A C 1
ATOM 1273 O O . PRO A 1 177 ? 19.295 38.616 56.192 1.00 29.90 245 PRO A O 1
ATOM 1277 N N . PRO A 1 178 ? 21.301 38.473 57.256 1.00 34.87 246 PRO A N 1
ATOM 1278 C CA . PRO A 1 178 ? 21.959 39.207 56.169 1.00 34.43 246 PRO A CA 1
ATOM 1279 C C . PRO A 1 178 ? 21.861 38.448 54.852 1.00 33.56 246 PRO A C 1
ATOM 1280 O O . PRO A 1 178 ? 21.898 37.218 54.850 1.00 33.52 246 PRO A O 1
ATOM 1284 N N . ILE A 1 179 ? 21.717 39.180 53.753 1.00 32.21 247 ILE A N 1
ATOM 1285 C CA . ILE A 1 179 ? 21.619 38.569 52.441 1.00 32.22 247 ILE A CA 1
ATOM 1286 C C . ILE A 1 179 ? 22.909 38.918 51.724 1.00 33.50 247 ILE A C 1
ATOM 1287 O O . ILE A 1 179 ? 23.158 40.097 51.409 1.00 32.16 247 ILE A O 1
ATOM 1292 N N . PRO A 1 180 ? 23.758 37.902 51.505 1.00 35.83 248 PRO A N 1
ATOM 1293 C CA . PRO A 1 180 ? 24.985 38.131 50.755 1.00 36.83 248 PRO A CA 1
ATOM 1294 C C . PRO A 1 180 ? 24.705 38.579 49.328 1.00 35.07 248 PRO A C 1
ATOM 1295 O O . PRO A 1 180 ? 23.773 38.073 48.684 1.00 34.96 248 PRO A O 1
ATOM 1299 N N . ALA A 1 181 ? 25.497 39.542 48.855 1.00 35.18 249 ALA A N 1
ATOM 1300 C CA . ALA A 1 181 ? 25.380 40.078 47.499 1.00 33.34 249 ALA A CA 1
ATOM 1301 C C . ALA A 1 181 ? 24.076 40.863 47.259 1.00 30.63 249 ALA A C 1
ATOM 1302 O O . ALA A 1 181 ? 23.663 41.037 46.122 1.00 28.99 249 ALA A O 1
ATOM 1304 N N . ALA A 1 182 ? 23.453 41.372 48.328 1.00 29.12 250 ALA A N 1
ATOM 1305 C CA . ALA A 1 182 ? 22.250 42.212 48.194 1.00 28.04 250 ALA A CA 1
ATOM 1306 C C . ALA A 1 182 ? 22.537 43.344 47.202 1.00 28.22 250 ALA A C 1
ATOM 1307 O O . ALA A 1 182 ? 23.609 43.974 47.258 1.00 29.13 250 ALA A O 1
ATOM 1309 N N . GLY A 1 183 ? 21.611 43.556 46.271 1.00 27.01 251 GLY A N 1
ATOM 1310 C CA . GLY A 1 183 ? 21.765 44.574 45.234 1.00 27.34 251 GLY A CA 1
ATOM 1311 C C . GLY A 1 183 ? 22.345 44.051 43.931 1.00 27.99 251 GLY A C 1
ATOM 1312 O O . GLY A 1 183 ? 22.194 44.689 42.886 1.00 29.50 251 GLY A O 1
ATOM 1313 N N . ALA A 1 184 ? 23.002 42.893 43.962 1.00 27.49 252 ALA A N 1
ATOM 1314 C CA . ALA A 1 184 ? 23.602 42.343 42.738 1.00 27.55 252 ALA A CA 1
ATOM 1315 C C . ALA A 1 184 ? 22.529 41.751 41.820 1.00 26.58 252 ALA A C 1
ATOM 1316 O O . ALA A 1 184 ? 21.464 41.345 42.301 1.00 24.75 252 ALA A O 1
ATOM 1318 N N . PRO A 1 185 ? 22.809 41.680 40.501 1.00 26.63 253 PRO A N 1
ATOM 1319 C CA . PRO A 1 185 ? 21.834 41.088 39.579 1.00 25.86 253 PRO A CA 1
ATOM 1320 C C . PRO A 1 185 ? 21.481 39.664 39.956 1.00 25.12 253 PRO A C 1
ATOM 1321 O O . PRO A 1 185 ? 22.338 38.929 40.447 1.00 25.32 253 PRO A O 1
ATOM 1325 N N . ASN A 1 186 ? 20.214 39.285 39.794 1.00 23.41 254 ASN A N 1
ATOM 1326 C CA . ASN A 1 186 ? 19.829 37.887 40.066 1.00 22.78 254 ASN A CA 1
ATOM 1327 C C . ASN A 1 186 ? 20.357 36.946 38.973 1.00 23.08 254 ASN A C 1
ATOM 1328 O O . ASN A 1 186 ? 20.584 37.348 37.822 1.00 23.96 254 ASN A O 1
ATOM 1333 N N . SER A 1 187 ? 20.594 35.694 39.359 1.00 23.79 255 SER A N 1
ATOM 1334 C CA . SER A 1 187 ? 21.072 34.676 38.438 1.00 25.65 255 SER A CA 1
ATOM 1335 C C . SER A 1 187 ? 20.016 33.597 38.234 1.00 25.46 255 SER A C 1
ATOM 1336 O O . SER A 1 187 ? 20.328 32.452 37.898 1.00 26.78 255 SER A O 1
ATOM 1339 N N . LEU A 1 188 ? 18.755 33.981 38.359 1.00 23.65 256 LEU A N 1
ATOM 1340 C CA . LEU A 1 188 ? 17.647 33.029 38.376 1.00 24.74 256 LEU A CA 1
ATOM 1341 C C . LEU A 1 188 ? 16.727 33.141 37.185 1.00 24.53 256 LEU A C 1
ATOM 1342 O O . LEU A 1 188 ? 15.708 32.455 37.132 1.00 25.20 256 LEU A O 1
ATOM 1347 N N . GLY A 1 189 ? 17.014 34.064 36.273 1.00 24.37 257 GLY A N 1
ATOM 1348 C CA . GLY A 1 189 ? 16.146 34.283 35.114 1.00 24.67 257 GLY A CA 1
ATOM 1349 C C . GLY A 1 189 ? 14.971 35.217 35.377 1.00 24.19 257 GLY A C 1
ATOM 1350 O O . GLY A 1 189 ? 14.061 35.311 34.557 1.00 24.14 257 GLY A O 1
ATOM 1351 N N . LEU A 1 190 ? 14.996 35.909 36.512 1.00 23.37 258 LEU A N 1
ATOM 1352 C CA . LEU A 1 190 ? 13.972 36.889 36.870 1.00 23.90 258 LEU A CA 1
ATOM 1353 C C . LEU A 1 190 ? 14.285 38.242 36.238 1.00 23.81 258 LEU A C 1
ATOM 1354 O O . LEU A 1 190 ? 15.428 38.509 35.869 1.00 23.11 258 LEU A O 1
ATOM 1359 N N . PRO A 1 191 ? 13.278 39.112 36.122 1.00 23.92 259 PRO A N 1
ATOM 1360 C CA . PRO A 1 191 ? 13.487 40.447 35.549 1.00 24.91 259 PRO A CA 1
ATOM 1361 C C . PRO A 1 191 ? 14.596 41.238 36.244 1.00 25.09 259 PRO A C 1
ATOM 1362 O O . PRO A 1 191 ? 14.804 41.066 37.441 1.00 24.22 259 PRO A O 1
ATOM 1366 N N . ASP A 1 192 ? 15.261 42.131 35.513 1.00 27.61 260 ASP A N 1
ATOM 1367 C CA . ASP A 1 192 ? 16.442 42.843 36.024 1.00 28.50 260 ASP A CA 1
ATOM 1368 C C . ASP A 1 192 ? 16.176 43.635 37.294 1.00 28.07 260 ASP A C 1
ATOM 1369 O O . ASP A 1 192 ? 17.058 43.747 38.136 1.00 27.02 260 ASP A O 1
ATOM 1374 N N . ASP A 1 193 ? 14.969 44.177 37.436 1.00 27.93 261 ASP A N 1
ATOM 1375 C CA . ASP A 1 193 ? 14.598 44.899 38.664 1.00 28.31 261 ASP A CA 1
ATOM 1376 C C . ASP A 1 193 ? 14.678 44.018 39.901 1.00 25.04 261 ASP A C 1
ATOM 1377 O O . ASP A 1 193 ? 14.856 44.538 41.017 1.00 25.81 261 ASP A O 1
ATOM 1382 N N . LEU A 1 194 ? 14.512 42.704 39.754 1.00 22.65 262 LEU A N 1
ATOM 1383 C CA . LEU A 1 194 ? 14.511 41.836 40.932 1.00 21.93 262 LEU A CA 1
ATOM 1384 C C . LEU A 1 194 ? 15.921 41.378 41.302 1.00 21.60 262 LEU A C 1
ATOM 1385 O O . LEU A 1 194 ? 16.287 40.216 41.119 1.00 22.76 262 LEU A O 1
ATOM 1390 N N . VAL A 1 195 ? 16.688 42.309 41.850 1.00 21.44 263 VAL A N 1
ATOM 1391 C CA . VAL A 1 195 ? 18.063 42.068 42.276 1.00 22.09 263 VAL A CA 1
ATOM 1392 C C . VAL A 1 195 ? 18.078 41.239 43.550 1.00 21.52 263 VAL A C 1
ATOM 1393 O O . VAL A 1 195 ? 17.048 41.054 44.211 1.00 20.17 263 VAL A O 1
ATOM 1397 N N . ILE A 1 196 ? 19.255 40.759 43.916 1.00 22.41 264 ILE A N 1
ATOM 1398 C CA . ILE A 1 196 ? 19.385 39.965 45.126 1.00 22.01 264 ILE A CA 1
ATOM 1399 C C . ILE A 1 196 ? 18.956 40.826 46.307 1.00 22.23 264 ILE A C 1
ATOM 1400 O O . ILE A 1 196 ? 19.373 41.977 46.415 1.00 22.29 264 ILE A O 1
ATOM 1405 N N . GLY A 1 197 ? 18.061 40.287 47.129 1.00 22.12 265 GLY A N 1
ATOM 1406 C CA . GLY A 1 197 ? 17.569 40.974 48.317 1.00 22.10 265 GLY A CA 1
ATOM 1407 C C . GLY A 1 197 ? 16.258 41.718 48.114 1.00 22.68 265 GLY A C 1
ATOM 1408 O O . GLY A 1 197 ? 15.706 42.270 49.083 1.00 22.20 265 GLY A O 1
ATOM 1409 N N . SER A 1 198 ? 15.767 41.741 46.871 1.00 21.61 266 SER A N 1
ATOM 1410 C CA . SER A 1 198 ? 14.463 42.316 46.535 1.00 21.25 266 SER A CA 1
ATOM 1411 C C . SER A 1 198 ? 13.316 41.373 46.857 1.00 19.99 266 SER A C 1
ATOM 1412 O O . SER A 1 198 ? 13.541 40.178 47.044 1.00 20.74 266 SER A O 1
ATOM 1415 N N . VAL A 1 199 ? 12.105 41.921 46.948 1.00 19.57 267 VAL A N 1
ATOM 1416 C CA . VAL A 1 199 ? 10.907 41.180 47.275 1.00 19.38 267 VAL A CA 1
ATOM 1417 C C . VAL A 1 199 ? 9.930 41.266 46.099 1.00 20.09 267 VAL A C 1
ATOM 1418 O O . VAL A 1 199 ? 9.775 42.331 45.493 1.00 21.07 267 VAL A O 1
ATOM 1422 N N . PHE A 1 200 ? 9.326 40.129 45.753 1.00 20.46 268 PHE A N 1
ATOM 1423 C CA . PHE A 1 200 ? 8.243 40.093 44.771 1.00 21.09 268 PHE A CA 1
ATOM 1424 C C . PHE A 1 200 ? 7.088 39.289 45.325 1.00 22.25 268 PHE A C 1
ATOM 1425 O O . PHE A 1 200 ? 7.185 38.737 46.415 1.00 21.11 268 PHE A O 1
ATOM 1433 N N . GLN A 1 201 ? 5.979 39.254 44.597 1.00 23.47 269 GLN A N 1
ATOM 1434 C CA . GLN A 1 201 ? 4.840 38.454 45.011 1.00 25.08 269 GLN A CA 1
ATOM 1435 C C . GLN A 1 201 ? 4.290 37.647 43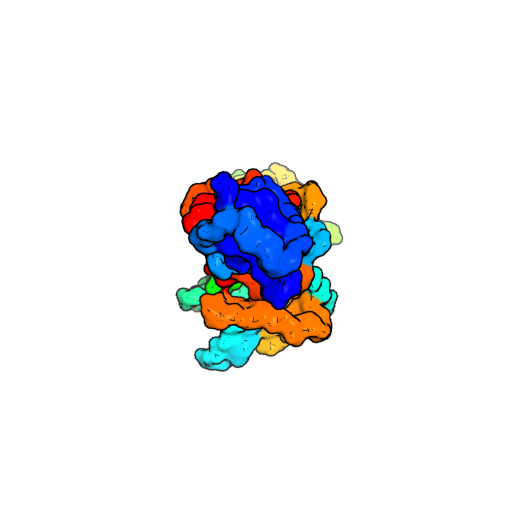.851 1.00 26.61 269 GLN A C 1
ATOM 1436 O O . GLN A 1 201 ? 4.506 37.994 42.695 1.00 26.65 269 GLN A O 1
ATOM 1442 N N . ILE A 1 202 ? 3.589 36.572 44.198 1.00 27.98 270 ILE A N 1
ATOM 1443 C CA . ILE A 1 202 ? 2.802 35.763 43.275 1.00 30.22 270 ILE A CA 1
ATOM 1444 C C . ILE A 1 202 ? 1.396 35.650 43.855 1.00 31.46 270 ILE A C 1
ATOM 1445 O O . ILE A 1 202 ? 1.249 35.462 45.058 1.00 30.93 270 ILE A O 1
ATOM 1450 N N . HIS A 1 203 ? 0.365 35.750 43.017 1.00 34.07 271 HIS A N 1
ATOM 1451 C CA . HIS A 1 203 ? -1.019 35.590 43.507 1.00 36.58 271 HIS A CA 1
ATOM 1452 C C . HIS A 1 203 ? -1.359 34.108 43.683 1.00 37.93 271 HIS A C 1
ATOM 1453 O O . HIS A 1 203 ? -1.095 33.306 42.800 1.00 40.56 271 HIS A O 1
ATOM 1460 N N . THR A 1 204 ? -1.946 33.765 44.827 1.00 39.10 272 THR A N 1
ATOM 1461 C CA . THR A 1 204 ? -2.387 32.405 45.106 1.00 40.34 272 THR A CA 1
ATOM 1462 C C . THR A 1 204 ? -3.862 32.451 45.510 1.00 44.25 272 THR A C 1
ATOM 1463 O O . THR A 1 204 ? -4.393 33.522 45.820 1.00 43.92 272 THR A O 1
ATOM 1467 N N . ASP A 1 205 ? -4.497 31.285 45.537 1.00 47.36 273 ASP A N 1
ATOM 1468 C CA . ASP A 1 205 ? -5.874 31.144 46.024 1.00 52.15 273 ASP A CA 1
ATOM 1469 C C . ASP A 1 205 ? -6.025 31.534 47.492 1.00 52.31 273 ASP A C 1
ATOM 1470 O O . ASP A 1 205 ? -7.146 31.738 47.964 1.00 53.75 273 ASP A O 1
ATOM 1475 N N . LYS A 1 206 ? -4.909 31.600 48.215 1.00 50.48 274 LYS A N 1
ATOM 1476 C CA . LYS A 1 206 ? -4.898 32.109 49.585 1.00 51.76 274 LYS A CA 1
ATOM 1477 C C . LYS A 1 206 ? -4.385 33.548 49.646 1.00 48.64 274 LYS A C 1
ATOM 1478 O O . LYS A 1 206 ? -4.105 34.057 50.735 1.00 48.75 274 LYS A O 1
ATOM 1484 N N . GLY A 1 207 ? -4.264 34.194 48.485 1.00 46.26 275 GLY A N 1
ATOM 1485 C CA . GLY A 1 207 ? -3.803 35.574 48.411 1.00 42.65 275 GLY A CA 1
ATOM 1486 C C . GLY A 1 207 ? -2.362 35.688 47.949 1.00 39.24 275 GLY A C 1
ATOM 1487 O O . GLY A 1 207 ? -1.806 34.736 47.402 1.00 37.89 275 GLY A O 1
ATOM 1488 N N . PRO A 1 208 ? -1.752 36.867 48.148 1.00 36.91 276 PRO A N 1
ATOM 1489 C CA . PRO A 1 208 ? -0.341 37.066 47.770 1.00 34.54 276 PRO A CA 1
ATOM 1490 C C . PRO A 1 208 ? 0.601 36.196 48.591 1.00 32.77 276 PRO A C 1
ATOM 1491 O O . PRO A 1 208 ? 0.405 36.067 49.808 1.00 34.36 276 PRO A O 1
ATOM 1495 N N . GLN A 1 209 ? 1.578 35.581 47.927 1.00 30.46 277 GLN A N 1
ATOM 1496 C CA . GLN A 1 209 ? 2.704 34.936 48.591 1.00 29.45 277 GLN A CA 1
ATOM 1497 C C . GLN A 1 209 ? 3.936 35.736 48.251 1.00 27.50 277 GLN A C 1
ATOM 1498 O O . GLN A 1 209 ? 4.302 35.840 47.077 1.00 25.27 277 GLN A O 1
ATOM 1504 N N . TYR A 1 210 ? 4.580 36.295 49.273 1.00 26.24 278 TYR A N 1
ATOM 1505 C CA . TYR A 1 210 ? 5.796 37.070 49.052 1.00 25.00 278 TYR A CA 1
ATOM 1506 C C . TYR A 1 210 ? 7.021 36.176 49.015 1.00 24.10 278 TYR A C 1
ATOM 1507 O O . TYR A 1 210 ? 7.050 35.104 49.644 1.00 23.12 278 TYR A O 1
ATOM 1516 N N . TYR A 1 211 ? 8.021 36.615 48.250 1.00 22.90 279 TYR A N 1
ATOM 1517 C CA . TYR A 1 211 ? 9.309 35.940 48.113 1.00 22.71 279 TYR A CA 1
ATOM 1518 C C . TYR A 1 211 ? 10.444 36.936 48.200 1.00 22.21 279 TYR A C 1
ATOM 1519 O O . TYR A 1 211 ? 10.293 38.095 47.773 1.00 22.24 279 TYR A O 1
ATOM 1528 N N . VAL A 1 212 ? 11.585 36.486 48.720 1.00 21.54 280 VAL A N 1
ATOM 1529 C CA . VAL A 1 212 ? 12.830 37.233 48.639 1.00 20.70 280 VAL A CA 1
ATOM 1530 C C . VAL A 1 212 ? 13.784 36.523 47.662 1.00 21.78 280 VAL A C 1
ATOM 1531 O O . VAL A 1 212 ? 13.815 35.298 47.580 1.00 21.88 280 VAL A O 1
ATOM 1535 N N . VAL A 1 213 ? 14.533 37.322 46.915 1.00 21.11 281 VAL A N 1
ATOM 1536 C CA . VAL A 1 213 ? 15.524 36.855 45.969 1.00 22.26 281 VAL A CA 1
ATOM 1537 C C . VAL A 1 213 ? 16.864 36.694 46.684 1.00 22.75 281 VAL A C 1
ATOM 1538 O O . VAL A 1 213 ? 17.402 37.659 47.213 1.00 23.24 281 VAL A O 1
ATOM 1542 N N . LEU A 1 214 ? 17.401 35.478 46.662 1.00 23.33 282 LEU A N 1
ATOM 1543 C CA . LEU A 1 214 ? 18.679 35.148 47.285 1.00 25.30 282 LEU A CA 1
ATOM 1544 C C . LEU A 1 214 ? 19.680 34.809 46.163 1.00 26.44 282 LEU A C 1
ATOM 1545 O O . LEU A 1 214 ? 19.296 34.648 45.007 1.00 26.71 282 LEU A O 1
ATOM 1550 N N . PRO A 1 215 ? 20.970 34.708 46.498 1.00 29.32 283 PRO A N 1
ATOM 1551 C CA . PRO A 1 215 ? 21.944 34.344 45.465 1.00 30.38 283 PRO A CA 1
ATOM 1552 C C . PRO A 1 215 ? 21.665 32.988 44.793 1.00 31.47 283 PRO A C 1
ATOM 1553 O O . PRO A 1 215 ? 21.903 32.831 43.588 1.00 32.54 283 PRO A O 1
ATOM 1557 N N . ASP A 1 216 ? 21.121 32.044 45.555 1.00 31.19 284 ASP A N 1
ATOM 1558 C CA . ASP A 1 216 ? 20.969 30.657 45.106 1.00 32.65 284 ASP A CA 1
ATOM 1559 C C . ASP A 1 216 ? 19.521 30.192 44.887 1.00 31.00 284 ASP A C 1
ATOM 1560 O O . ASP A 1 216 ? 19.259 28.996 44.732 1.00 31.29 284 ASP A O 1
ATOM 1565 N N . GLY A 1 217 ? 18.575 31.121 44.886 1.00 28.51 285 GLY A N 1
ATOM 1566 C CA . GLY A 1 217 ? 17.186 30.742 44.730 1.00 27.43 285 GLY A CA 1
ATOM 1567 C C . GLY A 1 217 ? 16.249 31.797 45.258 1.00 25.37 285 GLY A C 1
ATOM 1568 O O . GLY A 1 217 ? 16.660 32.931 45.548 1.00 24.64 285 GLY A O 1
ATOM 1569 N N . ILE A 1 218 ? 14.982 31.420 45.382 1.00 25.81 286 ILE A N 1
ATOM 1570 C CA . ILE A 1 218 ? 13.972 32.293 46.017 1.00 24.89 286 ILE A CA 1
ATOM 1571 C C . ILE A 1 218 ? 13.443 31.647 47.295 1.00 26.12 286 ILE A C 1
ATOM 1572 O O . ILE A 1 218 ? 13.434 30.422 47.424 1.00 27.58 286 ILE A O 1
ATOM 1577 N N . ALA A 1 219 ? 13.024 32.472 48.244 1.00 25.74 287 ALA A N 1
ATOM 1578 C CA . ALA A 1 219 ? 12.530 31.953 49.518 1.00 26.65 287 ALA A CA 1
ATOM 1579 C C . ALA A 1 219 ? 11.229 32.645 49.912 1.00 26.31 287 ALA A C 1
ATOM 1580 O O . ALA A 1 219 ? 11.102 33.861 49.802 1.00 24.85 287 ALA A O 1
ATOM 1582 N N . GLN A 1 220 ? 10.246 31.858 50.325 1.00 27.71 288 GLN A N 1
ATOM 1583 C CA . GLN A 1 220 ? 8.984 32.408 50.794 1.00 28.84 288 GLN A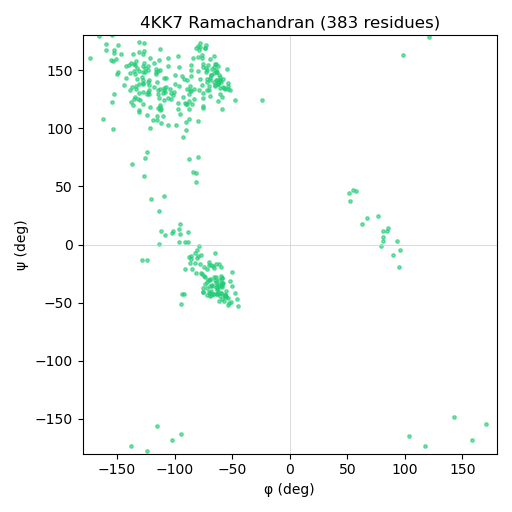 CA 1
ATOM 1584 C C . GLN A 1 220 ? 9.220 33.189 52.079 1.00 28.37 288 GLN A C 1
ATOM 1585 O O . GLN A 1 220 ? 10.004 32.765 52.941 1.00 28.44 288 GLN A O 1
ATOM 1591 N N . VAL A 1 221 ? 8.553 34.328 52.192 1.00 27.10 289 VAL A N 1
ATOM 1592 C CA . VAL A 1 221 ? 8.598 35.154 53.398 1.00 26.62 289 VAL A CA 1
ATOM 1593 C C . VAL A 1 221 ? 7.172 35.567 53.723 1.00 26.73 289 VAL A C 1
ATOM 1594 O O . VAL A 1 221 ? 6.364 35.737 52.818 1.00 26.19 289 VAL A O 1
ATOM 1598 N N . ASN A 1 222 ? 6.858 35.707 55.014 1.00 27.28 290 ASN A N 1
ATOM 1599 C CA . ASN A 1 222 ? 5.555 36.196 55.427 1.00 26.23 290 ASN A CA 1
ATOM 1600 C C . ASN A 1 222 ? 5.432 37.699 55.137 1.00 24.84 290 ASN A C 1
ATOM 1601 O O . ASN A 1 222 ? 6.415 38.340 54.731 1.00 22.89 290 ASN A O 1
ATOM 1606 N N . ALA A 1 223 ? 4.229 38.250 55.297 1.00 25.73 291 ALA A N 1
ATOM 1607 C CA . ALA A 1 223 ? 4.000 39.669 55.012 1.00 25.84 291 ALA A CA 1
ATOM 1608 C C . ALA A 1 223 ? 4.836 40.574 55.920 1.00 25.40 291 ALA A C 1
ATOM 1609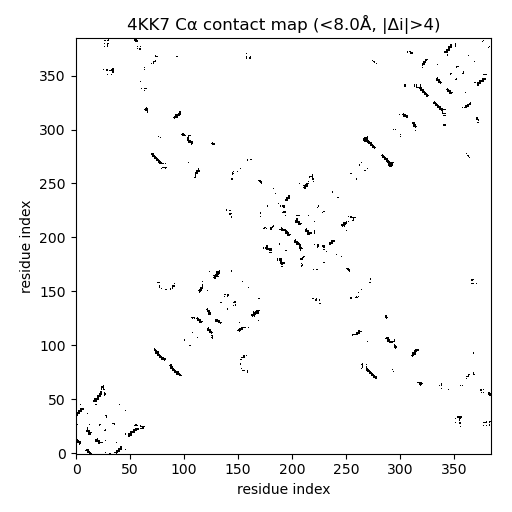 O O . ALA A 1 223 ? 5.320 41.621 55.492 1.00 24.43 291 ALA A O 1
ATOM 1611 N N . THR A 1 224 ? 4.979 40.182 57.180 1.00 25.82 292 THR A N 1
ATOM 1612 C CA . THR A 1 224 ? 5.741 40.996 58.131 1.00 26.24 292 THR A CA 1
ATOM 1613 C C . THR A 1 224 ? 7.207 41.110 57.724 1.00 25.24 292 THR A C 1
ATOM 1614 O O . THR A 1 224 ? 7.803 42.195 57.788 1.00 24.41 292 THR A O 1
ATOM 1618 N N . THR A 1 225 ? 7.771 39.987 57.291 1.00 25.07 293 THR A N 1
ATOM 1619 C CA . THR A 1 225 ? 9.157 39.932 56.822 1.00 23.37 293 THR A CA 1
ATOM 1620 C C . THR A 1 225 ? 9.306 40.671 55.488 1.00 22.27 293 THR A C 1
ATOM 1621 O O . THR A 1 225 ? 10.267 41.386 55.298 1.00 21.18 293 THR A O 1
ATOM 1625 N N . ALA A 1 226 ? 8.347 40.529 54.575 1.00 22.85 294 ALA A N 1
ATOM 1626 C CA . ALA A 1 226 ? 8.388 41.306 53.312 1.00 23.37 294 ALA A CA 1
ATOM 1627 C C . ALA A 1 226 ? 8.466 42.806 53.613 1.00 23.99 294 ALA A C 1
ATOM 1628 O O . ALA A 1 226 ? 9.221 43.551 52.985 1.00 24.31 294 ALA A O 1
ATOM 1630 N N . ALA A 1 227 ? 7.675 43.253 54.579 1.00 24.94 295 ALA A N 1
ATOM 1631 C CA . ALA A 1 227 ? 7.646 44.671 54.929 1.00 25.37 295 ALA A CA 1
ATOM 1632 C C . ALA A 1 227 ? 8.978 45.120 55.549 1.00 25.49 295 ALA A C 1
ATOM 1633 O O . ALA A 1 227 ? 9.514 46.184 55.213 1.00 27.32 295 ALA A O 1
ATOM 1635 N N . ALA A 1 228 ? 9.532 44.289 56.430 1.00 24.40 296 ALA A N 1
ATOM 1636 C CA . ALA A 1 228 ? 10.806 44.592 57.085 1.00 23.94 296 ALA A CA 1
ATOM 1637 C C . ALA A 1 228 ? 11.973 44.626 56.092 1.00 23.79 296 ALA A C 1
ATOM 1638 O O . ALA A 1 228 ? 12.854 45.498 56.180 1.00 23.99 296 ALA A O 1
ATOM 1640 N N . LEU A 1 229 ? 12.004 43.660 55.177 1.00 22.51 297 LEU A N 1
ATOM 1641 C CA . LEU A 1 229 ? 12.992 43.669 54.080 1.00 22.59 297 LEU A CA 1
ATOM 1642 C C . LEU A 1 229 ? 12.962 44.996 53.323 1.00 23.82 297 LEU A C 1
ATOM 1643 O O . LEU A 1 229 ? 13.989 45.644 53.119 1.00 23.72 297 LEU A O 1
ATOM 1648 N N . ARG A 1 230 ? 11.769 45.401 52.926 1.00 23.71 298 ARG A N 1
ATOM 1649 C CA . ARG A 1 230 ? 11.617 46.575 52.083 1.00 25.16 298 ARG A CA 1
ATOM 1650 C C . ARG A 1 230 ? 11.900 47.852 52.875 1.00 26.51 298 ARG A C 1
ATOM 1651 O O . ARG A 1 230 ? 12.435 48.829 52.325 1.00 27.47 298 ARG A O 1
ATOM 1659 N N . ALA A 1 231 ? 11.578 47.849 54.168 1.00 27.71 299 ALA A N 1
ATOM 1660 C CA . ALA A 1 231 ? 11.859 49.011 55.008 1.00 29.94 299 ALA A CA 1
ATOM 1661 C C . ALA A 1 231 ? 13.369 49.280 55.111 1.00 32.19 299 ALA A C 1
ATOM 1662 O O . ALA A 1 231 ? 13.799 50.444 55.092 1.00 35.52 299 ALA A O 1
ATOM 1664 N N . THR A 1 232 ? 14.163 48.214 55.204 1.00 31.83 300 THR A N 1
ATOM 1665 C CA . THR A 1 232 ? 15.624 48.326 55.297 1.00 33.53 300 THR A CA 1
ATOM 1666 C C . THR A 1 232 ? 16.271 48.675 53.956 1.00 32.15 300 THR A C 1
ATOM 1667 O O . THR A 1 232 ? 17.21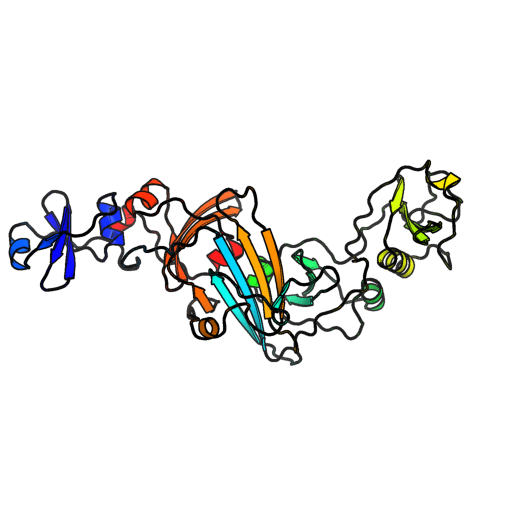2 49.459 53.900 1.00 32.46 300 THR A O 1
ATOM 1671 N N . GLN A 1 233 ? 15.777 48.069 52.884 1.00 29.53 301 GLN A N 1
ATOM 1672 C CA . GLN A 1 233 ? 16.319 48.303 51.552 1.00 29.85 301 GLN A CA 1
ATOM 1673 C C . GLN A 1 233 ? 15.293 47.842 50.521 1.00 28.35 301 GLN A C 1
ATOM 1674 O O . GLN A 1 233 ? 15.031 46.645 50.376 1.00 26.79 301 GLN A O 1
ATOM 1680 N N . ALA A 1 234 ? 14.684 48.814 49.856 1.00 25.55 302 ALA A N 1
ATOM 1681 C CA . ALA A 1 234 ? 13.638 48.570 48.877 1.00 24.53 302 ALA A CA 1
ATOM 1682 C C . ALA A 1 234 ? 14.182 48.271 47.480 1.00 24.88 302 ALA A C 1
ATOM 1683 O O . ALA A 1 234 ? 13.426 47.860 46.618 1.00 25.02 302 ALA A O 1
ATOM 1685 N N . HIS A 1 235 ? 15.471 48.511 47.257 1.00 25.28 303 HIS A N 1
ATOM 1686 C CA . HIS A 1 235 ? 16.105 48.319 45.951 1.00 24.84 303 HIS A CA 1
ATOM 1687 C C . HIS A 1 235 ? 15.352 49.036 44.824 1.00 25.29 303 HIS A C 1
ATOM 1688 O O . HIS A 1 235 ? 15.251 48.520 43.706 1.00 25.48 303 HIS A O 1
ATOM 1695 N N . GLY A 1 236 ? 14.833 50.226 45.134 1.00 25.20 304 GLY A N 1
ATOM 1696 C CA . GLY A 1 236 ? 14.227 51.093 44.133 1.00 26.68 304 GLY A CA 1
ATOM 1697 C C . GLY A 1 236 ? 12.798 50.777 43.751 1.00 26.30 304 GLY A C 1
ATOM 1698 O O . GLY A 1 236 ? 12.252 51.392 42.829 1.00 30.20 304 GLY A O 1
ATOM 1699 N N . LEU A 1 237 ? 12.188 49.834 44.458 1.00 26.03 305 LEU A N 1
ATOM 1700 C CA . LEU A 1 237 ? 10.852 49.358 44.146 1.00 26.55 305 LEU A CA 1
ATOM 1701 C C . LEU A 1 237 ? 9.821 49.933 45.099 1.00 27.43 305 LEU A C 1
ATOM 1702 O O . LEU A 1 237 ? 9.956 49.776 46.325 1.00 27.41 305 LEU A O 1
ATOM 1707 N N . VAL A 1 238 ? 8.790 50.567 44.540 1.00 27.27 306 VAL A N 1
ATOM 1708 C CA . VAL A 1 238 ? 7.710 51.179 45.322 1.00 29.37 306 VAL A CA 1
ATOM 1709 C C . VAL A 1 238 ? 6.724 50.135 45.862 1.00 29.71 306 VAL A C 1
ATOM 1710 O O . VAL A 1 238 ? 6.032 50.372 46.858 1.00 28.32 306 VAL A O 1
ATOM 1714 N N . ALA A 1 239 ? 6.649 48.981 45.194 1.00 30.03 307 ALA A N 1
ATOM 1715 C CA . ALA A 1 239 ? 5.928 47.828 45.730 1.00 29.81 307 ALA A CA 1
ATOM 1716 C C . ALA A 1 239 ? 6.525 46.537 45.137 1.00 28.77 307 ALA A C 1
ATOM 1717 O O . ALA A 1 239 ? 7.128 46.583 44.075 1.00 28.68 307 ALA A O 1
ATOM 1719 N N . PRO A 1 240 ? 6.333 45.386 45.820 1.00 28.51 308 PRO A N 1
ATOM 1720 C CA . PRO A 1 240 ? 6.725 44.077 45.282 1.00 26.52 308 PRO A CA 1
ATOM 1721 C C . PRO A 1 240 ? 6.031 43.777 43.953 1.00 27.11 308 PRO A C 1
ATOM 1722 O O . PRO A 1 240 ? 4.794 43.684 43.917 1.00 27.32 308 PRO A O 1
ATOM 1726 N N . PRO A 1 241 ? 6.809 43.637 42.868 1.00 26.95 309 PRO A N 1
ATOM 1727 C CA . PRO A 1 241 ? 6.251 43.320 41.566 1.00 28.77 309 PRO A CA 1
ATOM 1728 C C . PRO A 1 241 ? 5.541 41.980 41.605 1.00 29.11 309 PRO A C 1
ATOM 1729 O O . PRO A 1 241 ? 6.037 41.062 42.265 1.00 27.63 309 PRO A O 1
ATOM 1733 N N . ALA A 1 242 ? 4.397 41.886 40.922 1.00 31.99 310 ALA A N 1
ATOM 1734 C CA . ALA A 1 242 ? 3.614 40.647 40.836 1.00 33.81 310 ALA A CA 1
ATOM 1735 C C . ALA A 1 242 ? 4.176 39.799 39.706 1.00 35.21 310 ALA A C 1
ATOM 1736 O O . ALA A 1 242 ? 4.218 40.257 38.570 1.00 34.55 310 ALA A O 1
ATOM 1738 N N . MET A 1 243 ? 4.617 38.584 40.021 1.00 36.49 311 MET A N 1
ATOM 1739 C CA . MET A 1 243 ? 5.135 37.648 39.007 1.00 40.30 311 MET A CA 1
ATOM 1740 C C . MET A 1 243 ? 4.103 36.559 38.762 1.00 43.11 311 MET A C 1
ATOM 1741 O O . MET A 1 243 ? 3.232 36.328 39.596 1.00 42.97 311 MET A O 1
ATOM 1746 N N . VAL A 1 244 ? 4.211 35.865 37.631 1.00 47.56 312 VAL A N 1
ATOM 1747 C CA . VAL A 1 244 ? 3.291 34.766 37.335 1.00 50.36 312 VAL A CA 1
ATOM 1748 C C . VAL A 1 244 ? 3.880 33.454 37.846 1.00 48.40 312 VAL A C 1
ATOM 1749 O O . VAL A 1 244 ? 5.086 33.267 37.740 1.00 45.84 312 VAL A O 1
ATOM 1753 N N . PRO A 1 245 ? 3.037 32.544 38.394 1.00 50.03 313 PRO A N 1
ATOM 1754 C CA . PRO A 1 245 ? 3.533 31.236 38.860 1.00 49.95 313 PRO A CA 1
ATOM 1755 C C . PRO A 1 245 ? 4.436 30.523 37.855 1.00 50.80 313 PRO A C 1
ATOM 1756 O O . PRO A 1 245 ? 5.454 29.962 38.248 1.00 49.84 313 PRO A O 1
ATOM 1760 N N . SER A 1 246 ? 4.062 30.564 36.578 1.00 53.71 314 SER A N 1
ATOM 1761 C CA . SER A 1 246 ? 4.843 29.969 35.483 1.00 55.51 314 SER A CA 1
ATOM 1762 C C . SER A 1 246 ? 6.339 30.282 35.543 1.00 52.77 314 SER A C 1
ATOM 1763 O O . SER A 1 246 ? 7.178 29.403 35.359 1.00 53.57 314 SER A O 1
ATOM 1766 N N . LEU A 1 247 ? 6.667 31.545 35.772 1.00 50.97 315 LEU A N 1
ATOM 1767 C CA . LEU A 1 247 ? 8.060 31.972 35.792 1.00 49.35 315 LEU A CA 1
ATOM 1768 C C . LEU A 1 247 ? 8.770 31.565 37.081 1.00 47.64 315 LEU A C 1
ATOM 1769 O O . LEU A 1 247 ? 9.982 31.422 37.108 1.00 48.45 315 LEU A O 1
ATOM 1774 N N . VAL A 1 248 ? 8.020 31.386 38.157 1.00 48.09 316 VAL A N 1
ATOM 1775 C CA . VAL A 1 248 ? 8.635 31.170 39.455 1.00 47.78 316 VAL A CA 1
ATOM 1776 C C . VAL A 1 248 ? 8.804 29.686 39.807 1.00 48.26 316 VAL A C 1
ATOM 1777 O O . VAL A 1 248 ? 9.864 29.274 40.289 1.00 47.05 316 VAL A O 1
ATOM 1781 N N . VAL A 1 249 ? 7.794 28.868 39.532 1.00 49.66 317 VAL A N 1
ATOM 1782 C CA . VAL A 1 249 ? 7.853 27.443 39.908 1.00 50.37 317 VAL A CA 1
ATOM 1783 C C . VAL A 1 249 ? 9.133 26.715 39.474 1.00 50.78 317 VAL A C 1
ATOM 1784 O O . VAL A 1 249 ? 9.502 25.698 40.064 1.00 51.91 317 VAL A O 1
ATOM 1788 N N . ARG A 1 250 ? 9.809 27.231 38.449 1.00 50.16 318 ARG A N 1
ATOM 1789 C CA . ARG A 1 250 ? 11.006 26.580 37.904 1.00 50.26 318 ARG A CA 1
ATOM 1790 C C . ARG A 1 250 ? 12.286 26.888 38.705 1.00 46.31 318 ARG A C 1
ATOM 1791 O O . ARG A 1 250 ? 13.306 26.200 38.574 1.00 46.91 318 ARG A O 1
ATOM 1799 N N . ILE A 1 251 ? 12.218 27.922 39.538 1.00 40.88 319 ILE A N 1
ATOM 1800 C CA . ILE A 1 251 ? 13.373 28.409 40.286 1.00 38.46 319 ILE A CA 1
ATOM 1801 C C . ILE A 1 251 ? 13.530 27.630 41.591 1.00 38.04 319 ILE A C 1
ATOM 1802 O O . ILE A 1 251 ? 12.541 27.249 42.216 1.00 38.34 319 ILE A O 1
ATOM 1807 N N . ALA A 1 252 ? 14.781 27.407 41.994 1.00 37.35 320 ALA A N 1
ATOM 1808 C CA . ALA A 1 252 ? 15.087 26.734 43.251 1.00 38.71 320 ALA A CA 1
ATOM 1809 C C . ALA A 1 252 ? 14.504 27.466 44.452 1.00 37.48 320 ALA A C 1
ATOM 1810 O O . ALA A 1 252 ? 14.748 28.652 44.644 1.00 34.31 320 ALA A O 1
ATOM 1812 N N . GLU A 1 253 ? 13.749 26.737 45.263 1.00 40.17 321 GLU A N 1
ATOM 1813 C CA . GLU A 1 253 ? 13.220 27.276 46.499 1.00 41.32 321 GLU A CA 1
ATOM 1814 C C . GLU A 1 253 ? 14.237 27.103 47.624 1.00 40.18 321 GLU A C 1
ATOM 1815 O O . GLU A 1 253 ? 14.839 26.045 47.751 1.00 39.78 321 GLU A O 1
ATOM 1821 N N . ARG A 1 254 ? 14.411 28.147 48.432 1.00 42.80 322 ARG A N 1
ATOM 1822 C CA . ARG A 1 254 ? 15.315 28.122 49.575 1.00 40.76 322 ARG A CA 1
ATOM 1823 C C . ARG A 1 254 ? 14.564 28.548 50.823 1.00 38.81 322 ARG A C 1
ATOM 1824 O O . ARG A 1 254 ? 13.409 28.949 50.744 1.00 38.56 322 ARG A O 1
ATOM 1832 N N . VAL A 1 255 ? 15.228 28.449 51.968 1.00 37.24 323 VAL A N 1
ATOM 1833 C CA . VAL A 1 255 ? 14.689 28.943 53.240 1.00 35.90 323 VAL A CA 1
ATOM 1834 C C . VAL A 1 255 ? 15.368 30.251 53.627 1.00 34.84 323 VAL A C 1
ATOM 1835 O O . VAL A 1 255 ? 16.589 30.378 53.543 1.00 35.38 323 VAL A O 1
ATOM 1839 N N . TYR A 1 256 ? 14.569 31.232 54.036 1.00 33.36 324 TYR A N 1
ATOM 1840 C CA . TYR A 1 256 ? 15.088 32.493 54.557 1.00 31.71 324 TYR A CA 1
ATOM 1841 C C . TYR A 1 256 ? 14.659 32.565 56.016 1.00 31.58 324 TYR A C 1
ATOM 1842 O O . TYR A 1 256 ? 13.482 32.738 56.296 1.00 31.32 324 TYR A O 1
ATOM 1851 N N . PRO A 1 257 ? 15.605 32.390 56.959 1.00 32.21 325 PRO A N 1
ATOM 1852 C CA . PRO A 1 257 ? 15.215 32.195 58.367 1.00 31.76 325 PRO A CA 1
ATOM 1853 C C . PRO A 1 257 ? 14.939 33.468 59.181 1.00 31.19 325 PRO A C 1
ATOM 1854 O O . PRO A 1 257 ? 15.605 33.755 60.182 1.00 31.90 325 PRO A O 1
ATOM 1858 N N . SER A 1 258 ? 13.928 34.216 58.760 1.00 30.88 326 SER A N 1
ATOM 1859 C CA . SER A 1 258 ? 13.492 35.413 59.471 1.00 30.21 326 SER A CA 1
ATOM 1860 C C . SER A 1 258 ? 12.830 35.036 60.793 1.00 29.22 326 SER A C 1
ATOM 1861 O O . SER A 1 258 ? 12.002 34.127 60.818 1.00 29.26 326 SER A O 1
ATOM 1864 N N . PRO A 1 259 ? 13.154 35.756 61.886 1.00 28.99 327 PRO A N 1
ATOM 1865 C CA . PRO A 1 259 ? 12.524 35.438 63.174 1.00 28.43 327 PRO A CA 1
ATOM 1866 C C . PRO A 1 259 ? 11.117 36.004 63.341 1.00 27.94 327 PRO A C 1
ATOM 1867 O O . PRO A 1 259 ? 10.415 35.636 64.279 1.00 28.26 327 PRO A O 1
ATOM 1871 N N . LEU A 1 260 ? 10.693 36.870 62.433 1.00 28.38 328 LEU A N 1
ATOM 1872 C CA . LEU A 1 260 ? 9.428 37.575 62.582 1.00 28.24 328 LEU A CA 1
ATOM 1873 C C . LEU A 1 260 ? 8.210 36.673 62.441 1.00 28.32 328 LEU A C 1
ATOM 1874 O O . LEU A 1 260 ? 8.073 35.971 61.449 1.00 28.13 328 LEU A O 1
ATOM 1879 N N . PRO A 1 261 ? 7.293 36.720 63.420 1.00 28.76 329 PRO A N 1
ATOM 1880 C CA . PRO A 1 261 ? 6.038 35.956 63.326 1.00 29.94 329 PRO A CA 1
ATOM 1881 C C . PRO A 1 261 ? 5.066 36.456 62.256 1.00 31.22 329 PRO A C 1
ATOM 1882 O O . PRO A 1 261 ? 5.146 37.601 61.830 1.00 30.53 329 PRO A O 1
ATOM 1886 N N . ASP A 1 262 ? 4.140 35.595 61.840 1.00 33.08 330 ASP A N 1
ATOM 1887 C CA . ASP A 1 262 ? 3.118 35.984 60.858 1.00 35.15 330 ASP A CA 1
ATOM 1888 C C . ASP A 1 262 ? 2.269 37.152 61.338 1.00 36.13 330 ASP A C 1
ATOM 1889 O O . ASP A 1 262 ? 2.032 38.109 60.603 1.00 37.14 330 ASP A O 1
ATOM 1894 N N . GLU A 1 263 ? 1.797 37.067 62.581 1.00 36.90 331 GLU A N 1
ATOM 1895 C CA . GLU A 1 263 ? 0.953 38.124 63.146 1.00 38.28 331 GLU A CA 1
ATOM 1896 C C . GLU A 1 263 ? 1.828 39.264 63.606 1.00 37.16 331 GLU A C 1
ATOM 1897 O O . GLU A 1 263 ? 2.952 39.023 64.031 1.00 37.86 331 GLU A O 1
ATOM 1903 N N . PRO A 1 264 ? 1.306 40.505 63.561 1.00 37.57 332 PRO A N 1
ATOM 1904 C CA . PRO A 1 264 ? 2.067 41.620 64.122 1.00 35.84 332 PRO A CA 1
ATOM 1905 C C . PRO A 1 264 ? 2.469 41.315 65.564 1.00 32.65 332 PRO A C 1
ATOM 1906 O O . PRO A 1 264 ? 1.677 40.759 66.341 1.00 29.87 332 PRO A O 1
ATOM 1910 N N . LEU A 1 265 ? 3.700 41.669 65.898 1.00 31.99 333 LEU A N 1
ATOM 1911 C CA . LEU A 1 265 ? 4.231 41.414 67.216 1.00 30.38 333 LEU A CA 1
ATOM 1912 C C . LEU A 1 265 ? 3.423 42.168 68.271 1.00 30.01 333 LEU A C 1
ATOM 1913 O O . LEU A 1 265 ? 3.070 43.334 68.078 1.00 29.60 333 LEU A O 1
ATOM 1918 N N . LYS A 1 266 ? 3.146 41.502 69.385 1.00 29.04 334 LYS A N 1
ATOM 1919 C CA . LYS A 1 266 ? 2.514 42.132 70.546 1.00 29.74 334 LYS A CA 1
ATOM 1920 C C . LYS A 1 266 ? 3.541 42.180 71.690 1.00 28.41 334 LYS A C 1
ATOM 1921 O O . LYS A 1 266 ? 4.005 41.135 72.146 1.00 26.35 334 LYS A O 1
ATOM 1927 N N . ILE A 1 267 ? 3.922 43.386 72.122 1.00 27.48 335 ILE A N 1
ATOM 1928 C CA . ILE A 1 267 ? 4.915 43.542 73.182 1.00 26.64 335 ILE A CA 1
ATOM 1929 C C . ILE A 1 267 ? 4.214 43.588 74.545 1.00 25.62 335 ILE A C 1
ATOM 1930 O O . ILE A 1 267 ? 3.366 44.438 74.800 1.00 25.56 335 ILE A O 1
ATOM 1935 N N . VAL A 1 268 ? 4.577 42.650 75.408 1.00 24.59 336 VAL A N 1
ATOM 1936 C CA . VAL A 1 268 ? 4.039 42.554 76.758 1.00 23.92 336 VAL A CA 1
ATOM 1937 C C . VAL A 1 268 ? 4.331 43.788 77.606 1.00 25.20 336 VAL A C 1
ATOM 1938 O O . VAL A 1 268 ? 5.464 44.292 77.624 1.00 24.52 336 VAL A O 1
ATOM 1942 N N . SER A 1 269 ? 3.306 44.266 78.316 1.00 24.90 337 SER A N 1
ATOM 1943 C CA . SER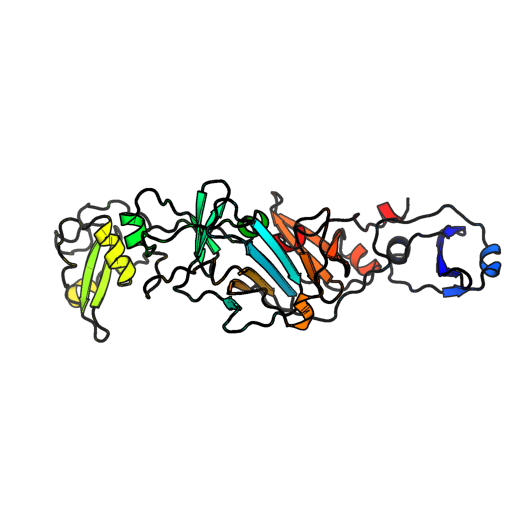 A 1 269 ? 3.454 45.402 79.233 1.00 26.03 337 SER A CA 1
ATOM 1944 C C . SER A 1 269 ? 3.891 44.822 80.569 1.00 25.06 337 SER A C 1
ATOM 1945 O O . SER A 1 269 ? 3.099 44.175 81.241 1.00 24.44 337 SER A O 1
ATOM 1948 N N . ARG A 1 270 ? 5.157 45.024 80.943 1.00 24.15 338 ARG A N 1
ATOM 1949 C CA . ARG A 1 270 ? 5.656 44.489 82.207 1.00 24.33 338 ARG A CA 1
ATOM 1950 C C . ARG A 1 270 ? 4.970 45.009 83.479 1.00 24.98 338 ARG A C 1
ATOM 1951 O O . ARG A 1 270 ? 4.806 44.258 84.433 1.00 24.19 338 ARG A O 1
ATOM 1959 N N . PRO A 1 271 ? 4.555 46.289 83.505 1.00 26.69 339 PRO A N 1
ATOM 1960 C CA . PRO A 1 271 ? 3.798 46.731 84.683 1.00 28.47 339 PRO A CA 1
ATOM 1961 C C . PRO A 1 271 ? 2.525 45.920 84.889 1.00 28.31 339 PRO A C 1
ATOM 1962 O O . PRO A 1 271 ? 2.148 45.609 86.031 1.00 29.10 339 PRO A O 1
ATOM 1966 N N . GLN A 1 272 ? 1.874 45.552 83.789 1.00 27.78 340 GLN A N 1
ATOM 1967 C CA . GLN A 1 272 ? 0.684 44.709 83.858 1.00 29.50 340 GLN A CA 1
ATOM 1968 C C . GLN A 1 272 ? 1.036 43.245 84.147 1.00 27.06 340 GLN A C 1
ATOM 1969 O O . GLN A 1 272 ? 0.351 42.583 84.923 1.00 25.53 340 GLN A O 1
ATOM 1975 N N . ASP A 1 273 ? 2.105 42.764 83.510 1.00 25.29 341 ASP A N 1
ATOM 1976 C CA . ASP A 1 273 ? 2.508 41.360 83.575 1.00 24.07 341 ASP A CA 1
ATOM 1977 C C . ASP A 1 273 ? 3.952 41.254 84.081 1.00 22.18 341 ASP A C 1
ATOM 1978 O O . ASP A 1 273 ? 4.896 41.099 83.288 1.00 21.20 341 ASP A O 1
ATOM 1983 N N . PRO A 1 274 ? 4.132 41.369 85.407 1.00 21.51 342 PRO A N 1
ATOM 1984 C CA . PRO A 1 274 ? 5.495 41.476 85.965 1.00 21.86 342 PRO A CA 1
ATOM 1985 C C . PRO A 1 274 ? 6.285 40.176 85.977 1.00 20.81 342 PRO A C 1
ATOM 1986 O O . PRO A 1 274 ? 7.513 40.213 86.082 1.00 21.44 342 PRO A O 1
ATOM 1990 N N . ALA A 1 275 ? 5.583 39.045 85.883 1.00 19.69 343 ALA A N 1
ATOM 1991 C CA . ALA A 1 275 ? 6.207 37.731 85.931 1.00 19.01 343 ALA A CA 1
ATOM 1992 C C . ALA A 1 275 ? 6.660 37.266 84.570 1.00 18.77 343 ALA A C 1
ATOM 1993 O O . ALA A 1 275 ? 5.899 37.291 83.610 1.00 18.93 343 ALA A O 1
ATOM 1995 N N . LEU A 1 276 ? 7.923 36.849 84.517 1.00 18.94 344 LEU A N 1
ATOM 1996 C CA . LEU A 1 276 ? 8.530 36.229 83.336 1.00 18.42 344 LEU A CA 1
ATOM 1997 C C . LEU A 1 276 ? 9.251 34.953 83.778 1.00 18.55 344 LEU A C 1
ATOM 1998 O O . LEU A 1 276 ? 10.113 35.007 84.669 1.00 18.30 344 LEU A O 1
ATOM 2003 N N . CYS A 1 277 ? 8.924 33.819 83.165 1.00 18.82 345 CYS A N 1
ATOM 2004 C CA . CYS A 1 277 ? 9.418 32.525 83.620 1.00 19.01 345 CYS A CA 1
ATOM 2005 C C . CYS A 1 277 ? 9.987 31.708 82.468 1.00 18.96 345 CYS A C 1
ATOM 2006 O O . CYS A 1 277 ? 9.505 31.793 81.363 1.00 18.31 345 CYS A O 1
ATOM 2009 N N . TRP A 1 278 ? 10.986 30.877 82.766 1.00 17.92 346 TRP A N 1
ATOM 2010 C CA . TRP A 1 278 ? 11.455 29.853 81.829 1.00 18.31 346 TRP A CA 1
ATOM 2011 C C . TRP A 1 278 ? 11.108 28.537 82.498 1.00 18.50 346 TRP A C 1
ATOM 2012 O O . TRP A 1 278 ? 11.579 28.279 83.611 1.00 17.12 346 TRP A O 1
ATOM 2023 N N . SER A 1 279 ? 10.236 27.757 81.847 1.00 18.22 347 SER A N 1
ATOM 2024 C CA . SER A 1 279 ? 9.749 26.484 82.367 1.00 19.60 347 SER A CA 1
ATOM 2025 C C . SER A 1 279 ? 10.301 25.299 81.576 1.00 19.14 347 SER A C 1
ATOM 2026 O O . SER A 1 279 ? 10.204 25.237 80.338 1.00 19.44 347 SER A O 1
ATOM 2029 N N . TRP A 1 280 ? 10.820 24.330 82.322 1.00 18.99 348 TRP A N 1
ATOM 2030 C CA . TRP A 1 280 ? 11.449 23.144 81.749 1.00 18.59 348 TRP A CA 1
ATOM 2031 C C . TRP A 1 280 ? 10.830 21.884 82.341 1.00 19.17 348 TRP A C 1
ATOM 2032 O O . TRP A 1 280 ? 10.556 21.836 83.531 1.00 18.87 348 TRP A O 1
ATOM 2043 N N . GLN A 1 281 ? 10.643 20.865 81.512 1.00 20.56 349 GLN A N 1
ATOM 2044 C CA . GLN A 1 281 ? 10.048 19.622 81.931 1.00 22.27 349 GLN A CA 1
ATOM 2045 C C . GLN A 1 281 ? 10.570 18.434 81.120 1.00 22.55 349 GLN A C 1
ATOM 2046 O O . GLN A 1 281 ? 10.857 18.561 79.933 1.00 22.88 349 GLN A O 1
ATOM 2052 N N . ARG A 1 282 ? 10.662 17.280 81.771 1.00 22.59 350 ARG A N 1
ATOM 2053 C CA . ARG A 1 282 ? 11.003 16.038 81.108 1.00 24.38 350 ARG A CA 1
ATOM 2054 C C . ARG A 1 282 ? 10.389 14.885 81.877 1.00 26.38 350 ARG A C 1
ATOM 2055 O O . ARG A 1 282 ? 10.567 14.796 83.072 1.00 25.54 350 ARG A O 1
ATOM 2063 N N . SER A 1 283 ? 9.676 13.999 81.185 1.00 30.44 351 SER A N 1
ATOM 2064 C CA . SER A 1 283 ? 9.046 12.843 81.837 1.00 33.44 351 SER A CA 1
ATOM 2065 C C . SER A 1 283 ? 9.932 11.615 81.703 1.00 35.15 351 SER A C 1
ATOM 2066 O O . SER A 1 283 ? 10.741 11.525 80.779 1.00 33.13 351 SER A O 1
ATOM 2069 N N . ALA A 1 284 ? 9.802 10.692 82.656 1.00 36.83 352 ALA A N 1
ATOM 2070 C CA . ALA A 1 284 ? 10.506 9.405 82.587 1.00 39.25 352 ALA A CA 1
ATOM 2071 C C . ALA A 1 284 ? 10.329 8.798 81.192 1.00 40.03 352 ALA A C 1
ATOM 2072 O O . ALA A 1 284 ? 9.198 8.653 80.705 1.00 41.07 352 ALA A O 1
ATOM 2074 N N . GLY A 1 285 ? 11.446 8.498 80.535 1.00 41.07 353 GLY A N 1
ATOM 2075 C CA . GLY A 1 285 ? 11.422 7.860 79.227 1.00 41.37 353 GLY A CA 1
ATOM 2076 C C . GLY A 1 285 ? 11.388 8.788 78.022 1.00 41.45 353 GLY A C 1
ATOM 2077 O O . GLY A 1 285 ? 11.529 8.317 76.892 1.00 42.03 353 GLY A O 1
ATOM 2078 N N . ASP A 1 286 ? 11.198 10.093 78.240 1.00 38.58 354 ASP A N 1
ATOM 2079 C CA . ASP A 1 286 ? 11.269 11.071 77.154 1.00 37.44 354 ASP A CA 1
ATOM 2080 C C . ASP A 1 286 ? 12.700 11.184 76.675 1.00 37.16 354 ASP A C 1
ATOM 2081 O O . ASP A 1 286 ? 13.635 11.142 77.481 1.00 37.05 354 ASP A O 1
ATOM 2086 N N . GLN A 1 287 ? 12.859 11.363 75.371 1.00 37.48 355 GLN A N 1
ATOM 2087 C CA . GLN A 1 287 ? 14.174 11.473 74.746 1.00 38.94 355 GLN A CA 1
ATOM 2088 C C . GLN A 1 287 ? 14.772 12.849 75.022 1.00 36.72 355 GLN A C 1
ATOM 2089 O O . GLN A 1 287 ? 15.991 12.981 75.207 1.00 35.81 355 GLN A O 1
ATOM 2095 N N . SER A 1 288 ? 13.923 13.876 75.016 1.00 33.07 356 SER A N 1
ATOM 2096 C CA . SER A 1 288 ? 14.387 15.254 75.224 1.00 31.02 356 SER A CA 1
ATOM 2097 C C . SER A 1 288 ? 13.436 16.000 76.135 1.00 28.07 356 SER A C 1
ATOM 2098 O O . SER A 1 288 ? 12.263 15.666 76.205 1.00 27.78 356 SER A O 1
ATOM 2101 N N . PRO A 1 289 ? 13.929 17.049 76.806 1.00 26.53 357 PRO A N 1
ATOM 2102 C CA . PRO A 1 289 ? 13.017 17.913 77.560 1.00 24.71 357 PRO A CA 1
ATOM 2103 C C . PRO A 1 289 ? 12.278 18.901 76.651 1.00 24.43 357 PRO A C 1
ATOM 2104 O O . PRO A 1 289 ? 12.637 19.063 75.478 1.00 24.12 357 PRO A O 1
ATOM 2108 N N . GLN A 1 290 ? 11.251 19.548 77.203 1.00 22.77 358 GLN A N 1
ATOM 2109 C CA . GLN A 1 290 ? 10.566 20.640 76.548 1.00 22.49 358 GLN A CA 1
ATOM 2110 C C . GLN A 1 290 ? 10.637 21.838 77.459 1.00 21.55 358 GLN A C 1
ATOM 2111 O O . GLN A 1 290 ? 10.519 21.705 78.684 1.00 20.61 358 GLN A O 1
ATOM 2117 N N . SER A 1 291 ? 10.859 23.000 76.866 1.00 21.10 359 SER A N 1
ATOM 2118 C CA . SER A 1 291 ? 10.869 24.236 77.625 1.00 20.86 359 SER A CA 1
ATOM 2119 C C . SER A 1 291 ? 10.067 25.313 76.922 1.00 21.14 359 SER A C 1
ATOM 2120 O O . SER A 1 291 ? 9.921 25.307 75.698 1.00 20.73 359 SER A O 1
ATOM 2123 N N . THR A 1 292 ? 9.564 26.261 77.699 1.00 20.93 360 THR A N 1
ATOM 2124 C CA . THR A 1 292 ? 8.846 27.399 77.135 1.00 21.75 360 THR A CA 1
ATOM 2125 C C . THR A 1 292 ? 8.971 28.597 78.070 1.00 20.83 360 THR A C 1
ATOM 2126 O O . THR A 1 292 ? 9.382 28.459 79.218 1.00 21.77 360 THR A O 1
ATOM 2130 N N . VAL A 1 293 ? 8.598 29.769 77.589 1.00 19.36 361 VAL A N 1
ATOM 2131 C CA . VAL A 1 293 ? 8.665 30.984 78.388 1.00 18.21 361 VAL A CA 1
ATOM 2132 C C . VAL A 1 293 ? 7.241 31.371 78.737 1.00 17.95 361 VAL A C 1
ATOM 2133 O O . VAL A 1 293 ? 6.348 31.370 77.871 1.00 18.61 361 VAL A O 1
ATOM 2137 N N . LEU A 1 294 ? 7.012 31.659 80.021 1.00 17.82 362 LEU A N 1
ATOM 2138 C CA . LEU A 1 294 ? 5.723 32.112 80.497 1.00 17.87 362 LEU A CA 1
ATOM 2139 C C . LEU A 1 294 ? 5.787 33.605 80.811 1.00 17.27 362 LEU A C 1
ATOM 2140 O O . LEU A 1 294 ? 6.829 34.138 81.181 1.00 17.59 362 LEU A O 1
ATOM 2145 N N . SER A 1 295 ? 4.624 34.239 80.714 1.00 17.98 363 SER A N 1
ATOM 2146 C CA . SER A 1 295 ? 4.457 35.650 81.036 1.00 18.02 363 SER A CA 1
ATOM 2147 C C . SER A 1 295 ? 3.109 35.882 81.672 1.00 18.22 363 SER A C 1
ATOM 2148 O O . SER A 1 295 ? 2.072 35.342 81.224 1.00 18.39 363 SER A O 1
ATOM 2151 N N . GLY A 1 296 ? 3.089 36.701 82.715 1.00 18.40 364 GLY A N 1
ATOM 2152 C CA . GLY A 1 296 ? 1.806 37.025 83.339 1.00 18.51 364 GLY A CA 1
ATOM 2153 C C . GLY A 1 296 ? 1.897 37.788 84.647 1.00 18.81 364 GLY A C 1
ATOM 2154 O O . GLY A 1 296 ? 2.879 38.470 84.918 1.00 19.32 364 GLY A O 1
ATOM 2155 N N . ARG A 1 297 ? 0.864 37.637 85.485 1.00 19.99 365 ARG A N 1
ATOM 2156 C CA . ARG A 1 297 ? 0.613 38.555 86.602 1.00 20.89 365 ARG A CA 1
ATOM 2157 C C . ARG A 1 297 ? 1.278 38.149 87.908 1.00 19.83 365 ARG A C 1
ATOM 2158 O O . ARG A 1 297 ? 1.434 38.974 88.800 1.00 20.84 365 ARG A O 1
ATOM 2166 N N . HIS A 1 298 ? 1.621 36.878 88.024 1.00 18.94 366 HIS A N 1
ATOM 2167 C CA . HIS A 1 298 ? 2.160 36.294 89.243 1.00 19.09 366 HIS A CA 1
ATOM 2168 C C . HIS A 1 298 ? 2.770 34.911 88.943 1.00 19.08 366 HIS A C 1
ATOM 2169 O O . HIS A 1 298 ? 2.775 34.432 87.791 1.00 17.32 366 HIS A O 1
ATOM 2176 N N . LEU A 1 299 ? 3.310 34.261 89.967 1.00 19.26 367 LEU A N 1
ATOM 2177 C CA . LEU A 1 299 ? 3.878 32.926 89.765 1.00 19.09 367 LEU A CA 1
ATOM 2178 C C . LEU A 1 299 ? 2.818 31.917 89.324 1.00 18.69 367 LEU A C 1
ATOM 2179 O O . LEU A 1 299 ? 1.663 32.004 89.724 1.00 18.06 367 LEU A O 1
ATOM 2184 N N . PRO A 1 300 ? 3.220 30.929 88.509 1.00 18.86 368 PRO A N 1
ATOM 2185 C CA . PRO A 1 300 ? 2.324 29.917 87.958 1.00 19.33 368 PRO A CA 1
ATOM 2186 C C . PRO A 1 300 ? 2.051 28.782 88.976 1.00 20.03 368 PRO A C 1
ATOM 2187 O O . PRO A 1 300 ? 2.207 27.606 88.674 1.00 19.18 368 PRO A O 1
ATOM 2191 N N . ILE A 1 301 ? 1.601 29.138 90.170 1.00 20.78 369 ILE A N 1
ATOM 2192 C CA . ILE A 1 301 ? 1.385 28.150 91.215 1.00 21.53 369 ILE A CA 1
ATOM 2193 C C . ILE A 1 301 ? 0.061 28.412 91.902 1.00 22.72 369 ILE A C 1
ATOM 2194 O O . ILE A 1 301 ? -0.514 29.493 91.782 1.00 22.95 369 ILE A O 1
ATOM 2199 N N . SER A 1 302 ? -0.402 27.405 92.626 1.00 24.17 370 SER A N 1
ATOM 2200 C CA . SER A 1 302 ? -1.722 27.448 93.202 1.00 26.17 370 SER A CA 1
ATOM 2201 C C . SER A 1 302 ? -1.826 28.541 94.252 1.00 26.74 370 SER A C 1
ATOM 2202 O O . SER A 1 302 ? -0.799 29.032 94.784 1.00 25.72 370 SER A O 1
ATOM 2205 N N . PRO A 1 303 ? -3.070 28.910 94.577 1.00 29.63 371 PRO A N 1
ATOM 2206 C CA . PRO A 1 303 ? -3.306 29.937 95.583 1.00 30.55 371 PRO A CA 1
ATOM 2207 C C . PRO A 1 303 ? -2.538 29.667 96.886 1.00 30.13 371 PRO A C 1
ATOM 2208 O O . PRO A 1 303 ? -1.829 30.535 97.374 1.00 30.51 371 PRO A O 1
ATOM 2212 N N . SER A 1 304 ? -2.639 28.454 97.411 1.00 29.65 372 SER A N 1
ATOM 2213 C CA . SER A 1 304 ? -2.012 28.128 98.686 1.00 29.35 372 SER A CA 1
ATOM 2214 C C . SER A 1 304 ? -0.481 27.975 98.608 1.00 29.14 372 SER A C 1
ATOM 2215 O O . SER A 1 304 ? 0.211 28.216 99.601 1.00 30.31 372 SER A O 1
ATOM 2218 N N . ALA A 1 305 ? 0.031 27.579 97.446 1.00 29.47 373 ALA A N 1
ATOM 2219 C CA . ALA A 1 305 ? 1.472 27.432 97.234 1.00 28.94 373 ALA A CA 1
ATOM 2220 C C . ALA A 1 305 ? 2.185 28.775 97.309 1.00 29.12 373 ALA A C 1
ATOM 2221 O O . ALA A 1 305 ? 3.360 28.824 97.659 1.00 28.75 373 ALA A O 1
ATOM 2223 N N . MET A 1 306 ? 1.475 29.854 96.983 1.00 32.71 374 MET A N 1
ATOM 2224 C CA . MET A 1 306 ? 2.080 31.195 96.975 1.00 34.86 374 MET A CA 1
ATOM 2225 C C . MET A 1 306 ? 2.652 31.586 98.336 1.00 37.25 374 MET A C 1
ATOM 2226 O O . MET A 1 306 ? 3.626 32.332 98.394 1.00 37.11 374 MET A O 1
ATOM 2231 N N . ASN A 1 307 ? 2.080 31.049 99.413 1.00 38.74 375 ASN A N 1
ATOM 2232 C CA . ASN A 1 307 ? 2.555 31.328 100.764 1.00 42.25 375 ASN A CA 1
ATOM 2233 C C . ASN A 1 307 ? 3.625 30.362 101.300 1.00 40.55 375 ASN A C 1
ATOM 2234 O O . ASN A 1 307 ? 4.054 30.508 102.443 1.00 43.82 375 ASN A O 1
ATOM 2239 N N . MET A 1 308 ? 4.053 29.390 100.495 1.00 37.92 376 MET A N 1
ATOM 2240 C CA . MET A 1 308 ? 4.952 28.336 100.973 1.00 39.15 376 MET A CA 1
ATOM 2241 C C . MET A 1 308 ? 6.411 28.529 100.549 1.00 33.81 376 MET A C 1
ATOM 2242 O O . MET A 1 308 ? 7.224 27.627 100.733 1.00 33.58 376 MET A O 1
ATOM 2247 N N . GLY A 1 309 ? 6.749 29.692 99.997 1.00 30.39 377 GLY A N 1
ATOM 2248 C CA . GLY A 1 309 ? 8.109 29.923 99.481 1.00 28.51 377 GLY A CA 1
ATOM 2249 C C . GLY A 1 309 ? 9.121 29.971 100.609 1.00 28.78 377 GLY A C 1
ATOM 2250 O O . GLY A 1 309 ? 8.809 30.434 101.705 1.00 30.26 377 GLY A O 1
ATOM 2251 N N . ILE A 1 310 ? 10.327 29.483 100.340 1.00 27.53 378 ILE A N 1
ATOM 2252 C CA . ILE A 1 310 ? 11.424 29.473 101.308 1.00 30.79 378 ILE A CA 1
ATOM 2253 C C . ILE A 1 310 ? 12.524 30.394 100.768 1.00 30.43 378 ILE A C 1
ATOM 2254 O O . ILE A 1 310 ? 13.138 30.065 99.770 1.00 27.93 378 ILE A O 1
ATOM 2259 N N . LYS A 1 311 ? 12.752 31.550 101.395 1.00 34.51 379 LYS A N 1
ATOM 2260 C CA . LYS A 1 311 ? 13.803 32.469 100.920 1.00 36.62 379 LYS A CA 1
ATOM 2261 C C . LYS A 1 311 ? 15.176 31.943 101.308 1.00 36.64 379 LYS A C 1
ATOM 2262 O O . LYS A 1 311 ? 15.427 31.685 102.482 1.00 39.25 379 LYS A O 1
ATOM 2268 N N . GLN A 1 312 ? 16.062 31.799 100.323 1.00 35.56 380 GLN A N 1
ATOM 2269 C CA . GLN A 1 312 ? 17.443 31.407 100.570 1.00 37.29 380 GLN A CA 1
ATOM 2270 C C . GLN A 1 312 ? 18.270 32.682 100.784 1.00 41.53 380 GLN A C 1
ATOM 2271 O O . GLN A 1 312 ? 18.679 33.344 99.819 1.00 40.97 380 GLN A O 1
ATOM 2277 N N . ILE A 1 313 ? 18.495 33.003 102.055 1.00 44.23 381 ILE A N 1
ATOM 2278 C CA . ILE A 1 313 ? 19.102 34.276 102.482 1.00 50.67 381 ILE A CA 1
ATOM 2279 C C . ILE A 1 313 ? 20.546 34.459 102.014 1.00 49.88 381 ILE A C 1
ATOM 2280 O O . ILE A 1 313 ? 20.947 35.577 101.677 1.00 53.87 381 ILE A O 1
ATOM 2285 N N . HIS A 1 314 ? 21.323 33.380 101.987 1.00 47.57 382 HIS A N 1
ATOM 2286 C CA . HIS A 1 314 ? 22.672 33.428 101.399 1.00 47.63 382 HIS A CA 1
ATOM 2287 C C . HIS A 1 314 ? 22.651 32.949 99.935 1.00 42.66 382 HIS A C 1
ATOM 2288 O O . HIS A 1 314 ? 23.684 32.635 99.337 1.00 41.32 382 HIS A O 1
ATOM 2295 N N . GLY A 1 315 ? 21.459 32.930 99.356 1.00 38.09 383 GLY A N 1
ATOM 2296 C CA . GLY A 1 315 ? 21.251 32.527 97.963 1.00 35.50 383 GLY A CA 1
ATOM 2297 C C . GLY A 1 315 ? 20.743 33.693 97.129 1.00 35.49 383 GLY A C 1
ATOM 2298 O O . GLY A 1 315 ? 20.986 34.861 97.462 1.00 38.63 383 GLY A O 1
ATOM 2299 N N . THR A 1 316 ? 20.065 33.368 96.030 1.00 31.80 384 THR A N 1
ATOM 2300 C CA . THR A 1 316 ? 19.511 34.370 95.133 1.00 32.54 384 THR A CA 1
ATOM 2301 C C . THR A 1 316 ? 18.006 34.220 94.895 1.00 30.25 384 THR A C 1
ATOM 2302 O O . THR A 1 316 ? 17.398 35.140 94.338 1.00 31.83 384 THR A O 1
ATOM 2306 N N . ALA A 1 317 ? 17.417 33.088 95.275 1.00 26.99 385 ALA A N 1
ATOM 2307 C CA . ALA A 1 317 ? 16.021 32.784 94.911 1.00 24.93 385 ALA A CA 1
ATOM 2308 C C . ALA A 1 317 ? 15.176 32.426 96.111 1.00 24.29 385 ALA A C 1
ATOM 2309 O O . ALA A 1 317 ? 15.694 31.949 97.126 1.00 25.23 385 ALA A O 1
ATOM 2311 N N . THR A 1 318 ? 13.871 32.664 95.989 1.00 22.15 386 THR A N 1
ATOM 2312 C CA . THR A 1 318 ? 12.880 32.014 96.815 1.00 21.48 386 THR A CA 1
ATOM 2313 C C . THR A 1 318 ? 12.517 30.668 96.177 1.00 19.80 386 THR A C 1
ATOM 2314 O O . THR A 1 318 ? 12.283 30.583 94.965 1.00 20.21 386 THR A O 1
ATOM 2318 N N . VAL A 1 319 ? 12.501 29.613 96.988 1.00 19.74 387 VAL A N 1
ATOM 2319 C CA . VAL A 1 319 ? 12.301 28.276 96.482 1.00 19.49 387 VAL A CA 1
ATOM 2320 C C . VAL A 1 319 ? 10.928 27.719 96.880 1.00 19.72 387 VAL A C 1
ATOM 2321 O O . VAL A 1 319 ? 10.561 27.783 98.051 1.00 21.26 387 VAL A O 1
ATOM 2325 N N . TYR A 1 320 ? 10.228 27.131 95.896 1.00 19.33 388 TYR A N 1
ATOM 2326 C CA . TYR A 1 320 ? 8.925 26.484 96.074 1.00 19.81 388 TYR A CA 1
ATOM 2327 C C . TYR A 1 320 ? 9.098 25.022 95.684 1.00 21.67 388 TYR A C 1
ATOM 2328 O O . TYR A 1 320 ? 9.309 24.727 94.511 1.00 20.75 388 TYR A O 1
ATOM 2337 N N . LEU A 1 321 ? 9.093 24.126 96.675 1.00 24.30 389 LEU A N 1
ATOM 2338 C CA . LEU A 1 321 ? 9.299 22.676 96.451 1.00 29.00 389 LEU A CA 1
ATOM 2339 C C . LEU A 1 321 ? 8.249 21.911 97.208 1.00 31.66 389 LEU A C 1
ATOM 2340 O O . LEU A 1 321 ? 7.832 22.342 98.256 1.00 31.08 389 LEU A O 1
ATOM 2345 N N . ASP A 1 322 ? 7.911 20.733 96.703 1.00 32.03 390 ASP A N 1
ATOM 2346 C CA . ASP A 1 322 ? 6.992 19.814 97.347 1.00 34.71 390 ASP A CA 1
ATOM 2347 C C . ASP A 1 322 ? 7.711 18.564 97.907 1.00 33.28 390 ASP A C 1
ATOM 2348 O O . ASP A 1 322 ? 7.199 17.462 97.790 1.00 37.30 390 ASP A O 1
ATOM 2353 N N . GLY A 1 323 ? 8.868 18.729 98.529 1.00 30.90 391 GLY A N 1
ATOM 2354 C CA . GLY A 1 323 ? 9.611 17.591 99.065 1.00 27.71 391 GLY A CA 1
ATOM 2355 C C . GLY A 1 323 ? 10.970 17.557 98.403 1.00 25.01 391 GLY A C 1
ATOM 2356 O O . GLY A 1 323 ? 11.254 18.382 97.549 1.00 23.17 391 GLY A O 1
ATOM 2357 N N . GLY A 1 324 ? 11.802 16.600 98.797 1.00 23.16 392 GLY A N 1
ATOM 2358 C CA . GLY A 1 324 ? 13.156 16.525 98.272 1.00 21.52 392 GLY A CA 1
ATOM 2359 C C . GLY A 1 324 ? 13.148 16.029 96.834 1.00 20.87 392 GLY A C 1
ATOM 2360 O O . GLY A 1 324 ? 12.128 15.503 96.332 1.00 20.65 392 GLY A O 1
ATOM 2361 N N . LYS A 1 325 ? 14.299 16.143 96.194 1.00 20.12 393 LYS A N 1
ATOM 2362 C CA . LYS A 1 325 ? 14.476 15.738 94.807 1.00 21.25 393 LYS A CA 1
ATOM 2363 C C . LYS A 1 325 ? 15.852 15.113 94.643 1.00 20.65 393 LYS A C 1
ATOM 2364 O O . LYS A 1 325 ? 16.772 15.424 95.408 1.00 20.91 393 LYS A O 1
ATOM 2370 N N . PHE A 1 326 ? 16.004 14.227 93.656 1.00 20.30 394 PHE A N 1
ATOM 2371 C CA . PHE A 1 326 ? 17.318 13.694 93.311 1.00 19.25 394 PHE A CA 1
ATOM 2372 C C . PHE A 1 326 ? 17.484 13.814 91.804 1.00 18.76 394 PHE A C 1
ATOM 2373 O O . PHE A 1 326 ? 16.715 13.212 91.026 1.00 18.76 394 PHE A O 1
ATOM 2381 N N . VAL A 1 327 ? 18.454 14.638 91.406 1.00 18.34 395 VAL A N 1
ATOM 2382 C CA . VAL A 1 327 ? 18.576 15.098 90.026 1.00 17.52 395 VAL A CA 1
ATOM 2383 C C . VAL A 1 327 ? 19.934 14.842 89.378 1.00 17.79 395 VAL A C 1
ATOM 2384 O O . VAL A 1 327 ? 20.985 14.761 90.050 1.00 17.52 395 VAL A O 1
ATOM 2388 N N . ALA A 1 328 ? 19.895 14.701 88.064 1.00 18.08 396 ALA A N 1
ATOM 2389 C CA . ALA A 1 328 ? 21.092 14.576 87.238 1.00 18.07 396 ALA A CA 1
ATOM 2390 C C . ALA A 1 328 ? 21.195 15.781 86.336 1.00 18.55 396 ALA A C 1
ATOM 2391 O O . ALA A 1 328 ? 20.208 16.141 85.674 1.00 18.65 396 ALA A O 1
ATOM 2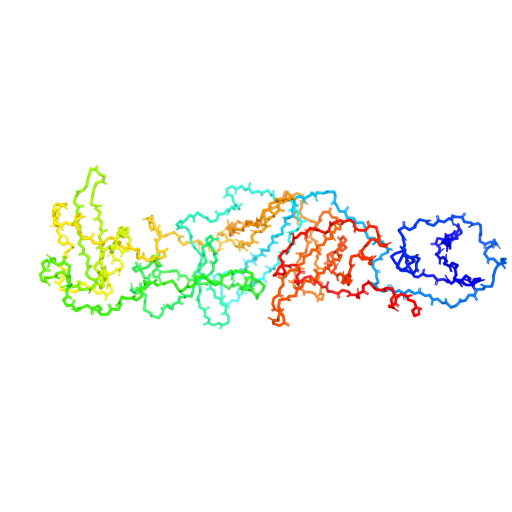393 N N . LEU A 1 329 ? 22.388 16.379 86.275 1.00 18.04 397 LEU A N 1
ATOM 2394 C CA . LEU A 1 329 ? 22.664 17.504 85.391 1.00 17.95 397 LEU A CA 1
ATOM 2395 C C . LEU A 1 329 ? 23.752 17.186 84.359 1.00 18.61 397 LEU A C 1
ATOM 2396 O O . LEU A 1 329 ? 24.591 16.304 84.561 1.00 16.92 397 LEU A O 1
ATOM 2401 N N . GLN A 1 330 ? 23.714 17.920 83.258 1.00 18.02 398 GLN A N 1
ATOM 2402 C CA . GLN A 1 330 ? 24.735 17.816 82.228 1.00 18.29 398 GLN A CA 1
ATOM 2403 C C . GLN A 1 330 ? 25.109 19.215 81.802 1.00 17.64 398 GLN A C 1
ATOM 2404 O O . GLN A 1 330 ? 24.260 19.949 81.308 1.00 17.43 398 GLN A O 1
ATOM 2410 N N . SER A 1 331 ? 26.381 19.578 81.957 1.00 17.30 399 SER A N 1
ATOM 2411 C CA . SER A 1 331 ? 26.798 20.933 81.736 1.00 17.39 399 SER A CA 1
ATOM 2412 C C . SER A 1 331 ? 28.238 20.975 81.224 1.00 18.25 399 SER A C 1
ATOM 2413 O O . SER A 1 331 ? 29.051 20.128 81.568 1.00 18.84 399 SER A O 1
ATOM 2416 N N . PRO A 1 332 ? 28.547 21.975 80.395 1.00 18.76 400 PRO A N 1
ATOM 2417 C CA . PRO A 1 332 ? 29.903 22.173 79.898 1.00 19.35 400 PRO A CA 1
ATOM 2418 C C . PRO A 1 332 ? 30.682 23.071 80.831 1.00 19.08 400 PRO A C 1
ATOM 2419 O O . PRO A 1 332 ? 30.466 24.308 80.834 1.00 18.28 400 PRO A O 1
ATOM 2423 N N . ASP A 1 333 ? 31.607 22.481 81.616 1.00 18.24 401 ASP A N 1
ATOM 2424 C CA . ASP A 1 333 ? 32.206 23.218 82.733 1.00 18.56 401 ASP A CA 1
ATOM 2425 C C . ASP A 1 333 ? 33.738 23.391 82.705 1.00 19.62 401 ASP A C 1
ATOM 2426 O O . ASP A 1 333 ? 34.375 23.368 83.759 1.00 21.15 401 ASP A O 1
ATOM 2431 N N . PRO A 1 334 ? 34.346 23.639 81.530 1.00 20.12 402 PRO A N 1
ATOM 2432 C CA . PRO A 1 334 ? 33.831 23.817 80.182 1.00 20.33 402 PRO A CA 1
ATOM 2433 C C . PRO A 1 334 ? 33.686 22.495 79.397 1.00 21.35 402 PRO A C 1
ATOM 2434 O O . PRO A 1 334 ? 33.076 22.495 78.330 1.00 22.00 402 PRO A O 1
ATOM 2438 N N . ARG A 1 335 ? 34.228 21.396 79.914 1.00 22.04 403 ARG A N 1
ATOM 2439 C CA . ARG A 1 335 ? 34.042 20.108 79.252 1.00 23.27 403 ARG A CA 1
ATOM 2440 C C . ARG A 1 335 ? 32.755 19.525 79.740 1.00 22.43 403 ARG A C 1
ATOM 2441 O O . ARG A 1 335 ? 32.289 19.855 80.842 1.00 19.36 403 ARG A O 1
ATOM 2449 N N . TYR A 1 336 ? 32.164 18.671 78.899 1.00 23.06 404 TYR A N 1
ATOM 2450 C CA . TYR A 1 336 ? 30.864 18.082 79.199 1.00 22.96 404 TYR A CA 1
ATOM 2451 C C . TYR A 1 336 ? 30.987 17.241 80.472 1.00 22.55 404 TYR A C 1
ATOM 2452 O O . TYR A 1 336 ? 31.832 16.344 80.557 1.00 22.17 404 TYR A O 1
ATOM 2461 N N . THR A 1 337 ? 30.153 17.576 81.448 1.00 21.19 405 THR A N 1
ATOM 2462 C CA . THR A 1 337 ? 30.235 17.057 82.814 1.00 21.80 405 THR A CA 1
ATOM 2463 C C . THR A 1 337 ? 28.853 16.577 83.223 1.00 21.14 405 THR A C 1
ATOM 2464 O O . THR A 1 337 ? 27.893 17.320 83.079 1.00 20.09 405 THR A O 1
ATOM 2468 N N . GLU A 1 338 ? 28.778 15.356 83.745 1.00 21.33 406 GLU A N 1
ATOM 2469 C CA . GLU A 1 338 ? 27.550 14.821 84.341 1.00 23.04 406 GLU A CA 1
ATOM 2470 C C . GLU A 1 338 ? 27.715 14.891 85.843 1.00 21.77 406 GLU A C 1
ATOM 2471 O O . GLU A 1 338 ? 28.755 14.453 86.379 1.00 22.50 406 GLU A O 1
ATOM 2477 N N . SER A 1 339 ? 26.711 15.438 86.523 1.00 20.37 407 SER A N 1
ATOM 2478 C CA . SER A 1 339 ? 26.762 15.619 87.968 1.00 19.98 407 SER A CA 1
ATOM 2479 C C . SER A 1 339 ? 25.405 15.278 88.554 1.00 20.23 407 SER A C 1
ATOM 2480 O O . SER A 1 339 ? 24.397 15.329 87.852 1.00 21.06 407 SER A O 1
ATOM 2483 N N . MET A 1 340 ? 25.401 14.883 89.826 1.00 18.93 408 MET A N 1
ATOM 2484 C CA . MET A 1 340 ? 24.147 14.606 90.524 1.00 18.80 408 MET A CA 1
ATOM 2485 C C . MET A 1 340 ? 24.081 15.367 91.824 1.00 18.00 408 MET A C 1
ATOM 2486 O O . MET A 1 340 ? 25.129 15.606 92.469 1.00 17.49 408 MET A O 1
ATOM 2491 N N . TYR A 1 341 ? 22.851 15.726 92.205 1.00 17.77 409 TYR A N 1
ATOM 2492 C CA . TYR A 1 341 ? 22.568 16.451 93.432 1.00 18.19 409 TYR A CA 1
ATOM 2493 C C . TYR A 1 341 ? 21.335 15.915 94.134 1.00 17.82 409 TYR A C 1
ATOM 2494 O O . TYR A 1 341 ? 20.303 15.684 93.505 1.00 18.58 409 TYR A O 1
ATOM 2503 N N . TYR A 1 342 ? 21.450 15.705 95.442 1.00 18.32 410 TYR A N 1
ATOM 2504 C CA . TYR A 1 342 ? 20.286 15.617 96.287 1.00 18.35 410 TYR A CA 1
ATOM 2505 C C . TYR A 1 342 ? 19.855 17.040 96.651 1.00 18.72 410 TYR A C 1
ATOM 2506 O O . TYR A 1 342 ? 20.694 17.863 97.011 1.00 18.01 410 TYR A O 1
ATOM 2515 N N . ILE A 1 343 ? 18.547 17.306 96.544 1.00 19.29 411 ILE A N 1
ATOM 2516 C CA . ILE A 1 343 ? 17.956 18.588 96.922 1.00 20.16 411 ILE A CA 1
ATOM 2517 C C . ILE A 1 343 ? 17.079 18.319 98.124 1.00 20.25 411 ILE A C 1
ATOM 2518 O O . ILE A 1 343 ? 16.139 17.524 98.023 1.00 20.76 411 ILE A O 1
ATOM 2523 N N . ASP A 1 344 ? 17.367 18.958 99.254 1.00 21.12 412 ASP A N 1
ATOM 2524 C CA . ASP A 1 344 ? 16.562 18.693 100.441 1.00 23.16 412 ASP A CA 1
ATOM 2525 C C . ASP A 1 344 ? 15.273 19.496 100.391 1.00 24.24 412 ASP A C 1
ATOM 2526 O O . ASP A 1 344 ? 15.123 20.364 99.527 1.00 23.67 412 ASP A O 1
ATOM 2531 N N . PRO A 1 345 ? 14.314 19.200 101.300 1.00 26.46 413 PRO A N 1
ATOM 2532 C CA . PRO A 1 345 ? 13.037 19.917 101.226 1.00 28.16 413 PRO A CA 1
ATOM 2533 C C . PRO A 1 345 ? 13.099 21.434 101.494 1.00 29.10 413 PRO A C 1
ATOM 2534 O O . PRO A 1 345 ? 12.087 22.109 101.315 1.00 31.04 413 PRO A O 1
ATOM 2538 N N . GLN A 1 346 ? 14.263 21.949 101.906 1.00 28.91 414 GLN A N 1
ATOM 2539 C CA . GLN A 1 346 ? 14.510 23.385 102.059 1.00 29.82 414 GLN A CA 1
ATOM 2540 C C . GLN A 1 346 ? 15.194 24.006 100.830 1.00 27.48 414 GLN A C 1
ATOM 2541 O O . GLN A 1 346 ? 15.535 25.174 100.834 1.00 28.00 414 GLN A O 1
ATOM 2547 N N . GLY A 1 347 ? 15.431 23.216 99.794 1.00 25.62 415 GLY A N 1
ATOM 2548 C CA . GLY A 1 347 ? 16.022 23.717 98.564 1.00 24.62 415 GLY A CA 1
ATOM 2549 C C . GLY A 1 347 ? 17.534 23.782 98.531 1.00 23.83 415 GLY A C 1
ATOM 2550 O O . GLY A 1 347 ? 18.078 24.403 97.632 1.00 23.74 415 GLY A O 1
ATOM 2551 N N . VAL A 1 348 ? 18.220 23.135 99.476 1.00 22.13 416 VAL A N 1
ATOM 2552 C CA . VAL A 1 348 ? 19.682 23.085 99.482 1.00 21.44 416 VAL A CA 1
ATOM 2553 C C . VAL A 1 348 ? 20.148 21.911 98.617 1.00 19.57 416 VAL A C 1
ATOM 2554 O O . VAL A 1 348 ? 19.657 20.789 98.743 1.00 20.02 416 VAL A O 1
ATOM 2558 N N . ARG A 1 349 ? 21.120 22.145 97.750 1.00 18.57 417 ARG A N 1
ATOM 2559 C CA . ARG A 1 349 ? 21.624 21.057 96.908 1.00 18.35 417 ARG A CA 1
ATOM 2560 C C . ARG A 1 349 ? 22.937 20.478 97.465 1.00 18.18 417 ARG A C 1
ATOM 2561 O O . ARG A 1 349 ? 23.837 21.229 97.915 1.00 19.27 417 ARG A O 1
ATOM 2569 N N . TYR A 1 350 ? 23.059 19.150 97.437 1.00 18.01 418 TYR A N 1
ATOM 2570 C CA . TYR A 1 350 ? 24.248 18.479 97.947 1.00 18.28 418 TYR A CA 1
ATOM 2571 C C . TYR A 1 350 ? 24.732 17.507 96.895 1.00 18.27 418 TYR A C 1
ATOM 2572 O O . TYR A 1 350 ? 23.964 16.663 96.463 1.00 18.77 418 TYR A O 1
ATOM 2581 N N . GLY A 1 351 ? 25.989 17.631 96.482 1.00 18.15 419 GLY A N 1
ATOM 2582 C CA . GLY A 1 351 ? 26.565 16.736 95.499 1.00 18.52 419 GLY A CA 1
ATOM 2583 C C . GLY A 1 351 ? 26.572 15.273 95.902 1.00 19.56 419 GLY A C 1
ATOM 2584 O O . GLY A 1 351 ? 26.824 14.944 97.049 1.00 20.84 419 GLY A O 1
ATOM 2585 N N . VAL A 1 352 ? 26.282 14.407 94.932 1.00 19.59 420 VAL A N 1
ATOM 2586 C CA . VAL A 1 352 ? 26.350 12.965 95.112 1.00 21.40 420 VAL A CA 1
ATOM 2587 C C . VAL A 1 352 ? 27.300 12.504 94.015 1.00 22.67 420 VAL A C 1
ATOM 2588 O O . VAL A 1 352 ? 26.960 12.620 92.829 1.00 21.98 420 VAL A O 1
ATOM 2592 N N . PRO A 1 353 ? 28.514 12.023 94.399 1.00 22.96 421 PRO A N 1
ATOM 2593 C CA . PRO A 1 353 ? 29.592 11.849 93.407 1.00 24.18 421 PRO A CA 1
ATOM 2594 C C . PRO A 1 353 ? 29.396 10.755 92.378 1.00 25.44 421 PRO A C 1
ATOM 2595 O O . PRO A 1 353 ? 29.920 10.878 91.269 1.00 25.72 421 PRO A O 1
ATOM 2599 N N . ASN A 1 354 ? 28.686 9.691 92.729 1.00 25.71 422 ASN A N 1
ATOM 2600 C CA . ASN A 1 354 ? 28.501 8.569 91.800 1.00 26.27 422 ASN A CA 1
ATOM 2601 C C . ASN A 1 354 ? 27.300 7.717 92.174 1.00 26.75 422 ASN A C 1
ATOM 2602 O O . ASN A 1 354 ? 26.705 7.900 93.236 1.00 25.41 422 ASN A O 1
ATOM 2607 N N . ALA A 1 355 ? 26.972 6.765 91.302 1.00 27.55 423 ALA A N 1
ATOM 2608 C CA . ALA A 1 355 ? 25.789 5.938 91.463 1.00 28.17 423 ALA A CA 1
ATOM 2609 C C . ALA A 1 355 ? 25.878 4.995 92.669 1.00 29.28 423 ALA A C 1
ATOM 2610 O O . ALA A 1 355 ? 24.860 4.720 93.306 1.00 27.77 423 ALA A O 1
ATOM 2612 N N . GLU A 1 356 ? 27.080 4.496 92.968 1.00 30.21 424 GLU A N 1
ATOM 2613 C CA . GLU A 1 356 ? 27.305 3.684 94.166 1.00 32.34 424 GLU A CA 1
ATOM 2614 C C . GLU A 1 356 ? 26.957 4.454 95.436 1.00 29.70 424 GLU A C 1
ATOM 2615 O O . GLU A 1 356 ? 26.356 3.915 96.362 1.00 29.16 424 GLU A O 1
ATOM 2621 N N . THR A 1 357 ? 27.346 5.722 95.476 1.00 26.84 425 THR A N 1
ATOM 2622 C CA . THR A 1 357 ? 27.061 6.545 96.635 1.00 25.80 425 THR A CA 1
ATOM 2623 C C . THR A 1 357 ? 25.574 6.838 96.747 1.00 24.55 425 THR A C 1
ATOM 2624 O O . THR A 1 357 ? 25.005 6.737 97.833 1.00 24.10 425 THR A O 1
ATOM 2628 N N . ALA A 1 358 ? 24.955 7.181 95.620 1.00 23.43 426 ALA A N 1
ATOM 2629 C CA . ALA A 1 358 ? 23.519 7.412 95.561 1.00 23.32 426 ALA A CA 1
ATOM 2630 C C . ALA A 1 358 ? 22.751 6.224 96.112 1.00 24.12 426 ALA A C 1
ATOM 2631 O O . ALA A 1 358 ? 21.808 6.377 96.883 1.00 24.70 426 ALA A O 1
ATOM 2633 N N . LYS A 1 359 ? 23.145 5.033 95.684 1.00 25.75 427 LYS A N 1
ATOM 2634 C CA . LYS A 1 359 ? 22.422 3.822 96.065 1.00 26.98 427 LYS A CA 1
ATOM 2635 C C . LYS A 1 359 ? 22.639 3.475 97.532 1.00 26.95 427 LYS A C 1
ATOM 2636 O O . LYS A 1 359 ? 21.730 2.956 98.188 1.00 26.77 427 LYS A O 1
ATOM 2642 N N . SER A 1 360 ? 23.810 3.822 98.070 1.00 26.21 428 SER A N 1
ATOM 2643 C CA . SER A 1 360 ? 24.064 3.621 99.492 1.00 26.76 428 SER A CA 1
ATOM 2644 C C . SER A 1 360 ? 23.121 4.483 100.336 1.00 25.95 428 SER A C 1
ATOM 2645 O O . SER A 1 360 ? 22.724 4.096 101.423 1.00 26.44 428 SER A O 1
ATOM 2648 N N . LEU A 1 361 ? 22.755 5.650 99.806 1.00 24.60 429 LEU A N 1
ATOM 2649 C CA . LEU A 1 361 ? 21.790 6.541 100.435 1.00 24.40 429 LEU A CA 1
ATOM 2650 C C . LEU A 1 361 ? 20.333 6.148 100.195 1.00 24.92 429 LEU A C 1
ATOM 2651 O O . LEU A 1 361 ? 19.434 6.763 100.745 1.00 24.92 429 LEU A O 1
ATOM 2656 N N . GLY A 1 362 ? 20.088 5.127 99.378 1.00 26.10 430 GLY A N 1
ATOM 2657 C CA . GLY A 1 362 ? 18.721 4.751 99.001 1.00 27.20 430 GLY A CA 1
ATOM 2658 C C . GLY A 1 362 ? 18.078 5.649 97.955 1.00 28.08 430 GLY A C 1
ATOM 2659 O O . GLY A 1 362 ? 16.849 5.725 97.870 1.00 29.33 430 GLY A O 1
ATOM 2660 N N . LEU A 1 363 ? 18.896 6.316 97.145 1.00 29.45 431 LEU A N 1
ATOM 2661 C CA . LEU A 1 363 ? 18.400 7.223 96.103 1.00 30.88 431 LEU A CA 1
ATOM 2662 C C . LEU A 1 363 ? 18.398 6.518 94.749 1.00 35.76 431 LEU A C 1
ATOM 2663 O O . LEU A 1 363 ? 19.448 6.379 94.110 1.00 39.96 431 LEU A O 1
ATOM 2668 N N . SER A 1 364 ? 17.216 6.109 94.318 1.00 38.96 432 SER A N 1
ATOM 2669 C CA . SER A 1 364 ? 17.038 5.429 93.032 1.00 43.25 432 SER A CA 1
ATOM 2670 C C . SER A 1 364 ? 17.068 6.439 91.903 1.00 39.19 432 SER A C 1
ATOM 2671 O O . SER A 1 364 ? 17.096 7.623 92.147 1.00 41.89 432 SER A O 1
ATOM 2674 N N . SER A 1 365 ? 17.054 5.954 90.670 1.00 38.38 433 SER A N 1
ATOM 2675 C CA . SER A 1 365 ? 17.328 6.775 89.498 1.00 36.66 433 SER A CA 1
ATOM 2676 C C . SER A 1 365 ? 17.063 8.278 89.674 1.00 32.13 433 SER A C 1
ATOM 2677 O O . SER A 1 365 ? 15.964 8.710 90.022 1.00 33.00 433 SER A O 1
ATOM 2680 N N . PRO A 1 366 ? 18.084 9.076 89.410 1.00 28.95 434 PRO A N 1
ATOM 2681 C CA . PRO A 1 366 ? 17.886 10.511 89.469 1.00 25.74 434 PRO A CA 1
ATOM 2682 C C . PRO A 1 366 ? 17.031 10.982 88.296 1.00 25.23 434 PRO A C 1
ATOM 2683 O O . PRO A 1 366 ? 17.001 10.328 87.249 1.00 25.51 434 PRO A O 1
ATOM 2687 N N . GLN A 1 367 ? 16.343 12.101 88.478 1.00 23.51 435 GLN A N 1
ATOM 2688 C CA . GLN A 1 367 ? 15.612 12.746 87.402 1.00 23.61 435 GLN A CA 1
ATOM 2689 C C . GLN A 1 367 ? 16.517 13.726 86.689 1.00 21.91 435 GLN A C 1
ATOM 2690 O O . GLN A 1 367 ? 17.211 14.529 87.341 1.00 20.77 435 GLN A O 1
ATOM 2696 N N . ASN A 1 368 ? 16.503 13.693 85.359 1.00 20.98 436 ASN A N 1
ATOM 2697 C CA . ASN A 1 368 ? 17.180 14.738 84.601 1.00 20.36 436 ASN A CA 1
ATOM 2698 C C . ASN A 1 368 ? 16.518 16.099 84.902 1.00 19.28 436 ASN A C 1
ATOM 2699 O O . ASN A 1 368 ? 15.271 16.213 85.012 1.00 20.29 436 ASN A O 1
ATOM 2704 N N . ALA A 1 369 ? 17.369 17.112 85.068 1.00 18.20 437 ALA A N 1
ATOM 2705 C CA . ALA A 1 369 ? 16.951 18.468 85.409 1.00 17.21 437 ALA A CA 1
ATOM 2706 C C . ALA A 1 369 ? 17.903 19.475 84.733 1.00 16.64 437 ALA A C 1
ATOM 2707 O O . ALA A 1 369 ? 19.006 19.106 84.288 1.00 16.28 437 ALA A O 1
ATOM 2709 N N . PRO A 1 370 ? 17.495 20.757 84.649 1.00 15.98 438 PRO A N 1
ATOM 2710 C CA . PRO A 1 370 ? 18.305 21.753 83.980 1.00 16.20 438 PRO A CA 1
ATOM 2711 C C . PRO A 1 370 ? 19.265 22.452 84.960 1.00 15.68 438 PRO A C 1
ATOM 2712 O O . PRO A 1 370 ? 18.837 23.066 85.962 1.00 15.10 438 PRO A O 1
ATOM 2716 N N . TRP A 1 371 ? 20.563 22.362 84.659 1.00 15.29 439 TRP A N 1
ATOM 2717 C CA . TRP A 1 371 ? 21.566 22.940 85.545 1.00 16.12 439 TRP A CA 1
ATOM 2718 C C . TRP A 1 371 ? 21.346 24.449 85.716 1.00 15.60 439 TRP A C 1
ATOM 2719 O O . TRP A 1 371 ? 21.685 25.019 86.744 1.00 15.58 439 TRP A O 1
ATOM 2730 N N . GLU A 1 372 ? 20.776 25.100 84.705 1.00 17.11 440 GLU A N 1
ATOM 2731 C CA . GLU A 1 372 ? 20.598 26.566 84.747 1.00 17.73 440 GLU A CA 1
ATOM 2732 C C . GLU A 1 372 ? 19.706 27.009 85.911 1.00 17.77 440 GLU A C 1
ATOM 2733 O O . GLU A 1 372 ? 19.872 28.121 86.467 1.00 19.24 440 GLU A O 1
ATOM 2739 N N . ILE A 1 373 ? 18.772 26.143 86.280 1.00 17.31 441 ILE A N 1
ATOM 2740 C CA . ILE A 1 373 ? 17.890 26.401 87.420 1.00 16.54 441 ILE A CA 1
ATOM 2741 C C . ILE A 1 373 ? 18.434 25.759 88.696 1.00 16.42 441 ILE A C 1
ATOM 2742 O O . ILE A 1 373 ? 18.566 26.424 89.713 1.00 16.41 441 ILE A O 1
ATOM 2747 N N . VAL A 1 374 ? 18.763 24.473 88.633 1.00 16.67 442 VAL A N 1
ATOM 2748 C CA . VAL A 1 374 ? 19.226 23.730 89.806 1.00 17.25 442 VAL A CA 1
ATOM 2749 C C . VAL A 1 374 ? 20.449 24.392 90.471 1.00 17.30 442 VAL A C 1
ATOM 2750 O O . VAL A 1 374 ? 20.516 24.460 91.708 1.00 17.77 442 VAL A O 1
ATOM 2754 N N . ARG A 1 375 ? 21.398 24.916 89.689 1.00 17.48 443 ARG A N 1
ATOM 2755 C CA . ARG A 1 375 ? 22.625 25.438 90.313 1.00 17.27 443 ARG A CA 1
ATOM 2756 C C . ARG A 1 375 ? 22.453 26.819 90.926 1.00 17.88 443 ARG A C 1
ATOM 2757 O O . ARG A 1 375 ? 23.365 27.332 91.534 1.00 18.02 443 ARG A O 1
ATOM 2765 N N . LEU A 1 376 ? 21.257 27.391 90.804 1.00 17.75 444 LEU A N 1
ATOM 2766 C CA . LEU A 1 376 ? 20.918 28.597 91.552 1.00 18.43 444 LEU A CA 1
ATOM 2767 C C . LEU A 1 376 ? 20.715 28.316 93.041 1.00 18.57 444 LEU A C 1
ATOM 2768 O O . LEU A 1 376 ? 20.807 29.224 93.855 1.00 19.46 444 LEU A O 1
ATOM 2773 N N . LEU A 1 377 ? 20.438 27.069 93.384 1.00 18.43 445 LEU A N 1
ATOM 2774 C CA . LEU A 1 377 ? 20.203 26.680 94.775 1.00 19.62 445 LEU A CA 1
ATOM 2775 C C . LEU A 1 377 ? 21.513 26.714 95.548 1.00 20.30 445 LEU A C 1
ATOM 2776 O O . LEU A 1 377 ? 22.573 26.365 95.010 1.00 21.21 445 LEU A O 1
ATOM 2781 N N . VAL A 1 378 ? 21.437 27.150 96.797 1.00 21.75 446 VAL A N 1
ATOM 2782 C CA . VAL A 1 378 ? 22.608 27.173 97.690 1.00 23.25 446 VAL A CA 1
ATOM 2783 C C . VAL A 1 378 ? 23.142 25.744 97.796 1.00 22.42 446 VAL A C 1
ATOM 2784 O O . VAL A 1 378 ? 22.327 24.821 97.903 1.00 21.11 446 VAL A O 1
ATOM 2788 N N . ASP A 1 379 ? 24.468 25.567 97.707 1.00 23.25 447 ASP A N 1
ATOM 2789 C CA . ASP A 1 379 ? 25.099 24.231 97.770 1.00 23.04 447 ASP A CA 1
ATOM 2790 C C . ASP A 1 379 ? 25.689 23.936 99.149 1.00 23.25 447 ASP A C 1
ATOM 2791 O O . ASP A 1 379 ? 26.414 24.755 99.724 1.00 23.21 447 ASP A O 1
ATOM 2796 N N . GLY A 1 380 ? 25.359 22.758 99.671 1.00 21.95 448 GLY A N 1
ATOM 2797 C CA . GLY A 1 380 ? 25.916 22.279 100.912 1.00 22.60 448 GLY A CA 1
ATOM 2798 C C . GLY A 1 380 ? 27.121 21.388 100.643 1.00 22.74 448 GLY A C 1
ATOM 2799 O O . GLY A 1 380 ? 27.641 21.355 99.551 1.00 21.37 448 GLY A O 1
ATOM 2800 N N . PRO A 1 381 ? 27.526 20.597 101.638 1.00 23.48 449 PRO A N 1
ATOM 2801 C CA . PRO A 1 381 ? 28.675 19.717 101.418 1.00 24.13 449 PRO A CA 1
ATOM 2802 C C . PRO A 1 381 ? 28.340 18.540 100.488 1.00 23.12 449 PRO A C 1
ATOM 2803 O O . PRO A 1 381 ? 27.204 18.068 100.447 1.00 22.52 449 PRO A O 1
ATOM 2807 N N . VAL A 1 382 ? 29.350 18.084 99.756 1.00 23.57 450 VAL A N 1
ATOM 2808 C CA . VAL A 1 382 ? 29.237 16.871 98.975 1.00 22.64 450 VAL A CA 1
ATOM 2809 C C . VAL A 1 382 ? 29.035 15.673 99.915 1.00 23.75 450 VAL A C 1
ATOM 2810 O O . VAL A 1 382 ? 29.707 15.562 100.951 1.00 24.67 450 VAL A O 1
ATOM 2814 N N . LEU A 1 383 ? 28.121 14.784 99.535 1.00 23.10 451 LEU A N 1
ATOM 2815 C CA . LEU A 1 383 ? 27.819 13.581 100.319 1.00 24.17 451 LEU A CA 1
ATOM 2816 C C . LEU A 1 383 ? 28.671 12.426 99.830 1.00 26.47 451 LEU A C 1
ATOM 2817 O O . LEU A 1 383 ? 28.312 11.729 98.887 1.00 25.80 451 LEU A O 1
ATOM 2822 N N . SER A 1 384 ? 29.825 12.252 100.463 1.00 28.36 452 SER A N 1
ATOM 2823 C CA . SER A 1 384 ? 30.766 11.219 100.073 1.00 30.64 452 SER A CA 1
ATOM 2824 C C . SER A 1 384 ? 31.156 10.385 101.270 1.00 32.62 452 SER A C 1
ATOM 2825 O O . SER A 1 384 ? 31.275 10.892 102.394 1.00 32.43 452 SER A O 1
ATOM 2828 N N . LYS A 1 385 ? 31.355 9.096 101.017 1.00 33.73 453 LYS A N 1
ATOM 2829 C CA . LYS A 1 385 ? 31.829 8.210 102.036 1.00 36.50 453 LYS A CA 1
ATOM 2830 C C . LYS A 1 385 ? 33.140 8.740 102.624 1.00 36.85 453 LYS A C 1
ATOM 2831 O O . LYS A 1 385 ? 33.313 8.740 103.832 1.00 36.25 453 LYS A O 1
ATOM 2837 N N . ASP A 1 386 ? 34.047 9.198 101.765 1.00 37.58 454 ASP A N 1
ATOM 2838 C CA . ASP A 1 386 ? 35.344 9.725 102.226 1.00 38.99 454 ASP A CA 1
ATOM 2839 C C . ASP A 1 386 ? 35.173 10.868 103.226 1.00 37.35 454 ASP A C 1
ATOM 2840 O O . ASP A 1 386 ? 35.876 10.905 104.237 1.00 38.71 454 ASP A O 1
ATOM 2845 N N . ALA A 1 387 ? 34.251 11.790 102.960 1.00 34.47 455 ALA A N 1
ATOM 2846 C CA . ALA A 1 387 ? 34.009 12.887 103.903 1.00 34.17 455 ALA A CA 1
ATOM 2847 C C . ALA A 1 387 ? 33.382 12.341 105.179 1.00 34.16 455 ALA A C 1
ATOM 2848 O O . ALA A 1 387 ? 33.743 12.763 106.258 1.00 35.20 455 ALA A O 1
ATOM 2850 N N . ALA A 1 388 ? 32.466 11.381 105.033 1.00 33.92 456 ALA A N 1
ATOM 2851 C CA . ALA A 1 388 ? 31.730 10.793 106.171 1.00 34.52 456 ALA A CA 1
ATOM 2852 C C . ALA A 1 388 ? 32.617 10.028 107.141 1.00 38.13 456 ALA A C 1
ATOM 2853 O O . ALA A 1 388 ? 32.313 9.942 108.336 1.00 38.99 456 ALA A O 1
ATOM 2855 N N . LEU A 1 389 ? 33.696 9.451 106.622 1.00 40.16 457 LEU A N 1
ATOM 2856 C CA . LEU A 1 389 ? 34.564 8.594 107.434 1.00 43.35 457 LEU A CA 1
ATOM 2857 C C . LEU A 1 389 ? 35.581 9.356 108.267 1.00 45.32 457 LEU A C 1
ATOM 2858 O O . LEU A 1 389 ? 36.260 8.752 109.090 1.00 46.95 457 LEU A O 1
ATOM 2863 N N . LEU A 1 390 ? 35.695 10.667 108.081 1.00 46.38 458 LEU A N 1
ATOM 2864 C CA . LEU A 1 390 ? 36.621 11.456 108.899 1.00 48.90 458 LEU A CA 1
ATOM 2865 C C . LEU A 1 390 ? 36.105 11.558 110.340 1.00 49.76 458 LEU A C 1
ATOM 2866 O O . LEU A 1 390 ? 34.888 11.497 110.583 1.00 47.51 458 LEU A O 1
#